Protein AF-0000000082830559 (afdb_homodimer)

Sequence (420 aa):
MSEQIFIQGPVGKIELFVDRPEGEIKGFAVVCHPHPLQGGTPQHKVPALLTQIFNEYGCIVYRPSFRGLGGSEGVHDEGHGETEDILAVIEHVRKLHAGLPFYAGGFSFGSHVLAKCHAQLSPELQPVQLILCGLPTATVVGLRHYKTPEIQGDILLIHGEQDDITLLSDAIEWAKPQKHPITILPGANHFFTGYLKQLRQIITRFIIMKMSEQIFIQGPVGKIELFVDRPEGEIKGFAVVCHPHPLQGGTPQHKVPALLTQIFNEYGCIVYRPSFRGLGGSEGVHDEGHGETEDILAVIEHVRKLHAGLPFYAGGFSFGSHVLAKCHAQLSPELQPVQLILCGLPTATVVGLRHYKTPEIQGDILLIHGEQDDITLLSDAIEWAKPQKHPITILPGANHFFTGYLKQLRQIITRFIIMK

Solvent-accessible surface area (backbone atoms only — not comparable to full-atom values): 21562 Å² total; per-residue (Å²): 132,67,42,78,50,72,45,82,39,91,69,37,40,33,24,28,38,36,40,74,31,77,75,67,75,63,26,36,30,44,37,26,24,32,45,66,90,76,77,29,38,54,75,36,67,66,37,39,50,52,45,51,54,43,19,75,71,14,14,33,30,38,25,45,35,54,41,52,34,90,72,6,38,53,66,76,47,93,53,52,55,46,23,55,39,50,47,46,50,51,54,54,51,44,66,76,42,66,92,45,55,41,33,36,36,18,25,29,51,15,15,34,27,50,44,48,38,48,58,72,38,56,79,91,70,34,50,68,38,36,37,28,32,39,45,41,45,33,65,28,66,99,56,62,76,38,83,50,65,83,71,85,77,54,65,48,37,36,35,24,56,51,13,80,44,41,44,46,69,44,38,38,63,64,25,28,90,72,56,41,57,36,36,29,33,32,77,18,32,66,82,35,70,94,37,59,68,56,50,50,54,56,50,59,56,64,62,70,87,127,130,67,43,77,49,73,45,81,38,92,69,38,40,32,23,30,37,36,40,72,28,77,77,67,75,63,25,35,31,45,38,25,24,33,46,64,91,75,77,28,39,53,76,36,68,66,36,39,50,54,45,52,54,41,19,75,72,14,15,33,30,37,25,46,35,54,42,52,34,90,74,6,39,55,64,75,49,91,54,53,55,46,22,55,40,49,47,44,49,51,54,53,50,45,65,76,44,66,92,44,55,42,33,36,34,18,27,29,50,15,14,33,28,48,44,48,37,48,59,70,38,56,80,92,71,34,50,69,39,38,38,28,31,38,45,42,44,32,64,29,65,100,56,59,74,38,84,53,64,82,73,85,77,55,64,46,39,38,36,26,57,54,11,80,44,43,44,46,70,44,39,38,62,64,25,28,89,70,58,42,56,36,38,29,33,31,77,18,32,67,80,36,71,96,36,60,67,56,50,49,54,57,51,59,54,66,64,73,85,127

pLDDT: mean 96.3, std 5.86, range [59.47, 98.94]

InterPro domains:
  IPR029058 Alpha/Beta hydrolase fold [G3DSA:3.40.50.1820] (1-209)
  IPR029058 Alpha/Beta hydrolase fold [SSF53474] (3-207)

Radius of gyration: 23.45 Å; Cα contacts (8 Å, |Δi|>4): 962; chains: 2; bounding box: 36×71×53 Å

Structure (mmCIF, N/CA/C/O backbone):
data_AF-0000000082830559-model_v1
#
loop_
_entity.id
_entity.type
_entity.pdbx_description
1 polymer 'Uncharacterized protein'
#
loop_
_atom_site.group_PDB
_atom_site.id
_atom_site.type_symbol
_atom_site.label_atom_id
_atom_site.label_alt_id
_atom_site.label_comp_id
_atom_site.label_asym_id
_atom_site.label_entity_id
_atom_site.label_seq_id
_atom_site.pdbx_PDB_ins_code
_atom_site.Cartn_x
_atom_site.Cartn_y
_atom_site.Cartn_z
_atom_site.occupancy
_atom_site.B_iso_or_equiv
_atom_site.auth_seq_id
_atom_site.auth_comp_id
_atom_site.auth_asym_id
_atom_site.auth_atom_id
_atom_site.pdbx_PDB_model_num
ATOM 1 N N . MET A 1 1 ? 13.68 27.031 -5.125 1 78.62 1 MET A N 1
ATOM 2 C CA . MET A 1 1 ? 13.758 27.469 -3.736 1 78.62 1 MET A CA 1
ATOM 3 C C . MET A 1 1 ? 12.375 27.828 -3.201 1 78.62 1 MET A C 1
ATOM 5 O O . MET A 1 1 ? 11.531 28.344 -3.939 1 78.62 1 MET A O 1
ATOM 9 N N . SER A 1 2 ? 12.078 27.375 -1.903 1 90.62 2 SER A N 1
ATOM 10 C CA . SER A 1 2 ? 10.773 27.641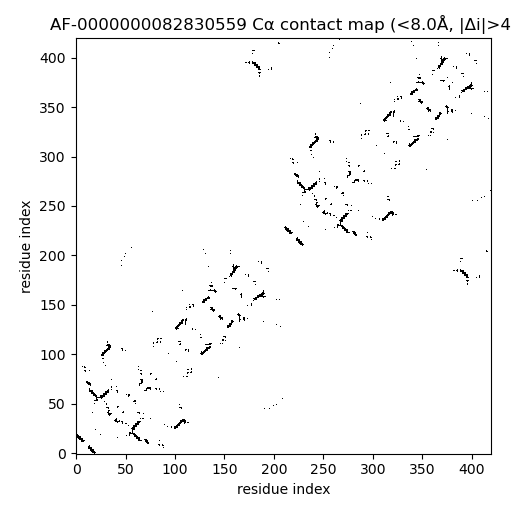 -1.303 1 90.62 2 SER A CA 1
ATOM 11 C C . SER A 1 2 ? 10.594 29.125 -1.01 1 90.62 2 SER A C 1
ATOM 13 O O . SER A 1 2 ? 11.539 29.797 -0.621 1 90.62 2 SER A O 1
ATOM 15 N N . GLU A 1 3 ? 9.461 29.656 -1.324 1 96.38 3 GLU A N 1
ATOM 16 C CA . GLU A 1 3 ? 9.078 31 -0.898 1 96.38 3 GLU A CA 1
ATOM 17 C 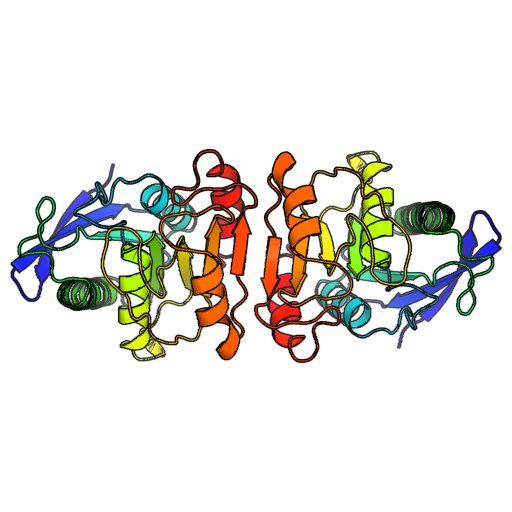C . GLU A 1 3 ? 8.57 31 0.541 1 96.38 3 GLU A C 1
ATOM 19 O O . GLU A 1 3 ? 7.879 30.062 0.958 1 96.38 3 GLU A O 1
ATOM 24 N N . GLN A 1 4 ? 9 32.031 1.221 1 97.44 4 GLN A N 1
ATOM 25 C CA . GLN A 1 4 ? 8.516 32.188 2.586 1 97.44 4 GLN A CA 1
ATOM 26 C C . GLN A 1 4 ? 7.457 33.281 2.66 1 97.44 4 GLN A C 1
ATOM 28 O O . GLN A 1 4 ? 7.695 34.406 2.225 1 97.44 4 GLN A O 1
ATOM 33 N N . ILE A 1 5 ? 6.305 32.969 3.16 1 98.25 5 ILE A N 1
ATOM 34 C CA . ILE A 1 5 ? 5.25 33.969 3.348 1 98.25 5 ILE A CA 1
ATOM 35 C C . ILE A 1 5 ? 4.66 33.812 4.75 1 98.25 5 ILE A C 1
ATOM 37 O O . ILE A 1 5 ? 4.992 32.875 5.484 1 98.25 5 ILE A O 1
ATOM 41 N N . PHE A 1 6 ? 3.838 34.75 5.117 1 98.56 6 PHE A N 1
ATOM 42 C CA . PHE A 1 6 ? 3.188 34.75 6.422 1 98.56 6 PHE A CA 1
ATOM 43 C C . PHE A 1 6 ? 1.694 35 6.285 1 98.56 6 PHE A C 1
ATOM 45 O O . PHE A 1 6 ? 1.278 35.844 5.48 1 98.56 6 PHE A O 1
ATOM 52 N N . ILE A 1 7 ? 0.969 34.344 7.004 1 98.5 7 ILE A N 1
ATOM 53 C CA . ILE A 1 7 ? -0.454 34.625 7.105 1 98.5 7 ILE A CA 1
ATOM 54 C C . ILE A 1 7 ? -0.837 34.812 8.57 1 98.5 7 ILE A C 1
ATOM 56 O O . ILE A 1 7 ? -0.065 34.469 9.469 1 98.5 7 ILE A O 1
ATOM 60 N N . GLN A 1 8 ? -2.027 35.406 8.742 1 98.25 8 GLN A N 1
ATOM 61 C CA . GLN A 1 8 ? -2.498 35.594 10.117 1 98.25 8 GLN A CA 1
ATOM 62 C C . GLN A 1 8 ? -3.303 34.375 10.586 1 98.25 8 GLN A C 1
ATOM 64 O O . GLN A 1 8 ? -4.227 33.938 9.898 1 98.25 8 GLN A O 1
ATOM 69 N N . GLY A 1 9 ? -2.881 33.812 11.688 1 97.81 9 GLY A N 1
ATOM 70 C CA . GLY A 1 9 ? -3.617 32.719 12.312 1 97.81 9 GLY A CA 1
ATOM 71 C C . GLY A 1 9 ? -4.281 33.125 13.617 1 97.81 9 GLY A C 1
ATOM 72 O O . GLY A 1 9 ? -4.344 34.312 13.953 1 97.81 9 GLY A O 1
ATOM 73 N N . PRO A 1 10 ? -4.801 32.188 14.32 1 98.06 10 PRO A N 1
ATOM 74 C CA . PRO A 1 10 ? -5.578 32.438 15.539 1 98.06 10 PRO A CA 1
ATOM 75 C C . PRO A 1 10 ? -4.762 33.125 16.625 1 98.06 10 PRO A C 1
ATOM 77 O O . PRO A 1 10 ? -5.309 33.875 17.422 1 98.06 10 PRO A O 1
ATOM 80 N N . VAL A 1 11 ? -3.408 32.844 16.641 1 98.31 11 VAL A N 1
ATOM 81 C CA . VAL A 1 11 ? -2.645 33.375 17.766 1 98.31 11 VAL A CA 1
ATOM 82 C C . VAL A 1 11 ? -1.476 34.219 17.234 1 98.31 11 VAL A C 1
ATOM 84 O O . VAL A 1 11 ? -0.492 34.438 17.953 1 98.31 11 VAL A O 1
ATOM 87 N N . GLY A 1 12 ? -1.562 34.594 15.977 1 98.31 12 GLY A N 1
ATOM 88 C CA . GLY A 1 12 ? -0.518 35.406 15.375 1 98.31 12 GLY A CA 1
ATOM 89 C C . GLY A 1 12 ? -0.072 34.906 14.016 1 98.31 12 GLY A C 1
ATOM 90 O O . GLY A 1 12 ? -0.756 34.094 13.398 1 98.31 12 GLY A O 1
ATOM 91 N N . LYS A 1 13 ? 1.029 35.312 13.625 1 98.69 13 LYS A N 1
ATOM 92 C CA . LYS A 1 13 ? 1.534 35 12.297 1 98.69 13 LYS A CA 1
ATOM 93 C C . LYS A 1 13 ? 1.907 33.531 12.18 1 98.69 13 LYS A C 1
ATOM 95 O O . LYS A 1 13 ? 2.465 32.938 13.117 1 98.69 13 LYS A O 1
ATOM 100 N N . ILE A 1 14 ? 1.595 32.938 11.062 1 98.81 14 ILE A N 1
ATOM 101 C CA . ILE A 1 14 ? 2.033 31.609 10.688 1 98.81 14 ILE A CA 1
ATOM 102 C C . ILE A 1 14 ? 2.986 31.688 9.5 1 98.81 14 ILE A C 1
ATOM 104 O O . ILE A 1 14 ? 2.654 32.281 8.469 1 98.81 14 ILE A O 1
ATOM 108 N N . GLU A 1 15 ? 4.145 31.188 9.703 1 98.75 15 GLU A N 1
ATOM 109 C CA . GLU A 1 15 ? 5.129 31.078 8.625 1 98.75 15 GLU A CA 1
ATOM 110 C C . GLU A 1 15 ? 4.809 29.922 7.691 1 98.75 15 GLU A C 1
ATOM 112 O O . GLU A 1 15 ? 4.566 28.797 8.148 1 98.75 15 GLU A O 1
ATOM 117 N N . LEU A 1 16 ? 4.75 30.172 6.387 1 98.44 16 LEU A N 1
ATOM 118 C CA . LEU A 1 16 ? 4.535 29.156 5.363 1 98.44 16 LEU A CA 1
ATOM 119 C C . LEU A 1 16 ? 5.715 29.094 4.398 1 98.44 16 LEU A C 1
ATOM 121 O O . LEU A 1 16 ? 6.195 30.141 3.934 1 98.44 16 LEU A O 1
ATOM 125 N N . PHE A 1 17 ? 6.16 27.969 4.203 1 98.69 17 PHE A N 1
ATOM 126 C CA . PHE A 1 17 ? 7.043 27.719 3.064 1 98.69 17 PHE A CA 1
ATOM 127 C C . PHE A 1 17 ? 6.25 27.234 1.859 1 98.69 17 PHE A C 1
ATOM 129 O O . PHE A 1 17 ? 5.453 26.297 1.976 1 98.69 17 PHE A O 1
ATOM 136 N N . VAL A 1 18 ? 6.41 27.891 0.748 1 98.81 18 VAL A N 1
ATOM 137 C CA . VAL A 1 18 ? 5.602 27.609 -0.435 1 98.81 18 VAL A CA 1
ATOM 138 C C . VAL A 1 18 ? 6.484 27.078 -1.559 1 98.81 18 VAL A C 1
ATOM 140 O O . VAL A 1 18 ? 7.48 27.703 -1.925 1 98.81 18 VAL A O 1
ATOM 143 N N . ASP A 1 19 ? 6.168 25.922 -2.051 1 98.62 19 ASP A N 1
ATOM 144 C CA . ASP A 1 19 ? 6.883 25.281 -3.154 1 98.62 19 ASP A CA 1
ATOM 145 C C . ASP A 1 19 ? 5.988 25.156 -4.383 1 98.62 19 ASP A C 1
ATOM 147 O O . ASP A 1 19 ? 5.004 24.406 -4.363 1 98.62 19 ASP A O 1
ATOM 151 N N . ARG A 1 20 ? 6.359 25.766 -5.402 1 97.94 20 ARG A N 1
ATOM 152 C CA . ARG A 1 20 ? 5.566 25.781 -6.629 1 97.94 20 ARG A CA 1
ATOM 153 C C . ARG A 1 20 ? 6.035 24.688 -7.59 1 97.94 20 ARG A C 1
ATOM 155 O O . ARG A 1 20 ? 7.238 24.438 -7.715 1 97.94 20 ARG A O 1
ATOM 162 N N . PRO A 1 21 ? 5.02 24.047 -8.219 1 97.31 21 PRO A N 1
ATOM 163 C CA . PRO A 1 21 ? 5.414 23.078 -9.25 1 97.31 21 PRO A CA 1
ATOM 164 C C . PRO A 1 21 ? 5.957 23.766 -10.508 1 97.31 21 PRO A C 1
ATOM 166 O O . PRO A 1 21 ? 5.848 24.984 -10.648 1 97.31 21 PRO A O 1
ATOM 169 N N . GLU A 1 22 ? 6.582 22.828 -11.25 1 94 22 GLU A N 1
ATOM 170 C CA . GLU A 1 22 ? 6.91 23.297 -12.594 1 94 22 GLU A CA 1
ATOM 171 C C . GLU A 1 22 ? 5.668 23.344 -13.484 1 94 22 GLU A C 1
ATOM 173 O O . GLU A 1 22 ? 4.855 22.422 -13.469 1 94 22 GLU A O 1
ATOM 178 N N . GLY A 1 23 ? 5.367 24.375 -14.086 1 93.5 23 GLY A N 1
ATOM 179 C CA . GLY A 1 23 ? 4.25 24.469 -15.016 1 93.5 23 GLY A CA 1
ATOM 180 C C . GLY A 1 23 ? 2.961 24.906 -14.344 1 93.5 23 GLY A C 1
ATOM 181 O O . GLY A 1 23 ? 2.982 25.703 -13.398 1 93.5 23 GLY A O 1
ATOM 182 N N . GLU A 1 24 ? 1.878 24.422 -14.859 1 95.12 24 GLU A N 1
ATOM 183 C CA . GLU A 1 24 ? 0.552 24.828 -14.391 1 95.12 24 GLU A CA 1
ATOM 184 C C . GLU A 1 24 ? 0.23 24.188 -13.039 1 95.12 24 GLU A C 1
ATOM 186 O O . GLU A 1 24 ? 0.56 23.031 -12.797 1 95.12 24 GLU A O 1
ATOM 191 N N . ILE A 1 25 ? -0.401 24.938 -12.18 1 97.31 25 ILE A N 1
ATOM 192 C CA . ILE A 1 25 ? -0.871 24.438 -10.891 1 97.31 25 ILE A CA 1
ATOM 193 C C . ILE A 1 25 ? -2.168 23.656 -11.086 1 97.31 25 ILE A C 1
ATOM 195 O O . ILE A 1 25 ? -3.17 24.219 -11.547 1 97.31 25 ILE A O 1
ATOM 199 N N . LYS A 1 26 ? -2.107 22.422 -10.711 1 97.44 26 LYS A N 1
ATOM 200 C CA . LYS A 1 26 ? -3.252 21.547 -10.93 1 97.44 26 LYS A CA 1
ATOM 201 C C . LYS A 1 26 ? -3.975 21.234 -9.617 1 97.44 26 LYS A C 1
ATOM 203 O O . LYS A 1 26 ? -5.094 20.719 -9.625 1 97.44 26 LYS A O 1
ATOM 208 N N . GLY A 1 27 ? -3.406 21.547 -8.539 1 97.94 27 GLY A N 1
ATOM 209 C CA . GLY A 1 27 ? -3.914 21.344 -7.188 1 97.94 27 GLY A CA 1
ATOM 210 C C . GLY A 1 27 ? -3.055 21.984 -6.117 1 97.94 27 GLY A C 1
ATOM 211 O O . GLY A 1 27 ? -2.029 22.594 -6.422 1 97.94 27 GLY A O 1
ATOM 212 N N . PHE A 1 28 ? -3.453 21.922 -4.906 1 98.56 28 PHE A N 1
ATOM 213 C CA . PHE A 1 28 ? -2.652 22.438 -3.807 1 98.56 28 PHE A CA 1
ATOM 214 C C . PHE A 1 28 ? -2.617 21.453 -2.645 1 98.56 28 PHE A C 1
ATOM 216 O O . PHE A 1 28 ? -3.529 20.641 -2.484 1 98.56 28 PHE A O 1
ATOM 223 N N . ALA A 1 29 ? -1.542 21.516 -1.924 1 98.75 29 ALA A N 1
ATOM 224 C CA . ALA A 1 29 ? -1.354 20.594 -0.81 1 98.75 29 ALA A CA 1
ATOM 225 C C . ALA A 1 29 ? -0.854 21.328 0.432 1 98.75 29 ALA A C 1
ATOM 227 O O . ALA A 1 29 ? -0.131 22.312 0.327 1 98.75 29 ALA A O 1
ATOM 228 N N . VAL A 1 30 ? -1.267 20.859 1.546 1 98.94 30 VAL A N 1
ATOM 229 C CA . VAL A 1 30 ? -0.711 21.25 2.834 1 98.94 30 VAL A CA 1
ATOM 230 C C . VAL A 1 30 ? 0.071 20.094 3.443 1 98.94 30 VAL A C 1
ATOM 232 O O . VAL A 1 30 ? -0.447 18.984 3.559 1 98.94 30 VAL A O 1
ATOM 235 N N . VAL A 1 31 ? 1.336 20.312 3.752 1 98.94 31 VAL A N 1
ATOM 236 C CA . VAL A 1 31 ? 2.217 19.281 4.297 1 98.94 31 VAL A CA 1
ATOM 237 C C . VAL A 1 31 ? 2.707 19.703 5.68 1 98.94 31 VAL A C 1
ATOM 239 O O . VAL A 1 31 ? 3.258 20.781 5.848 1 98.94 31 VAL A O 1
ATOM 242 N N . CYS A 1 32 ? 2.525 18.828 6.656 1 98.88 32 CYS A N 1
ATOM 243 C CA . CYS A 1 32 ? 2.852 19.203 8.031 1 98.88 32 CYS A CA 1
ATOM 244 C C . CYS A 1 32 ? 4.043 18.391 8.539 1 98.88 32 CYS A C 1
ATOM 246 O O . CYS A 1 32 ? 4.141 17.188 8.281 1 98.88 32 CYS A O 1
ATOM 248 N N . HIS A 1 33 ? 4.914 19.094 9.273 1 98.75 33 HIS A N 1
ATOM 249 C CA . HIS A 1 33 ? 6.172 18.516 9.734 1 98.75 33 HIS A CA 1
ATOM 250 C C . HIS A 1 33 ? 6.004 17.828 11.086 1 98.75 33 HIS A C 1
ATOM 252 O O . HIS A 1 33 ? 4.957 17.953 11.727 1 98.75 33 HIS A O 1
ATOM 258 N N . PRO A 1 34 ? 7.027 17.062 11.547 1 97.62 34 PRO A N 1
ATOM 259 C CA . PRO A 1 34 ? 6.941 16.391 12.836 1 97.62 34 PRO A CA 1
ATOM 260 C C . PRO A 1 34 ? 7.082 17.344 14.023 1 97.62 34 PRO A C 1
ATOM 262 O O . PRO A 1 34 ? 7.145 18.562 13.828 1 97.62 34 PRO A O 1
ATOM 265 N N . HIS A 1 35 ? 7.125 16.859 15.188 1 94.94 35 HIS A N 1
ATOM 266 C CA . HIS A 1 35 ? 6.98 17.594 16.438 1 94.94 35 HIS A CA 1
ATOM 267 C C . HIS A 1 35 ? 7.992 18.734 16.531 1 94.94 35 HIS A C 1
ATOM 269 O O . HIS A 1 35 ? 9.203 18.5 16.484 1 94.94 35 HIS A O 1
ATOM 275 N N . PRO A 1 36 ? 7.539 19.891 16.75 1 93.69 36 PRO A N 1
ATOM 276 C CA . PRO A 1 36 ? 8.414 21.047 16.703 1 93.69 36 PRO A CA 1
ATOM 277 C C . PRO A 1 36 ? 9.414 21.094 17.859 1 93.69 36 PRO A C 1
ATOM 279 O O . PRO A 1 36 ? 10.484 21.688 17.734 1 93.69 36 PRO A O 1
ATOM 282 N N . LEU A 1 37 ? 9.141 20.438 18.922 1 90.75 37 LEU A N 1
ATOM 283 C CA . LEU A 1 37 ? 10.023 20.5 20.078 1 90.75 37 LEU A CA 1
ATOM 284 C C . LEU A 1 37 ? 11.023 19.344 20.062 1 90.75 37 LEU A C 1
ATOM 286 O O . LEU A 1 37 ? 11.891 19.25 20.922 1 90.75 37 LEU A O 1
ATOM 290 N N . GLN A 1 38 ? 10.969 18.5 19.031 1 89.19 38 GLN A N 1
ATOM 291 C CA . GLN A 1 38 ? 11.883 17.375 18.906 1 89.19 38 GLN A CA 1
ATOM 292 C C . GLN A 1 38 ? 12.641 17.422 17.578 1 89.19 38 GLN A C 1
ATOM 294 O O . GLN A 1 38 ? 12.859 16.391 16.953 1 89.19 38 GLN A O 1
ATOM 299 N N . GLY A 1 39 ? 12.844 18.656 17.109 1 90.81 39 GLY A N 1
ATOM 300 C CA . GLY A 1 39 ? 13.664 18.844 15.914 1 90.81 39 GLY A CA 1
ATOM 301 C C . GLY A 1 39 ? 12.852 18.875 14.633 1 90.81 39 GLY A C 1
ATOM 302 O O . GLY A 1 39 ? 13.406 19.047 13.547 1 90.81 39 GLY A O 1
ATOM 303 N N . GLY A 1 40 ? 11.57 18.766 14.781 1 95.62 40 GLY A N 1
ATOM 304 C CA . GLY A 1 40 ? 10.719 18.828 13.602 1 95.62 40 GLY A CA 1
ATOM 305 C C . GLY A 1 40 ? 10.648 20.203 12.984 1 95.62 40 GLY A C 1
ATOM 306 O O . GLY A 1 40 ? 10.492 21.203 13.695 1 95.62 40 GLY A O 1
ATOM 307 N N . THR A 1 41 ? 10.828 20.281 11.688 1 97.06 41 THR A N 1
ATOM 308 C CA . THR A 1 41 ? 10.719 21.5 10.906 1 97.06 41 THR A CA 1
ATOM 309 C C . THR A 1 41 ? 10.086 21.219 9.547 1 97.06 41 THR A C 1
ATOM 311 O O . THR A 1 41 ? 10.023 20.078 9.109 1 97.06 41 THR A O 1
ATOM 314 N N . PRO A 1 42 ? 9.633 22.281 8.859 1 97 42 PRO A N 1
ATOM 315 C CA . PRO A 1 42 ? 9.117 22.094 7.496 1 97 42 PRO A CA 1
ATOM 316 C C . PRO A 1 42 ? 10.172 21.547 6.539 1 97 42 PRO A C 1
ATOM 318 O O . PRO A 1 42 ? 9.836 21.062 5.457 1 97 42 PRO A O 1
ATOM 321 N N . GLN A 1 43 ? 11.469 21.578 6.938 1 95.69 43 GLN A N 1
ATOM 322 C CA . GLN A 1 43 ? 12.562 21.141 6.074 1 95.69 43 GLN A CA 1
ATOM 323 C C . GLN A 1 43 ? 12.938 19.688 6.34 1 95.69 43 GLN A C 1
ATOM 325 O O . GLN A 1 43 ? 13.805 19.141 5.668 1 95.69 43 GLN A O 1
ATOM 330 N N . HIS A 1 44 ? 12.281 19.094 7.285 1 97 44 HIS A N 1
ATOM 331 C CA . HIS A 1 44 ? 12.547 17.688 7.582 1 97 44 HIS A CA 1
ATOM 332 C C . HIS A 1 44 ? 12.43 16.828 6.328 1 97 44 HIS A C 1
ATOM 334 O O . HIS A 1 44 ? 11.625 17.125 5.441 1 97 44 HIS A O 1
ATOM 340 N N . LYS A 1 45 ? 13.141 15.766 6.25 1 97.5 45 LYS A N 1
ATOM 341 C CA . LYS A 1 45 ? 13.305 14.984 5.027 1 97.5 45 LYS A CA 1
ATOM 342 C C . LYS A 1 45 ? 11.969 14.391 4.574 1 97.5 45 LYS A C 1
ATOM 344 O O . LYS A 1 45 ? 11.695 14.305 3.377 1 97.5 45 LYS A O 1
ATOM 349 N N . VAL A 1 46 ? 11.109 13.922 5.516 1 98.38 46 VAL A N 1
ATOM 350 C CA . VAL A 1 46 ? 9.875 13.25 5.129 1 98.38 46 VAL A CA 1
ATOM 351 C C . VAL A 1 46 ? 8.875 14.266 4.582 1 98.38 46 VAL A C 1
ATOM 353 O O . VAL A 1 46 ? 8.375 14.117 3.465 1 98.38 46 VAL A O 1
ATOM 356 N N . PRO A 1 47 ? 8.609 15.391 5.285 1 98.19 47 PRO A N 1
ATOM 357 C CA . PRO A 1 47 ? 7.785 16.422 4.664 1 98.19 47 PRO A CA 1
ATOM 358 C C . PRO A 1 47 ? 8.383 16.953 3.363 1 98.19 47 PRO A C 1
ATOM 360 O O . PRO A 1 47 ? 7.652 17.266 2.422 1 98.19 47 PRO A O 1
ATOM 363 N N . ALA A 1 48 ? 9.68 17.078 3.285 1 98.12 48 ALA A N 1
ATOM 364 C CA . ALA A 1 48 ? 10.344 17.516 2.057 1 98.12 48 ALA A C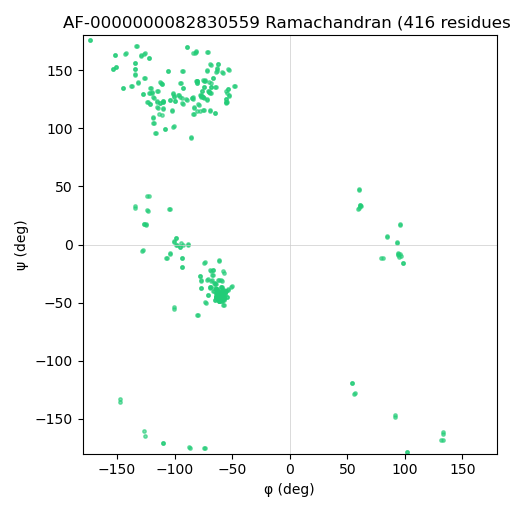A 1
ATOM 365 C C . ALA A 1 48 ? 10.07 16.547 0.914 1 98.12 48 ALA A C 1
ATOM 367 O O . ALA A 1 48 ? 9.805 16.969 -0.217 1 98.12 48 ALA A O 1
ATOM 368 N N . LEU A 1 49 ? 10.164 15.273 1.182 1 98.56 49 LEU A N 1
ATOM 369 C CA . LEU A 1 49 ? 9.867 14.258 0.177 1 98.56 49 LEU A CA 1
ATOM 370 C C . LEU A 1 49 ? 8.422 14.352 -0.284 1 98.56 49 LEU A C 1
ATOM 372 O O . LEU A 1 49 ? 8.141 14.312 -1.485 1 98.56 49 LEU A O 1
ATOM 376 N N . LEU A 1 50 ? 7.473 14.477 0.689 1 98.62 50 LEU A N 1
ATOM 377 C CA . LEU A 1 50 ? 6.066 14.664 0.35 1 98.62 50 LEU A CA 1
ATOM 378 C C . LEU A 1 50 ? 5.887 15.867 -0.575 1 98.62 50 LEU A C 1
ATOM 380 O O . LEU A 1 50 ? 5.18 15.781 -1.582 1 98.62 50 LEU A O 1
ATOM 384 N N . THR A 1 51 ? 6.551 16.938 -0.223 1 98.5 51 THR A N 1
ATOM 385 C CA . THR A 1 51 ? 6.473 18.172 -0.983 1 98.5 51 THR A CA 1
ATOM 386 C C . THR A 1 51 ? 6.973 17.969 -2.408 1 98.5 51 THR A C 1
ATOM 388 O O . THR A 1 51 ? 6.312 18.375 -3.369 1 98.5 51 THR A O 1
ATOM 391 N N . GLN A 1 52 ? 8.133 17.344 -2.504 1 98.06 52 GLN A N 1
ATOM 392 C CA . GLN A 1 52 ? 8.719 17.078 -3.814 1 98.06 52 GLN A CA 1
ATOM 393 C C . GLN A 1 52 ? 7.762 16.266 -4.684 1 98.06 52 GLN A C 1
ATOM 395 O O . GLN A 1 52 ? 7.551 16.594 -5.855 1 98.06 52 GLN A O 1
ATOM 400 N N . ILE A 1 53 ? 7.195 15.258 -4.156 1 98.12 53 ILE A N 1
ATOM 401 C CA . ILE A 1 53 ? 6.305 14.375 -4.898 1 98.12 53 ILE A CA 1
ATOM 402 C C . ILE A 1 53 ? 5.059 15.141 -5.328 1 98.12 53 ILE A C 1
ATOM 404 O O . ILE A 1 53 ? 4.664 15.094 -6.496 1 98.12 53 ILE A O 1
ATOM 408 N N . PHE A 1 54 ? 4.402 15.906 -4.418 1 97.88 54 PHE A N 1
ATOM 409 C CA . PHE A 1 54 ? 3.232 16.703 -4.762 1 97.88 54 PHE A CA 1
ATOM 410 C C . PHE A 1 54 ? 3.562 17.703 -5.867 1 97.88 54 PHE A C 1
ATOM 412 O O . PHE A 1 54 ? 2.76 17.906 -6.781 1 97.88 54 PHE A O 1
ATOM 419 N N . ASN A 1 55 ? 4.711 18.312 -5.793 1 97.75 55 ASN A N 1
ATOM 420 C CA . ASN A 1 55 ? 5.129 19.25 -6.828 1 97.75 55 ASN A CA 1
ATOM 421 C C . ASN A 1 55 ? 5.254 18.562 -8.188 1 97.75 55 ASN A C 1
ATOM 423 O O . ASN A 1 55 ? 4.836 19.125 -9.203 1 97.75 55 ASN A O 1
ATOM 427 N N . GLU A 1 56 ? 5.867 17.422 -8.141 1 96.75 56 GLU A N 1
ATOM 428 C CA . GLU A 1 56 ? 6.031 16.672 -9.367 1 96.75 56 GLU A CA 1
ATOM 429 C C . GLU A 1 56 ? 4.684 16.359 -10.016 1 96.75 56 GLU A C 1
ATOM 431 O O . GLU A 1 56 ? 4.598 16.203 -11.242 1 96.75 56 GLU A O 1
ATOM 436 N N . TYR A 1 57 ? 3.635 16.359 -9.227 1 95.69 57 TYR A N 1
ATOM 437 C CA . TYR A 1 57 ? 2.299 16.078 -9.734 1 95.69 57 TYR A CA 1
ATOM 438 C C . TYR A 1 57 ? 1.517 17.359 -9.977 1 95.69 57 TYR A C 1
ATOM 440 O O . TYR A 1 57 ? 0.298 17.328 -10.164 1 95.69 57 TYR A O 1
ATOM 448 N N . GLY A 1 58 ? 2.166 18.516 -9.812 1 96.75 58 GLY A N 1
ATOM 449 C CA . GLY A 1 58 ? 1.587 19.781 -10.219 1 96.75 58 GLY A CA 1
ATOM 450 C C . GLY A 1 58 ? 0.895 20.516 -9.086 1 96.75 58 GLY A C 1
ATOM 451 O O . GLY A 1 58 ? 0.134 21.469 -9.32 1 96.75 58 GLY A O 1
ATOM 452 N N . CYS A 1 59 ? 1.162 20.156 -7.883 1 98.06 59 CYS A N 1
ATOM 453 C CA . CYS A 1 59 ? 0.561 20.844 -6.746 1 98.06 59 CYS A CA 1
ATOM 454 C C . CYS A 1 59 ? 1.459 21.969 -6.25 1 98.06 59 CYS A C 1
ATOM 456 O O . CYS A 1 59 ? 2.676 21.812 -6.16 1 98.06 59 CYS A O 1
ATOM 458 N N . ILE A 1 60 ? 0.868 23.047 -6.016 1 98.62 60 ILE A N 1
ATOM 459 C CA . ILE A 1 60 ? 1.547 24 -5.145 1 98.62 60 ILE A CA 1
ATOM 460 C C . ILE A 1 60 ? 1.449 23.547 -3.695 1 98.62 60 ILE A C 1
ATOM 462 O O . ILE A 1 60 ? 0.383 23.125 -3.242 1 98.62 60 ILE A O 1
ATOM 466 N N . VAL A 1 61 ? 2.559 23.562 -3.014 1 98.88 61 VAL A N 1
ATOM 467 C CA . VAL A 1 61 ? 2.598 22.969 -1.679 1 98.88 61 VAL A CA 1
ATOM 468 C C . VAL A 1 61 ? 2.871 24.047 -0.642 1 98.88 61 VAL A C 1
ATOM 470 O O . VAL A 1 61 ? 3.773 24.875 -0.817 1 98.88 61 VAL A O 1
ATOM 473 N N . TYR A 1 62 ? 2.086 24.031 0.397 1 98.94 62 TYR A N 1
ATOM 474 C CA . TYR A 1 62 ? 2.256 24.906 1.556 1 98.94 62 TYR A CA 1
ATOM 475 C C . TYR A 1 62 ? 2.709 24.109 2.773 1 98.94 62 TYR A C 1
ATOM 477 O O . TYR A 1 62 ? 2.043 23.156 3.184 1 98.94 62 TYR A O 1
ATOM 485 N N . ARG A 1 63 ? 3.803 24.469 3.35 1 98.88 63 ARG A N 1
ATOM 486 C CA . ARG A 1 63 ? 4.352 23.828 4.543 1 98.88 63 ARG A CA 1
ATOM 487 C C . ARG A 1 63 ? 4.398 24.812 5.711 1 98.88 63 ARG A C 1
ATOM 489 O O . ARG A 1 63 ? 5.371 25.562 5.867 1 98.88 63 ARG A O 1
ATOM 496 N N . PRO A 1 64 ? 3.398 24.781 6.551 1 98.81 64 PRO A N 1
ATOM 497 C CA . PRO A 1 64 ? 3.412 25.672 7.707 1 98.81 64 PRO A CA 1
ATOM 498 C C . PRO A 1 64 ? 4.402 25.234 8.781 1 98.81 64 PRO A C 1
ATOM 500 O O . PRO A 1 64 ? 4.57 24.031 9.016 1 98.81 64 PRO A O 1
ATOM 503 N N . SER A 1 65 ? 5.047 26.234 9.359 1 98.69 65 SER A N 1
ATOM 504 C CA . SER A 1 65 ? 5.719 26 10.633 1 98.69 65 SER A CA 1
ATOM 505 C C . SER A 1 65 ? 4.727 25.969 11.789 1 98.69 65 SER A C 1
ATOM 507 O O . SER A 1 65 ? 3.898 26.875 11.914 1 98.69 65 SER A O 1
ATOM 509 N N . PHE A 1 66 ? 4.793 24.953 12.57 1 98.62 66 PHE A N 1
ATOM 510 C CA . PHE A 1 66 ? 3.895 24.906 13.711 1 98.62 66 PHE A CA 1
ATOM 511 C C . PHE A 1 66 ? 4.168 26.062 14.664 1 98.62 66 PHE A C 1
ATOM 513 O O . PHE A 1 66 ? 5.27 26.609 14.688 1 98.62 66 PHE A O 1
ATOM 520 N N . ARG A 1 67 ? 3.129 26.422 15.438 1 98.25 67 ARG A N 1
ATOM 521 C CA . ARG A 1 67 ? 3.254 27.531 16.375 1 98.25 67 ARG A CA 1
ATOM 522 C C . ARG A 1 67 ? 4.449 27.344 17.297 1 98.25 67 ARG A C 1
ATOM 524 O O . ARG A 1 67 ? 4.711 26.234 17.766 1 98.25 67 ARG A O 1
ATOM 531 N N . GLY A 1 68 ? 5.211 28.438 17.438 1 97.12 68 GLY A N 1
ATOM 532 C CA . GLY A 1 68 ? 6.367 28.438 18.312 1 97.12 68 GLY A CA 1
ATOM 533 C C . GLY A 1 68 ? 7.664 28.109 17.594 1 97.12 68 GLY A C 1
ATOM 534 O O . GLY A 1 68 ? 8.742 28.219 18.172 1 97.12 68 GLY A O 1
ATOM 535 N N . LEU A 1 69 ? 7.641 27.734 16.406 1 97.25 69 LEU A N 1
ATOM 536 C CA . LEU A 1 69 ? 8.812 27.375 15.609 1 97.25 69 LEU A CA 1
ATOM 537 C C . LEU A 1 69 ? 9.055 28.406 14.508 1 97.25 69 LEU A C 1
ATOM 539 O O . LEU A 1 69 ? 8.117 28.797 13.805 1 97.25 69 LEU A O 1
ATOM 543 N N . GLY A 1 70 ? 10.305 28.719 14.344 1 95.75 70 GLY A N 1
ATOM 544 C CA . GLY A 1 70 ? 10.641 29.641 13.266 1 95.75 70 GLY A CA 1
ATOM 545 C C . GLY A 1 70 ? 9.891 30.953 13.352 1 95.75 70 GLY A C 1
ATOM 546 O O . GLY A 1 70 ? 9.891 31.625 14.391 1 95.75 70 GLY A O 1
ATOM 547 N N . GLY A 1 71 ? 9.234 31.344 12.195 1 97 71 GLY A N 1
ATOM 548 C CA . GLY A 1 71 ? 8.531 32.625 12.125 1 97 71 GLY A CA 1
ATOM 549 C C . GLY A 1 71 ? 7.086 32.531 12.586 1 97 71 GLY A C 1
ATOM 550 O O . GLY A 1 71 ? 6.371 33.531 12.602 1 97 71 GLY A O 1
ATOM 551 N N . SER A 1 72 ? 6.68 31.344 12.984 1 98.44 72 SER A N 1
ATOM 552 C CA . SER A 1 72 ? 5.305 31.188 13.445 1 98.44 72 SER A CA 1
ATOM 553 C C . SER A 1 72 ? 5.176 31.547 14.922 1 98.44 72 SER A C 1
ATOM 555 O O . SER A 1 72 ? 5.914 31.031 15.766 1 98.44 72 SER A O 1
ATOM 557 N N . GLU A 1 73 ? 4.262 32.438 15.18 1 98.62 73 GLU A N 1
ATOM 558 C CA . GLU A 1 73 ? 4.047 32.906 16.531 1 98.62 73 GLU A CA 1
ATOM 559 C C . GLU A 1 73 ? 3.189 31.953 17.344 1 98.62 73 GLU A C 1
ATOM 561 O O . GLU A 1 73 ? 2.609 31.016 16.797 1 98.62 73 GLU A O 1
ATOM 566 N N . GLY A 1 74 ? 3.188 32.156 18.656 1 97.94 74 GLY A N 1
ATOM 567 C CA . GLY A 1 74 ? 2.436 31.297 19.547 1 97.94 74 GLY A CA 1
ATOM 568 C C . GLY A 1 74 ? 3.305 30.281 20.266 1 97.94 74 GLY A C 1
ATOM 569 O O . GLY A 1 74 ? 4.531 30.312 20.156 1 97.94 74 GLY A O 1
ATOM 570 N N . VAL A 1 75 ? 2.682 29.422 21.094 1 97.5 75 VAL A N 1
ATOM 571 C CA . VAL A 1 75 ? 3.365 28.406 21.891 1 97.5 75 VAL A CA 1
ATOM 572 C C . VAL A 1 75 ? 2.756 27.031 21.609 1 97.5 75 VAL A C 1
ATOM 574 O O . VAL A 1 75 ? 1.544 26.906 21.422 1 97.5 75 VAL A O 1
ATOM 577 N N . HIS A 1 76 ? 3.613 26.078 21.594 1 95.69 76 HIS A N 1
ATOM 578 C CA . HIS A 1 76 ? 3.154 24.703 21.391 1 95.69 76 HIS A CA 1
ATOM 579 C C . HIS A 1 76 ? 1.968 24.391 22.297 1 95.69 76 HIS A C 1
ATOM 581 O O . HIS A 1 76 ? 1.977 24.719 23.484 1 95.69 76 HIS A O 1
ATOM 587 N N . ASP A 1 77 ? 0.946 23.719 21.719 1 95.12 77 ASP A N 1
ATOM 588 C CA . ASP A 1 77 ? -0.291 23.516 22.453 1 95.12 77 ASP A CA 1
ATOM 589 C C . ASP A 1 77 ? -0.772 22.062 22.312 1 95.12 77 ASP A C 1
ATOM 591 O O . ASP A 1 77 ? -1.974 21.812 22.188 1 95.12 77 ASP A O 1
ATOM 595 N N . GLU A 1 78 ? 0.157 21.125 22.172 1 92.75 78 GLU A N 1
ATOM 596 C CA . GLU A 1 78 ? -0.074 19.672 22.234 1 92.75 78 GLU A CA 1
ATOM 597 C C . GLU A 1 78 ? -1.055 19.234 21.156 1 92.75 78 GLU A C 1
ATOM 599 O O . GLU A 1 78 ? -1.898 18.359 21.391 1 92.75 78 GLU A O 1
ATOM 604 N N . GLY A 1 79 ? -1.101 19.875 20.016 1 94.94 79 GLY A N 1
ATOM 605 C CA . GLY A 1 79 ? -1.886 19.469 18.859 1 94.94 79 GLY A CA 1
ATOM 606 C C . GLY A 1 79 ? -3.232 20.156 18.781 1 94.94 79 GLY A C 1
ATOM 607 O O . GLY A 1 79 ? -3.951 20.016 17.781 1 94.94 79 GLY A O 1
ATOM 608 N N . HIS A 1 80 ? -3.613 20.906 19.844 1 95.69 80 HIS A N 1
ATOM 609 C CA . HIS A 1 80 ? -4.891 21.594 19.812 1 95.69 80 HIS A CA 1
ATOM 610 C C . HIS A 1 80 ? -4.789 22.891 19.016 1 95.69 80 HIS A C 1
ATOM 612 O O . HIS A 1 80 ? -5.418 23.031 17.969 1 95.69 80 HIS A O 1
ATOM 618 N N . GLY A 1 81 ? -3.926 23.75 19.516 1 97.69 81 GLY A N 1
ATOM 619 C CA . GLY A 1 81 ? -3.732 25 18.797 1 97.69 81 GLY A CA 1
ATOM 620 C C . GLY A 1 81 ? -3.154 24.812 17.422 1 97.69 81 GLY A C 1
ATOM 621 O O . GLY A 1 81 ? -3.494 25.547 16.484 1 97.69 81 GLY A O 1
ATOM 622 N N . GLU A 1 82 ? -2.213 23.844 17.312 1 98.19 82 GLU A N 1
ATOM 623 C CA . GLU A 1 82 ? -1.643 23.531 16 1 98.19 82 GLU A CA 1
ATOM 624 C C . GLU A 1 82 ? -2.729 23.141 15 1 98.19 82 GLU A C 1
ATOM 626 O O . GLU A 1 82 ? -2.658 23.5 13.828 1 98.19 82 GLU A O 1
ATOM 631 N N . THR A 1 83 ? -3.744 22.359 15.461 1 98.56 83 THR A N 1
ATOM 632 C CA . THR A 1 83 ? -4.859 21.984 14.594 1 98.56 83 THR A CA 1
ATOM 633 C C . THR A 1 83 ? -5.625 23.219 14.133 1 98.56 83 THR A C 1
ATOM 635 O O . THR A 1 83 ? -5.938 23.359 12.945 1 98.56 83 THR A O 1
ATOM 638 N N . GLU A 1 84 ? -5.895 24.156 15.016 1 98.69 84 GLU A N 1
ATOM 639 C CA . GLU A 1 84 ? -6.562 25.422 14.664 1 98.69 84 GLU A CA 1
ATOM 640 C C . GLU A 1 84 ? -5.746 26.203 13.648 1 98.69 84 GLU A C 1
ATOM 642 O O . GLU A 1 84 ? -6.301 26.766 12.703 1 98.69 84 GLU A O 1
ATOM 647 N N . ASP A 1 85 ? -4.453 26.266 13.875 1 98.88 85 ASP A N 1
ATOM 648 C CA . ASP A 1 85 ? -3.564 26.969 12.961 1 98.88 85 ASP A CA 1
ATOM 649 C C . ASP A 1 85 ? -3.621 26.359 11.562 1 98.88 85 ASP A C 1
ATOM 651 O O . ASP A 1 85 ? -3.719 27.078 10.57 1 98.88 85 ASP A O 1
ATOM 655 N N . ILE A 1 86 ? -3.57 25.031 11.461 1 98.88 86 ILE A N 1
ATOM 656 C CA . ILE A 1 86 ? -3.547 24.359 10.164 1 98.88 86 ILE A CA 1
ATOM 657 C C . ILE A 1 86 ? -4.906 24.516 9.484 1 98.88 86 ILE A C 1
ATOM 659 O O . ILE A 1 86 ? -4.98 24.672 8.266 1 98.88 86 ILE A O 1
ATOM 663 N N . LEU A 1 87 ? -5.992 24.469 10.281 1 98.88 87 LEU A N 1
ATOM 664 C CA . LEU A 1 87 ? -7.305 24.75 9.703 1 98.88 87 LEU A CA 1
ATOM 665 C C . LEU A 1 87 ? -7.348 26.141 9.086 1 98.88 87 LEU A C 1
ATOM 667 O O . LEU A 1 87 ? -7.926 26.328 8.016 1 98.88 87 LEU A O 1
ATOM 671 N N . ALA A 1 88 ? -6.746 27.109 9.75 1 98.81 88 ALA A N 1
ATOM 672 C CA . ALA A 1 88 ? -6.668 28.469 9.211 1 98.81 88 ALA A CA 1
ATOM 673 C C . ALA A 1 88 ? -5.859 28.5 7.914 1 98.81 88 ALA A C 1
ATOM 675 O O . ALA A 1 88 ? -6.227 29.203 6.965 1 98.81 88 ALA A O 1
ATOM 676 N N . VAL A 1 89 ? -4.762 27.781 7.879 1 98.94 89 VAL A N 1
ATOM 677 C CA . VAL A 1 89 ? -3.941 27.688 6.676 1 98.94 89 VAL A CA 1
ATOM 678 C C . VAL A 1 89 ? -4.754 27.078 5.539 1 98.94 89 VAL A C 1
ATOM 680 O O . VAL A 1 89 ? -4.773 27.609 4.426 1 98.94 89 VAL A O 1
ATOM 683 N N . ILE A 1 90 ? -5.453 25.938 5.824 1 98.88 90 ILE A N 1
ATOM 684 C CA . ILE A 1 90 ? -6.258 25.25 4.824 1 98.88 90 ILE A CA 1
ATOM 685 C C . ILE A 1 90 ? -7.324 26.203 4.277 1 98.88 90 ILE A C 1
ATOM 687 O O . ILE A 1 90 ? -7.527 26.281 3.062 1 98.88 90 ILE A O 1
ATOM 691 N N . GLU A 1 91 ? -7.973 26.922 5.172 1 98.44 91 GLU A N 1
ATOM 692 C CA . GLU A 1 91 ? -8.984 27.891 4.742 1 98.44 91 GLU A CA 1
ATOM 693 C C . GLU A 1 91 ? -8.383 28.953 3.826 1 98.44 91 GLU A C 1
ATOM 695 O O . GLU A 1 91 ? -8.953 29.266 2.779 1 98.44 91 GLU A O 1
ATOM 700 N N . HIS A 1 92 ? -7.281 29.484 4.207 1 98.56 92 HIS A N 1
ATOM 701 C CA . HIS A 1 92 ? -6.605 30.531 3.455 1 98.56 92 HIS A CA 1
ATOM 702 C C . HIS A 1 92 ? -6.223 30.047 2.059 1 98.56 92 HIS A C 1
ATOM 704 O O . HIS A 1 92 ? -6.535 30.719 1.064 1 98.56 92 HIS A O 1
ATOM 710 N N . VAL A 1 93 ? -5.629 28.891 1.988 1 98.25 93 VAL A N 1
ATOM 711 C CA . VAL A 1 93 ? -5.09 28.438 0.709 1 98.25 93 VAL A CA 1
ATOM 712 C C . VAL A 1 93 ? -6.223 27.938 -0.183 1 98.25 93 VAL A C 1
ATOM 714 O O . VAL A 1 93 ? -6.141 28.016 -1.41 1 98.25 93 VAL A O 1
ATOM 717 N N . ARG A 1 94 ? -7.223 27.422 0.401 1 98 94 ARG A N 1
ATOM 718 C CA . ARG A 1 94 ? -8.391 27.031 -0.387 1 98 94 ARG A CA 1
ATOM 719 C C . ARG A 1 94 ? -8.969 28.219 -1.13 1 98 94 ARG A C 1
ATOM 721 O O . ARG A 1 94 ? -9.422 28.094 -2.27 1 98 94 ARG A O 1
ATOM 728 N N . LYS A 1 95 ? -9.008 29.375 -0.458 1 97.56 95 LYS A N 1
ATOM 729 C CA . LYS A 1 95 ? -9.5 30.594 -1.094 1 97.56 95 LYS A CA 1
ATOM 730 C C . LYS A 1 95 ? -8.586 31.016 -2.242 1 97.56 95 LYS A C 1
ATOM 732 O O . LYS A 1 95 ? -9.07 31.484 -3.283 1 97.56 95 LYS A O 1
ATOM 737 N N . LEU A 1 96 ? -7.332 30.859 -2.094 1 97.75 96 LEU A N 1
ATOM 738 C CA . LEU A 1 96 ? -6.355 31.234 -3.109 1 97.75 96 LEU A CA 1
ATOM 739 C C . LEU A 1 96 ? -6.473 30.344 -4.34 1 97.75 96 LEU A C 1
ATOM 741 O O . LEU A 1 96 ? -6.184 30.781 -5.457 1 97.75 96 LEU A O 1
ATOM 745 N N . HIS A 1 97 ? -6.887 29.094 -4.129 1 98.06 97 HIS A N 1
ATOM 746 C CA . HIS A 1 97 ? -6.895 28.125 -5.211 1 98.06 97 HIS A CA 1
ATOM 747 C C . HIS A 1 97 ? -8.281 27.516 -5.398 1 98.06 97 HIS A C 1
ATOM 749 O O . HIS A 1 97 ? -8.422 26.312 -5.562 1 98.06 97 HIS A O 1
ATOM 755 N N . ALA A 1 98 ? -9.242 28.406 -5.312 1 96.25 98 ALA A N 1
ATOM 756 C CA . ALA A 1 98 ? -10.633 27.984 -5.445 1 96.25 98 ALA A CA 1
ATOM 757 C C . ALA A 1 98 ? -10.844 27.172 -6.719 1 96.25 98 ALA A C 1
ATOM 759 O O . ALA A 1 98 ? -10.375 27.562 -7.793 1 96.25 98 ALA A O 1
ATOM 760 N N . GLY A 1 99 ? -11.461 25.969 -6.547 1 95.5 99 GLY A N 1
ATOM 761 C CA . GLY A 1 99 ? -11.773 25.141 -7.703 1 95.5 99 GLY A CA 1
ATOM 762 C C . GLY A 1 99 ? -10.75 24.047 -7.953 1 95.5 99 GLY A C 1
ATOM 763 O O . GLY A 1 99 ? -11.008 23.109 -8.719 1 95.5 99 GLY A O 1
ATOM 764 N N . LEU A 1 100 ? -9.609 24.125 -7.379 1 97.31 100 LEU A N 1
ATOM 765 C CA . LEU A 1 100 ? -8.578 23.109 -7.551 1 97.31 100 LEU A CA 1
ATOM 766 C C . LEU A 1 100 ? -8.664 22.062 -6.445 1 97.31 100 LEU A C 1
ATOM 768 O O . LEU A 1 100 ? -9.086 22.359 -5.328 1 97.31 100 LEU A O 1
ATOM 772 N N . PRO A 1 101 ? -8.273 20.844 -6.789 1 97.75 101 PRO A N 1
ATOM 773 C CA . PRO A 1 101 ? -8.305 19.797 -5.762 1 97.75 101 PRO A CA 1
ATOM 774 C C . PRO A 1 101 ? -7.289 20.047 -4.648 1 97.75 101 PRO A C 1
ATOM 776 O O . PRO A 1 101 ? -6.184 20.516 -4.906 1 97.75 101 PRO A O 1
ATOM 779 N N . PHE A 1 102 ? -7.711 19.703 -3.416 1 98.38 102 PHE A N 1
ATOM 780 C CA . PHE A 1 102 ? -6.914 19.844 -2.205 1 98.38 102 PHE A CA 1
ATOM 781 C C . PHE A 1 102 ? -6.316 18.516 -1.78 1 98.38 102 PHE A C 1
ATOM 783 O O . PHE A 1 102 ? -7.023 17.5 -1.708 1 98.38 102 PHE A O 1
ATOM 790 N N . TYR A 1 103 ? -4.977 18.438 -1.499 1 98.62 103 TYR A N 1
ATOM 791 C CA . TYR A 1 103 ? -4.27 17.281 -0.971 1 98.62 103 TYR A CA 1
ATOM 792 C C . TYR A 1 103 ? -3.572 17.625 0.343 1 98.62 103 TYR A C 1
ATOM 794 O O . TYR A 1 103 ? -3.373 18.797 0.662 1 98.62 103 TYR A O 1
ATOM 802 N N . ALA A 1 104 ? -3.242 16.578 1.099 1 98.88 104 ALA A N 1
ATOM 803 C CA . ALA A 1 104 ? -2.531 16.844 2.348 1 98.88 104 ALA A CA 1
ATOM 804 C C . ALA A 1 104 ? -1.639 15.672 2.727 1 98.88 104 ALA A C 1
ATOM 806 O O . ALA A 1 104 ? -1.897 14.531 2.328 1 98.88 104 ALA A O 1
ATOM 807 N N . GLY A 1 105 ? -0.617 15.891 3.422 1 98.81 105 GLY A N 1
ATOM 808 C CA . GLY A 1 105 ? 0.277 14.875 3.953 1 98.81 105 GLY A CA 1
ATOM 809 C C . GLY A 1 105 ? 1.001 15.32 5.211 1 98.81 105 GLY A C 1
ATOM 810 O O . GLY A 1 105 ? 1.252 16.516 5.406 1 98.81 105 GLY A O 1
ATOM 811 N N . GLY A 1 106 ? 1.338 14.453 6.031 1 98.81 106 GLY A N 1
ATOM 812 C CA . GLY A 1 106 ? 2.039 14.781 7.262 1 98.81 106 GLY A CA 1
ATOM 813 C C . GLY A 1 106 ? 2.92 13.648 7.766 1 98.81 106 GLY A C 1
ATOM 814 O O . GLY A 1 106 ? 2.818 12.516 7.289 1 98.81 106 GLY A O 1
ATOM 815 N N . PHE A 1 107 ? 3.818 14.047 8.664 1 98.75 107 PHE A N 1
ATOM 816 C CA . PHE A 1 107 ? 4.719 13.094 9.305 1 98.75 107 PHE A CA 1
ATOM 817 C C . PHE A 1 107 ? 4.66 13.234 10.82 1 98.75 107 PHE A C 1
ATOM 819 O O . PHE A 1 107 ? 4.824 14.336 11.359 1 98.75 107 PHE A O 1
ATOM 826 N N . SER A 1 108 ? 4.461 12.023 11.508 1 97.56 108 SER A N 1
ATOM 827 C CA . SER A 1 108 ? 4.465 11.977 12.961 1 97.56 108 SER A CA 1
ATOM 828 C C . SER A 1 108 ? 3.467 12.969 13.555 1 97.56 108 SER A C 1
ATOM 830 O O . SER A 1 108 ? 2.27 12.891 13.266 1 97.56 108 SER A O 1
ATOM 832 N N . PHE A 1 109 ? 3.869 13.953 14.344 1 96.75 109 PHE A N 1
ATOM 833 C CA . PHE A 1 109 ? 3.008 14.977 14.922 1 96.75 109 PHE A CA 1
ATOM 834 C C . PHE A 1 109 ? 2.189 15.672 13.844 1 96.75 109 PHE A C 1
ATOM 836 O O . PHE A 1 109 ? 1.005 15.953 14.039 1 96.75 109 PHE A O 1
ATOM 843 N N . GLY A 1 110 ? 2.785 15.922 12.695 1 98.38 110 GLY A N 1
ATOM 844 C CA . GLY A 1 110 ? 2.076 16.516 11.578 1 98.38 110 GLY A CA 1
ATOM 845 C C . GLY A 1 110 ? 0.95 15.648 11.055 1 98.38 110 GLY A C 1
ATOM 846 O O . GLY A 1 110 ? -0.097 16.156 10.648 1 98.38 110 GLY A O 1
ATOM 847 N N . SER A 1 111 ? 1.16 14.352 11.016 1 98.62 111 SER A N 1
ATOM 848 C CA . SER A 1 111 ? 0.095 13.422 10.656 1 98.62 111 SER A CA 1
ATOM 849 C C . SER A 1 111 ? -1.067 13.508 11.641 1 98.62 111 SER A C 1
ATOM 851 O O . SER A 1 111 ? -2.232 13.5 11.234 1 98.62 111 SER A O 1
ATOM 853 N N . HIS A 1 112 ? -0.75 13.562 12.93 1 97.94 112 HIS A N 1
ATOM 854 C CA . HIS A 1 112 ? -1.774 13.664 13.961 1 97.94 112 HIS A CA 1
ATOM 855 C C . HIS A 1 112 ? -2.6 14.938 13.797 1 97.94 112 HIS A C 1
ATOM 857 O O . HIS A 1 112 ? -3.832 14.891 13.828 1 97.94 112 HIS A O 1
ATOM 863 N N . VAL A 1 113 ? -1.957 16.031 13.562 1 98.31 113 VAL A N 1
ATOM 864 C CA . VAL A 1 113 ? -2.625 17.312 13.406 1 98.31 113 VAL A CA 1
ATOM 865 C C . VAL A 1 113 ? -3.52 17.281 12.172 1 98.31 113 VAL A C 1
ATOM 867 O O . VAL A 1 113 ? -4.668 17.734 12.219 1 98.31 113 VAL A O 1
ATOM 870 N N . LEU A 1 114 ? -3.041 16.719 11.102 1 98.88 114 LEU A N 1
ATOM 871 C CA . LEU A 1 114 ? -3.832 16.656 9.875 1 98.88 114 LEU A CA 1
ATOM 872 C C . LEU A 1 114 ? -5.027 15.719 10.047 1 98.88 114 LEU A C 1
ATOM 874 O O . LEU A 1 114 ? -6.094 15.961 9.477 1 98.88 114 LEU A O 1
ATOM 878 N N . ALA A 1 115 ? -4.848 14.633 10.773 1 98.75 115 ALA A N 1
ATOM 879 C CA . ALA A 1 115 ? -5.988 13.773 11.062 1 98.75 115 ALA A CA 1
ATOM 880 C C . ALA A 1 115 ? -7.078 14.531 11.812 1 98.75 115 ALA A C 1
ATOM 882 O O . ALA A 1 115 ? -8.266 14.391 11.508 1 98.75 115 ALA A O 1
ATOM 883 N N . LYS A 1 116 ? -6.676 15.328 12.766 1 98.5 116 LYS A N 1
ATOM 884 C CA . LYS A 1 116 ? -7.633 16.141 13.508 1 98.5 116 LYS A CA 1
ATOM 885 C C . LYS A 1 116 ? -8.312 17.156 12.594 1 98.5 116 LYS A C 1
ATOM 887 O O . LYS A 1 116 ? -9.531 17.359 12.68 1 98.5 116 LYS A O 1
ATOM 892 N N . CYS A 1 117 ? -7.504 17.828 11.742 1 98.88 117 CYS A N 1
ATOM 893 C CA . CYS A 1 117 ? -8.078 18.75 10.781 1 98.88 117 CYS A CA 1
ATOM 894 C C . CYS A 1 117 ? -9.102 18.047 9.898 1 98.88 117 CYS A C 1
ATOM 896 O O . CYS A 1 117 ? -10.211 18.547 9.695 1 98.88 117 CYS A O 1
ATOM 898 N N . HIS A 1 118 ? -8.703 16.875 9.383 1 98.88 118 HIS A N 1
ATOM 899 C CA . HIS A 1 118 ? -9.562 16.094 8.5 1 98.88 118 HIS A CA 1
ATOM 900 C C . HIS A 1 118 ? -10.898 15.773 9.164 1 98.88 118 HIS A C 1
ATOM 902 O O . HIS A 1 118 ? -11.953 15.906 8.547 1 98.88 118 HIS A O 1
ATOM 908 N N . ALA A 1 119 ? -10.859 15.422 10.414 1 98.56 119 ALA A N 1
ATOM 909 C CA . ALA A 1 119 ? -12.055 15.055 11.164 1 98.56 119 ALA A CA 1
ATOM 910 C C . ALA A 1 119 ? -12.977 16.25 11.352 1 98.56 119 ALA A C 1
ATOM 912 O O . ALA A 1 119 ? -14.195 16.094 11.516 1 98.56 119 ALA A O 1
ATOM 913 N N . GLN A 1 120 ? -12.438 17.438 11.336 1 98.31 120 GLN A N 1
ATOM 914 C CA . GLN A 1 120 ? -13.211 18.641 11.617 1 98.31 120 GLN A CA 1
ATOM 915 C C . GLN A 1 120 ? -13.742 19.266 10.336 1 98.31 120 GLN A C 1
ATOM 917 O O . GLN A 1 120 ? -14.656 20.109 10.375 1 98.31 120 GLN A O 1
ATOM 922 N N . LEU A 1 121 ? -13.172 18.938 9.227 1 98.5 121 LEU A N 1
ATOM 923 C CA . LEU A 1 121 ? -13.602 19.484 7.945 1 98.5 121 LEU A CA 1
ATOM 924 C C . LEU A 1 121 ? -14.828 18.75 7.426 1 98.5 121 LEU A C 1
ATOM 926 O O . LEU A 1 121 ? -14.938 17.531 7.559 1 98.5 121 LEU A O 1
ATOM 930 N N . SER A 1 122 ? -15.75 19.547 6.832 1 97.56 122 SER A N 1
ATOM 931 C CA . SER A 1 122 ? -16.828 18.891 6.102 1 97.56 122 SER A CA 1
ATOM 932 C C . SER A 1 122 ? -16.297 18.094 4.918 1 97.56 122 SER A C 1
ATOM 934 O O . SER A 1 122 ? -15.227 18.406 4.383 1 97.56 122 SER A O 1
ATOM 936 N N . PRO A 1 123 ? -16.984 17.031 4.523 1 96.94 123 PRO A N 1
ATOM 937 C CA . PRO A 1 123 ? -16.484 16.141 3.473 1 96.94 123 PRO A CA 1
ATOM 938 C C . PRO A 1 123 ? -16.047 16.891 2.219 1 96.94 123 PRO A C 1
ATOM 940 O O . PRO A 1 123 ? -15.039 16.547 1.611 1 96.94 123 PRO A O 1
ATOM 943 N N . GLU A 1 124 ? -16.75 17.984 1.868 1 95.62 124 GLU A N 1
ATOM 944 C CA . GLU A 1 124 ? -16.469 18.703 0.638 1 95.62 124 GLU A CA 1
ATOM 945 C C . GLU A 1 124 ? -15.18 19.531 0.775 1 95.62 124 GLU A C 1
ATOM 947 O O . GLU A 1 124 ? -14.602 19.953 -0.225 1 95.62 124 GLU A O 1
ATOM 952 N N . LEU A 1 125 ? -14.719 19.734 2.025 1 97.38 125 LEU A N 1
ATOM 953 C CA . LEU A 1 125 ? -13.531 20.547 2.271 1 97.38 125 LEU A CA 1
ATOM 954 C C . LEU A 1 125 ? -12.328 19.672 2.586 1 97.38 125 LEU A C 1
ATOM 956 O O . LEU A 1 125 ? -11.203 20.172 2.713 1 97.38 125 LEU A O 1
ATOM 960 N N . GLN A 1 126 ? -12.508 18.344 2.748 1 98.44 126 GLN A N 1
ATOM 961 C CA . GLN A 1 126 ? -11.43 17.406 3.047 1 98.44 126 GLN A CA 1
ATOM 962 C C . GLN A 1 126 ? -10.531 17.188 1.832 1 98.44 126 GLN A C 1
ATOM 964 O O . GLN A 1 126 ? -10.961 17.391 0.693 1 98.44 126 GLN A O 1
ATOM 969 N N . PRO A 1 127 ? -9.281 16.922 2.117 1 98.38 127 PRO A N 1
ATOM 970 C CA . PRO A 1 127 ? -8.422 16.609 0.971 1 98.38 127 PRO A CA 1
ATOM 971 C C . PRO A 1 127 ? -8.93 15.422 0.157 1 98.38 127 PRO A C 1
ATOM 973 O O . PRO A 1 127 ? -9.469 14.469 0.722 1 98.38 127 PRO A O 1
ATOM 976 N N . VAL A 1 128 ? -8.672 15.492 -1.153 1 97.62 128 VAL A N 1
ATOM 977 C CA . VAL A 1 128 ? -9 14.398 -2.062 1 97.62 128 VAL A CA 1
ATOM 978 C C . VAL A 1 128 ? -8.234 13.141 -1.66 1 97.62 128 VAL A C 1
ATOM 980 O O . VAL A 1 128 ? -8.773 12.031 -1.719 1 97.62 128 VAL A O 1
ATOM 983 N N . GLN A 1 129 ? -7.012 13.297 -1.29 1 98.31 129 GLN A N 1
ATOM 984 C CA . GLN A 1 129 ? -6.145 12.242 -0.772 1 98.31 129 GLN A CA 1
ATOM 985 C C . GLN A 1 129 ? -5.336 12.734 0.424 1 98.31 129 GLN A C 1
ATOM 987 O O . GLN A 1 129 ? -4.863 13.875 0.433 1 98.31 129 GLN A O 1
ATOM 992 N N . LEU A 1 130 ? -5.262 11.906 1.437 1 98.81 130 LEU A N 1
ATOM 993 C CA . LEU A 1 130 ? -4.555 12.195 2.678 1 98.81 130 LEU A CA 1
ATOM 994 C C . LEU A 1 130 ? -3.469 11.164 2.945 1 98.81 130 LEU A C 1
ATOM 996 O O . LEU A 1 130 ? -3.748 9.961 2.977 1 98.81 130 LEU A O 1
ATOM 1000 N N . ILE A 1 131 ? -2.199 11.609 3.059 1 98.94 131 ILE A N 1
ATOM 1001 C CA . ILE A 1 131 ? -1.07 10.719 3.307 1 98.94 131 ILE A CA 1
ATOM 1002 C C . ILE A 1 131 ? -0.54 10.945 4.723 1 98.94 131 ILE A C 1
ATOM 1004 O O . ILE A 1 131 ? -0.07 12.031 5.051 1 98.94 131 ILE A O 1
ATOM 1008 N N . LEU A 1 132 ? -0.604 9.953 5.547 1 98.94 132 LEU A N 1
ATOM 1009 C CA . LEU A 1 132 ? -0.176 10.047 6.941 1 98.94 132 LEU A CA 1
ATOM 1010 C C . LEU A 1 132 ? 0.968 9.078 7.223 1 98.94 132 LEU A C 1
ATOM 1012 O O . LEU A 1 132 ? 0.769 7.863 7.234 1 98.94 132 LEU A O 1
ATOM 1016 N N . CYS A 1 133 ? 2.154 9.617 7.422 1 98.88 133 CYS A N 1
ATOM 1017 C CA . CYS A 1 133 ? 3.342 8.82 7.719 1 98.88 133 CYS A CA 1
ATOM 1018 C C . CYS A 1 133 ? 3.654 8.844 9.211 1 98.88 133 CYS A C 1
ATOM 1020 O O . CYS A 1 133 ? 3.783 9.914 9.805 1 98.88 133 CYS A O 1
ATOM 1022 N N . GLY A 1 134 ? 3.812 7.668 9.789 1 98.25 134 GLY A N 1
ATOM 1023 C CA . GLY A 1 134 ? 4.141 7.605 11.203 1 98.25 134 GLY A CA 1
ATOM 1024 C C . GLY A 1 134 ? 3.096 8.258 12.094 1 98.25 134 GLY A C 1
ATOM 1025 O O . GLY A 1 134 ? 3.43 9.047 12.977 1 98.25 134 GLY A O 1
ATOM 1026 N N . LEU A 1 135 ? 1.835 7.98 11.898 1 98.25 135 LEU A N 1
ATOM 1027 C CA . LEU A 1 135 ? 0.715 8.594 12.602 1 98.25 135 LEU A CA 1
ATOM 1028 C C . LEU A 1 135 ? 0.688 8.164 14.062 1 98.25 135 LEU A C 1
ATOM 1030 O O . LEU A 1 135 ? 0.493 6.984 14.367 1 98.25 135 LEU A O 1
ATOM 1034 N N . PRO A 1 136 ? 0.887 9.109 14.961 1 96.88 136 PRO A N 1
ATOM 1035 C CA . PRO A 1 136 ? 0.628 8.789 16.359 1 96.88 136 PRO A CA 1
ATOM 1036 C C . PRO A 1 136 ? -0.856 8.586 16.656 1 96.88 136 PRO A C 1
ATOM 1038 O O . PRO A 1 136 ? -1.681 9.43 16.312 1 96.88 136 PRO A O 1
ATOM 1041 N N . THR A 1 137 ? -1.144 7.488 17.312 1 95.88 137 THR A N 1
ATOM 1042 C CA . THR A 1 137 ? -2.549 7.211 17.594 1 95.88 137 THR A CA 1
ATOM 1043 C C . THR A 1 137 ? -2.764 6.926 19.078 1 95.88 137 THR A C 1
ATOM 1045 O O . THR A 1 137 ? -3.898 6.746 19.516 1 95.88 137 THR A O 1
ATOM 1048 N N . ALA A 1 138 ? -1.795 6.867 19.812 1 93.06 138 ALA A N 1
ATOM 1049 C CA . ALA A 1 138 ? -1.812 6.676 21.25 1 93.06 138 ALA A CA 1
ATOM 1050 C C . ALA A 1 138 ? -0.645 7.402 21.922 1 93.06 138 ALA A C 1
ATOM 1052 O O . ALA A 1 138 ? -0.444 8.602 21.688 1 93.06 138 ALA A O 1
ATOM 1053 N N . THR A 1 139 ? 0.036 6.695 22.812 1 85.56 139 THR A N 1
ATOM 1054 C CA . THR A 1 139 ? 1.153 7.309 23.516 1 85.56 139 THR A CA 1
ATOM 1055 C C . THR A 1 139 ? 2.383 7.395 22.625 1 85.56 139 THR A C 1
ATOM 1057 O O . THR A 1 139 ? 2.727 6.43 21.938 1 85.56 139 THR A O 1
ATOM 1060 N N . VAL A 1 140 ? 2.891 8.562 22.531 1 82 140 VAL A N 1
ATOM 1061 C CA . VAL A 1 140 ? 4.184 8.766 21.891 1 82 140 VAL A CA 1
ATOM 1062 C C . VAL A 1 140 ? 5.293 8.742 22.938 1 82 140 VAL A C 1
ATOM 1064 O O . VAL A 1 140 ? 5.25 9.492 23.922 1 82 140 VAL A O 1
ATOM 1067 N N . VAL A 1 141 ? 6.18 7.902 22.781 1 73.5 141 VAL A N 1
ATOM 1068 C CA . VAL A 1 141 ? 7.25 7.695 23.766 1 73.5 141 VAL A CA 1
ATOM 1069 C C . VAL A 1 141 ? 7.965 9.016 24.031 1 73.5 141 VAL A C 1
ATOM 1071 O O . VAL A 1 141 ? 8.383 9.703 23.094 1 73.5 141 VAL A O 1
ATOM 1074 N N . GLY A 1 142 ? 8.125 9.281 25.297 1 66.75 142 GLY A N 1
ATOM 1075 C CA . GLY A 1 142 ? 8.773 10.508 25.719 1 66.75 142 GLY A CA 1
ATOM 1076 C C . GLY A 1 142 ? 7.859 11.719 25.672 1 66.75 142 GLY A C 1
ATOM 1077 O O . GLY A 1 142 ? 8.25 12.82 26.078 1 66.75 142 GLY A O 1
ATOM 1078 N N . LEU A 1 143 ? 6.754 11.422 25.016 1 66.69 143 LEU A N 1
ATOM 1079 C CA . LEU A 1 143 ? 5.812 12.531 24.906 1 66.69 143 LEU A CA 1
ATOM 1080 C C . LEU A 1 143 ? 4.434 12.125 25.422 1 66.69 143 LEU A C 1
ATOM 1082 O O . LEU A 1 143 ? 4.285 11.078 26.062 1 66.69 143 LEU A O 1
ATOM 1086 N N . ARG A 1 144 ? 3.398 12.859 25.141 1 67 144 ARG A N 1
ATOM 1087 C CA . ARG A 1 144 ? 2.014 12.812 25.609 1 67 144 ARG A CA 1
ATOM 1088 C C . ARG A 1 144 ? 1.214 11.773 24.828 1 67 144 ARG A C 1
ATOM 1090 O O . ARG A 1 144 ? 1.675 11.273 23.797 1 67 144 ARG A O 1
ATOM 1097 N N . HIS A 1 145 ? 0.111 11.539 25.484 1 78.38 145 HIS A N 1
ATOM 1098 C CA . HIS A 1 145 ? -0.934 10.688 24.922 1 78.38 145 HIS A CA 1
ATOM 1099 C C . HIS A 1 145 ? -1.751 11.445 23.875 1 78.38 145 HIS A C 1
ATOM 1101 O O . HIS A 1 145 ? -2.279 12.523 24.156 1 78.38 145 HIS A O 1
ATOM 1107 N N . TYR A 1 146 ? -1.62 10.961 22.641 1 82.75 146 TYR A N 1
ATOM 1108 C CA . TYR A 1 146 ? -2.422 11.516 21.547 1 82.75 146 TYR A CA 1
ATOM 1109 C C . TYR A 1 146 ? -3.664 10.672 21.297 1 82.75 146 TYR A C 1
ATOM 1111 O O . TYR A 1 146 ? -3.594 9.438 21.297 1 82.75 146 TYR A O 1
ATOM 1119 N N . LYS A 1 147 ? -4.789 11.414 21.281 1 89.69 147 LYS A N 1
ATOM 1120 C CA . LYS A 1 147 ? -6.004 10.773 20.797 1 89.69 147 LYS A CA 1
ATOM 1121 C C . LYS A 1 147 ? -6.305 11.18 19.359 1 89.69 147 LYS A C 1
ATOM 1123 O O . LYS A 1 147 ? -6.68 12.32 19.094 1 89.69 147 LYS A O 1
ATOM 1128 N N . THR A 1 148 ? -6.008 10.312 18.438 1 96.62 148 THR A N 1
ATOM 1129 C CA . THR A 1 148 ? -6.297 10.547 17.031 1 96.62 148 THR A CA 1
ATOM 1130 C C . THR A 1 148 ? -7.734 10.156 16.688 1 96.62 148 THR A C 1
ATOM 1132 O O . THR A 1 148 ? -8.164 9.047 17 1 96.62 148 THR A O 1
ATOM 1135 N N . PRO A 1 149 ? -8.484 11.07 16.125 1 97.94 149 PRO A N 1
ATOM 1136 C CA . PRO A 1 149 ? -9.875 10.742 15.805 1 97.94 149 PRO A CA 1
ATOM 1137 C C . PRO A 1 149 ? -9.992 9.703 14.688 1 97.94 149 PRO A C 1
ATOM 1139 O O . PRO A 1 149 ? -9.055 9.523 13.906 1 97.94 149 PRO A O 1
ATOM 1142 N N . GLU A 1 150 ? -11.164 8.969 14.711 1 97.81 150 GLU A N 1
ATOM 1143 C CA . GLU A 1 150 ? -11.492 8.18 13.531 1 97.81 150 GLU A CA 1
ATOM 1144 C C . GLU A 1 150 ? -11.75 9.078 12.328 1 97.81 150 GLU A C 1
ATOM 1146 O O . GLU A 1 150 ? -12.391 10.125 12.445 1 97.81 150 GLU A O 1
ATOM 1151 N N . ILE A 1 151 ? -11.203 8.711 11.219 1 98.5 151 ILE A N 1
ATOM 1152 C CA . ILE A 1 151 ? -11.391 9.469 9.984 1 98.5 151 ILE A CA 1
ATOM 1153 C C . ILE A 1 151 ? -11.703 8.508 8.836 1 98.5 151 ILE A C 1
ATOM 1155 O O . ILE A 1 151 ? -11.406 7.316 8.914 1 98.5 151 ILE A O 1
ATOM 1159 N N . GLN A 1 152 ? -12.359 9.039 7.801 1 97.56 152 GLN A N 1
ATOM 1160 C CA . GLN A 1 152 ? -12.664 8.297 6.578 1 97.56 152 GLN A CA 1
ATOM 1161 C C . GLN A 1 152 ? -12.219 9.07 5.34 1 97.56 152 GLN A C 1
ATOM 1163 O O . GLN A 1 152 ? -11.977 10.281 5.406 1 97.56 152 GLN A O 1
ATOM 1168 N N . GLY A 1 153 ? -12.117 8.375 4.258 1 97.19 153 GLY A N 1
ATOM 1169 C CA . GLY A 1 153 ? -11.695 8.984 3.004 1 97.19 153 GLY A CA 1
ATOM 1170 C C . GLY A 1 153 ? -10.625 8.188 2.285 1 97.19 153 GLY A C 1
ATOM 1171 O O . GLY A 1 153 ? -10.43 7.004 2.572 1 97.19 153 GLY A O 1
ATOM 1172 N N . ASP A 1 154 ? -10.031 8.797 1.278 1 97.5 154 ASP A N 1
ATOM 1173 C CA . ASP A 1 154 ? -8.922 8.188 0.549 1 97.5 154 ASP A CA 1
ATOM 1174 C C . ASP A 1 154 ? -7.59 8.461 1.243 1 97.5 154 ASP A C 1
ATOM 1176 O O . ASP A 1 154 ? -6.949 9.484 0.989 1 97.5 154 ASP A O 1
ATOM 1180 N N . ILE A 1 155 ? -7.168 7.551 2.131 1 98.62 155 ILE A N 1
ATOM 1181 C CA . ILE A 1 155 ? -6.074 7.77 3.068 1 98.62 155 ILE A CA 1
ATOM 1182 C C . ILE A 1 155 ? -4.988 6.719 2.852 1 98.62 155 ILE A C 1
ATOM 1184 O O . ILE A 1 155 ? -5.285 5.531 2.715 1 98.62 155 ILE A O 1
ATOM 1188 N N . LEU A 1 156 ? -3.797 7.164 2.734 1 98.81 156 LEU A N 1
ATOM 1189 C CA . LEU A 1 156 ? -2.627 6.293 2.764 1 98.81 156 LEU A CA 1
ATOM 1190 C C . LEU A 1 156 ? -1.927 6.367 4.117 1 98.81 156 LEU A C 1
ATOM 1192 O O . LEU A 1 156 ? -1.48 7.441 4.531 1 98.81 156 LEU A O 1
ATOM 1196 N N . LEU A 1 157 ? -1.916 5.281 4.828 1 98.94 157 LEU A N 1
ATOM 1197 C CA . LEU A 1 157 ? -1.153 5.16 6.066 1 98.94 157 LEU A CA 1
ATOM 1198 C C . LEU A 1 157 ? 0.159 4.422 5.824 1 98.94 157 LEU A C 1
ATOM 1200 O O . LEU A 1 157 ? 0.161 3.312 5.281 1 98.94 157 LEU A O 1
ATOM 1204 N N . ILE A 1 158 ? 1.269 5.016 6.152 1 98.94 158 ILE A N 1
ATOM 1205 C CA . ILE A 1 158 ? 2.582 4.387 6.07 1 98.94 158 ILE A CA 1
ATOM 1206 C C . ILE A 1 158 ? 3.23 4.367 7.453 1 98.94 158 ILE A C 1
ATOM 1208 O O . ILE A 1 158 ? 3.225 5.375 8.164 1 98.94 158 ILE A O 1
ATOM 1212 N N . HIS A 1 159 ? 3.799 3.273 7.844 1 98.94 159 HIS A N 1
ATOM 1213 C CA . HIS A 1 159 ? 4.363 3.131 9.18 1 98.94 159 HIS A CA 1
ATOM 1214 C C . HIS A 1 159 ? 5.613 2.258 9.164 1 98.94 159 HIS A C 1
ATOM 1216 O O . HIS A 1 159 ? 5.656 1.245 8.461 1 98.94 159 HIS A O 1
ATOM 1222 N N . GLY A 1 160 ? 6.672 2.676 9.852 1 98.88 160 GLY A N 1
ATOM 1223 C CA . GLY A 1 160 ? 7.812 1.796 10.055 1 98.88 160 GLY A CA 1
ATOM 1224 C C . GLY A 1 160 ? 7.516 0.647 11 1 98.88 160 GLY A C 1
ATOM 1225 O O . GLY A 1 160 ? 6.961 0.853 12.086 1 98.88 160 GLY A O 1
ATOM 1226 N N . GLU A 1 161 ? 7.895 -0.515 10.555 1 98.75 161 GLU A N 1
ATOM 1227 C CA . GLU A 1 161 ? 7.617 -1.691 11.375 1 98.75 161 GLU A CA 1
ATOM 1228 C C . GLU A 1 161 ? 8.383 -1.636 12.695 1 98.75 161 GLU A C 1
ATOM 1230 O O . GLU A 1 161 ? 7.879 -2.07 13.734 1 98.75 161 GLU A O 1
ATOM 1235 N N . GLN A 1 162 ? 9.562 -1.085 12.734 1 98.44 162 GLN A N 1
ATOM 1236 C CA . GLN A 1 162 ? 10.375 -0.988 13.938 1 98.44 162 GLN A CA 1
ATOM 1237 C C . GLN A 1 162 ? 10.359 0.431 14.5 1 98.44 162 GLN A C 1
ATOM 1239 O O . GLN A 1 162 ? 11.375 0.917 15 1 98.44 162 GLN A O 1
ATOM 1244 N N . ASP A 1 163 ? 9.273 1.151 14.305 1 98.19 163 ASP A N 1
ATOM 1245 C CA . ASP A 1 163 ? 9.07 2.463 14.914 1 98.19 163 ASP A CA 1
ATOM 1246 C C . ASP A 1 163 ? 8.977 2.354 16.438 1 98.19 163 ASP A C 1
ATOM 1248 O O . ASP A 1 163 ? 8.008 1.801 16.969 1 98.19 163 ASP A O 1
ATOM 1252 N N . ASP A 1 164 ? 9.938 2.898 17.141 1 95.81 164 ASP A N 1
ATOM 1253 C CA . ASP A 1 164 ? 9.969 2.795 18.609 1 95.81 164 ASP A CA 1
ATOM 1254 C C . ASP A 1 164 ? 9.461 4.078 19.25 1 95.81 164 ASP A C 1
ATOM 1256 O O . ASP A 1 164 ? 9.5 4.215 20.484 1 95.81 164 ASP A O 1
ATOM 1260 N N . ILE A 1 165 ? 9.023 5.047 18.453 1 94.88 165 ILE A N 1
ATOM 1261 C CA . ILE A 1 165 ? 8.492 6.316 18.938 1 94.88 165 ILE A CA 1
ATOM 1262 C C . ILE A 1 165 ? 6.969 6.289 18.906 1 94.88 165 ILE A C 1
ATOM 1264 O O . ILE A 1 165 ? 6.309 6.605 19.891 1 94.88 165 ILE A O 1
ATOM 1268 N N . THR A 1 166 ? 6.406 5.984 17.766 1 95.88 166 THR A N 1
ATOM 1269 C CA . THR A 1 166 ? 4.992 5.691 17.578 1 95.88 166 THR A CA 1
ATOM 1270 C C . THR A 1 166 ? 4.797 4.23 17.172 1 95.88 166 THR A C 1
ATOM 1272 O O . THR A 1 166 ? 5.086 3.85 16.031 1 95.88 166 THR A O 1
ATOM 1275 N N . LEU A 1 167 ? 4.219 3.492 18.016 1 96.44 167 LEU A N 1
ATOM 1276 C CA . LEU A 1 167 ? 4.227 2.045 17.828 1 96.44 167 LEU A CA 1
ATOM 1277 C C . LEU A 1 167 ? 3.273 1.63 16.719 1 96.44 167 LEU A C 1
ATOM 1279 O O . LEU A 1 167 ? 2.141 2.111 16.656 1 96.44 167 LEU A O 1
ATOM 1283 N N . LEU A 1 168 ? 3.723 0.751 15.883 1 98.12 168 LEU A N 1
ATOM 1284 C CA . LEU A 1 168 ? 2.877 0.174 14.844 1 98.12 168 LEU A CA 1
ATOM 1285 C C . LEU A 1 168 ? 1.638 -0.477 15.453 1 98.12 168 LEU A C 1
ATOM 1287 O O . LEU A 1 168 ? 0.544 -0.386 14.891 1 98.12 168 LEU A O 1
ATOM 1291 N N . SER A 1 169 ? 1.78 -1.2 16.609 1 97.5 169 SER A N 1
ATOM 1292 C CA . SER A 1 169 ? 0.657 -1.853 17.266 1 97.5 169 SER A CA 1
ATOM 1293 C C . SER A 1 169 ? -0.462 -0.86 17.562 1 97.5 169 SER A C 1
ATOM 1295 O O . SER A 1 169 ? -1.643 -1.194 17.453 1 97.5 169 SER A O 1
ATOM 1297 N N . ASP A 1 170 ? -0.109 0.375 18 1 97.19 170 ASP A N 1
ATOM 1298 C CA . ASP A 1 170 ? -1.1 1.41 18.266 1 97.19 170 ASP A CA 1
ATOM 1299 C C . ASP A 1 170 ? -1.836 1.824 17 1 97.19 170 ASP A C 1
ATOM 1301 O O . ASP A 1 170 ? -3.057 1.995 17.016 1 97.19 170 ASP A O 1
ATOM 1305 N N . ALA A 1 171 ? -1.064 2.016 15.922 1 98.19 171 ALA A N 1
ATOM 1306 C CA . ALA A 1 171 ? -1.669 2.363 14.633 1 98.19 171 ALA A CA 1
ATOM 1307 C C . ALA A 1 171 ? -2.637 1.276 14.172 1 98.19 171 ALA A C 1
ATOM 1309 O O . ALA A 1 171 ? -3.715 1.575 13.656 1 98.19 171 ALA A O 1
ATOM 1310 N N . ILE A 1 172 ? -2.256 0.006 14.328 1 98.69 172 ILE A N 1
ATOM 1311 C CA . ILE A 1 172 ? -3.09 -1.127 13.945 1 98.69 172 ILE A CA 1
ATOM 1312 C C . ILE A 1 172 ? -4.395 -1.099 14.742 1 98.69 172 ILE A C 1
ATOM 1314 O O . ILE A 1 172 ? -5.48 -1.236 14.172 1 98.69 172 ILE A O 1
ATOM 1318 N N . GLU A 1 173 ? -4.305 -0.928 16.047 1 98.06 173 GLU A N 1
ATOM 1319 C CA . GLU A 1 173 ? -5.488 -0.875 16.906 1 98.06 173 GLU A CA 1
ATOM 1320 C C . GLU A 1 173 ? -6.422 0.258 16.484 1 98.06 173 GLU A C 1
ATOM 1322 O O . GLU A 1 173 ? -7.641 0.086 16.453 1 98.06 173 GLU A O 1
ATOM 1327 N N . TRP A 1 174 ? -5.852 1.383 16.172 1 98.19 174 TRP A N 1
ATOM 1328 C CA . TRP A 1 174 ? -6.625 2.541 15.742 1 98.19 174 TRP A CA 1
ATOM 1329 C C . TRP A 1 174 ? -7.289 2.281 14.398 1 98.19 174 TRP A C 1
ATOM 1331 O O . TRP A 1 174 ? -8.438 2.666 14.18 1 98.19 174 TRP A O 1
ATOM 1341 N N . ALA A 1 175 ? -6.605 1.646 13.516 1 98.62 175 ALA A N 1
ATOM 1342 C CA . ALA A 1 175 ? -7.051 1.463 12.141 1 98.62 175 ALA A CA 1
ATOM 1343 C C . ALA A 1 175 ? -8.094 0.355 12.047 1 98.62 175 ALA A C 1
ATOM 1345 O O . ALA A 1 1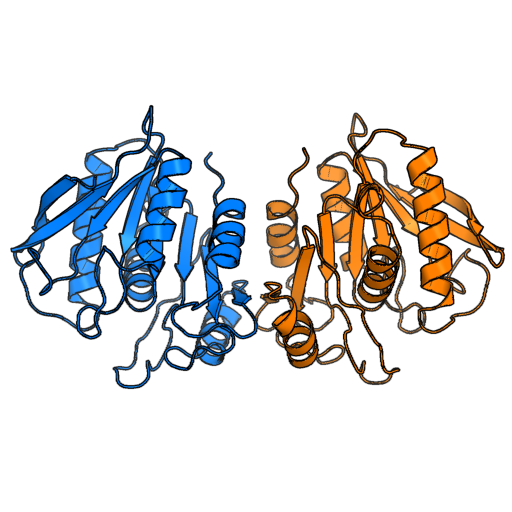75 ? -8.945 0.37 11.148 1 98.62 175 ALA A O 1
ATOM 1346 N N . LYS A 1 176 ? -8.031 -0.579 12.961 1 98.25 176 LYS A N 1
ATOM 1347 C CA . LYS A 1 176 ? -8.766 -1.837 12.883 1 98.25 176 LYS A CA 1
ATOM 1348 C C . LYS A 1 176 ? -10.266 -1.588 12.766 1 98.25 176 LYS A C 1
ATOM 1350 O O . LYS A 1 176 ? -10.906 -2.051 11.812 1 98.25 176 LYS A O 1
ATOM 1355 N N . PRO A 1 177 ? -10.922 -0.775 13.656 1 97.88 177 PRO A N 1
ATOM 1356 C CA . PRO A 1 177 ? -12.375 -0.579 13.555 1 97.88 177 PRO A CA 1
ATOM 1357 C C . PRO A 1 177 ? -12.781 0.164 12.289 1 97.88 177 PRO A C 1
ATOM 1359 O O . PRO A 1 177 ? -13.938 0.074 11.859 1 97.88 177 PRO A O 1
ATOM 1362 N N . GLN A 1 178 ? -11.852 0.912 11.68 1 97.94 178 GLN A N 1
ATOM 1363 C CA . GLN A 1 178 ? -12.125 1.693 10.484 1 97.94 178 GLN A CA 1
ATOM 1364 C C . GLN A 1 178 ? -11.773 0.91 9.219 1 97.94 178 GLN A C 1
ATOM 1366 O O . GLN A 1 178 ? -12.055 1.351 8.109 1 97.94 178 GLN A O 1
ATOM 1371 N N . LYS A 1 179 ? -11.047 -0.26 9.391 1 98.25 179 LYS A N 1
ATOM 1372 C CA . LYS A 1 179 ? -10.586 -1.156 8.328 1 98.25 179 LYS A CA 1
ATOM 1373 C C . LYS A 1 179 ? -9.648 -0.436 7.367 1 98.25 179 LYS A C 1
ATOM 1375 O O . LYS A 1 179 ? -9.719 -0.64 6.156 1 98.25 179 LYS A O 1
ATOM 1380 N N . HIS A 1 180 ? -8.852 0.525 7.934 1 98.62 180 HIS A N 1
ATOM 1381 C CA . HIS A 1 180 ? -7.816 1.167 7.137 1 98.62 180 HIS A CA 1
ATOM 1382 C C . HIS A 1 180 ? -6.66 0.21 6.867 1 98.62 180 HIS A C 1
ATOM 1384 O O . HIS A 1 180 ? -6.094 -0.369 7.797 1 98.62 180 HIS A O 1
ATOM 1390 N N . PRO A 1 181 ? -6.332 0.027 5.578 1 98.81 181 PRO A N 1
ATOM 1391 C CA . PRO A 1 181 ? -5.039 -0.621 5.34 1 98.81 181 PRO A CA 1
ATOM 1392 C C . PRO A 1 181 ? -3.861 0.214 5.836 1 98.81 181 PRO A C 1
ATOM 1394 O O . PRO A 1 181 ? -3.957 1.441 5.906 1 98.81 181 PRO A O 1
ATOM 1397 N N . ILE A 1 182 ? -2.818 -0.427 6.254 1 98.94 182 ILE A N 1
ATOM 1398 C CA . ILE A 1 182 ? -1.562 0.225 6.602 1 98.94 182 ILE A CA 1
ATOM 1399 C C . ILE A 1 182 ? -0.425 -0.371 5.773 1 98.94 182 ILE A C 1
ATOM 1401 O O . ILE A 1 182 ? -0.238 -1.59 5.75 1 98.94 182 ILE A O 1
ATOM 1405 N N . THR A 1 183 ? 0.286 0.442 5.02 1 98.94 183 THR A N 1
ATOM 1406 C CA . THR A 1 183 ? 1.524 -0.013 4.395 1 98.94 183 THR A CA 1
ATOM 1407 C C . THR A 1 183 ? 2.689 0.076 5.379 1 98.94 183 THR A C 1
ATOM 1409 O O . THR A 1 183 ? 3.029 1.164 5.848 1 98.94 183 THR A O 1
ATOM 1412 N N . ILE A 1 184 ? 3.262 -1.05 5.676 1 98.94 184 ILE A N 1
ATOM 1413 C CA . ILE A 1 184 ? 4.363 -1.046 6.629 1 98.94 184 ILE A CA 1
ATOM 1414 C C . ILE A 1 184 ? 5.688 -1.253 5.895 1 98.94 184 ILE A C 1
ATOM 1416 O O . ILE A 1 184 ? 5.723 -1.879 4.832 1 98.94 184 ILE A O 1
ATOM 1420 N N . LEU A 1 185 ? 6.711 -0.702 6.414 1 98.94 185 LEU A N 1
ATOM 1421 C CA . LEU A 1 185 ? 8.078 -0.903 5.945 1 98.94 185 LEU A CA 1
ATOM 1422 C C . LEU A 1 185 ? 8.875 -1.752 6.934 1 98.94 185 LEU A C 1
ATOM 1424 O O . LEU A 1 185 ? 9.375 -1.239 7.938 1 98.94 185 LEU A O 1
ATOM 1428 N N . PRO A 1 186 ? 9.016 -3.061 6.66 1 98.88 186 PRO A N 1
ATOM 1429 C CA . PRO A 1 186 ? 9.758 -3.959 7.547 1 98.88 186 PRO A CA 1
ATOM 1430 C C . PRO A 1 186 ? 11.18 -3.475 7.824 1 98.88 186 PRO A C 1
ATOM 1432 O O . PRO A 1 186 ? 11.953 -3.246 6.891 1 98.88 186 PRO A O 1
ATOM 1435 N N . GLY A 1 187 ? 11.508 -3.283 9.07 1 98.69 187 GLY A N 1
ATOM 1436 C CA . GLY A 1 187 ? 12.852 -2.893 9.477 1 98.69 187 GLY A CA 1
ATOM 1437 C C . GLY A 1 187 ? 13.016 -1.392 9.625 1 98.69 187 GLY A C 1
ATOM 1438 O O . GLY A 1 187 ? 14.008 -0.925 10.195 1 98.69 187 GLY A O 1
ATOM 1439 N N . ALA A 1 188 ? 12.031 -0.591 9.203 1 98.81 188 ALA A N 1
ATOM 1440 C CA . ALA A 1 188 ? 12.172 0.862 9.242 1 98.81 188 ALA A CA 1
ATOM 1441 C C . ALA A 1 188 ? 11.883 1.403 10.641 1 98.81 188 ALA A C 1
ATOM 1443 O O . ALA A 1 188 ? 10.953 0.948 11.305 1 98.81 188 ALA A O 1
ATOM 1444 N N . ASN A 1 189 ? 12.656 2.383 11.055 1 98.5 189 ASN A N 1
ATOM 1445 C CA . ASN A 1 189 ? 12.406 3.119 12.289 1 98.5 189 ASN A CA 1
ATOM 1446 C C . ASN A 1 189 ? 11.453 4.289 12.062 1 98.5 189 ASN A C 1
ATOM 1448 O O . ASN A 1 189 ? 10.906 4.445 10.969 1 98.5 189 ASN A O 1
ATOM 1452 N N . HIS A 1 190 ? 11.227 5.082 13.07 1 97.62 190 HIS A N 1
ATOM 1453 C CA . HIS A 1 190 ? 10.273 6.184 13.047 1 97.62 190 HIS A CA 1
ATOM 1454 C C . HIS A 1 190 ? 10.609 7.18 11.945 1 97.62 190 HIS A C 1
ATOM 1456 O O . HIS A 1 190 ? 9.719 7.785 11.344 1 97.62 190 HIS A O 1
ATOM 1462 N N . PHE A 1 191 ? 11.836 7.34 11.633 1 98 191 PHE A N 1
ATOM 1463 C CA . PHE A 1 191 ? 12.281 8.383 10.719 1 98 191 PHE A CA 1
ATOM 1464 C C . PHE A 1 191 ? 12.477 7.816 9.312 1 98 191 PHE A C 1
ATOM 1466 O O . PHE A 1 191 ? 12.898 8.531 8.406 1 98 191 PHE A O 1
ATOM 1473 N N . PHE A 1 192 ? 12.25 6.535 9.109 1 98.5 192 PHE A N 1
ATOM 1474 C CA . PHE A 1 192 ? 12.375 5.852 7.828 1 98.5 192 PHE A CA 1
ATOM 1475 C C . PHE A 1 192 ? 13.812 5.934 7.312 1 98.5 192 PHE A C 1
ATOM 1477 O O . PHE A 1 192 ? 14.031 6.105 6.113 1 98.5 192 PHE A O 1
ATOM 1484 N N . THR A 1 193 ? 14.734 5.922 8.258 1 98.25 193 THR A N 1
ATOM 1485 C CA . THR A 1 193 ? 16.141 5.949 7.867 1 98.25 193 THR A CA 1
ATOM 1486 C C . THR A 1 193 ? 16.453 4.805 6.906 1 98.25 193 THR A C 1
ATOM 1488 O O . THR A 1 193 ? 16.188 3.643 7.207 1 98.25 193 THR A O 1
ATOM 1491 N N . GLY A 1 194 ? 16.984 5.137 5.668 1 98 194 GLY A N 1
ATOM 1492 C CA . GLY A 1 194 ? 17.359 4.141 4.68 1 98 194 GLY A CA 1
ATOM 1493 C C . GLY A 1 194 ? 16.188 3.676 3.824 1 98 194 GLY A C 1
ATOM 1494 O O . GLY A 1 194 ? 16.344 2.777 2.994 1 98 194 GLY A O 1
ATOM 1495 N N . TYR A 1 195 ? 15.008 4.305 3.971 1 98.5 195 TYR A N 1
ATOM 1496 C CA . TYR A 1 195 ? 13.82 3.801 3.285 1 98.5 195 TYR A CA 1
ATOM 1497 C C . TYR A 1 195 ? 13.164 4.902 2.461 1 98.5 195 TYR A C 1
ATOM 1499 O O . TYR A 1 195 ? 11.984 4.805 2.121 1 98.5 195 TYR A O 1
ATOM 1507 N N . LEU A 1 196 ? 13.844 5.965 2.178 1 97.94 196 LEU A N 1
ATOM 1508 C CA . LEU A 1 196 ? 13.219 7.07 1.461 1 97.94 196 LEU A CA 1
ATOM 1509 C C . LEU A 1 196 ? 12.828 6.648 0.05 1 97.94 196 LEU A C 1
ATOM 1511 O O . LEU A 1 196 ? 11.82 7.121 -0.485 1 97.94 196 LEU A O 1
ATOM 1515 N N . LYS A 1 197 ? 13.625 5.75 -0.538 1 97.69 197 LYS A N 1
ATOM 1516 C CA . LYS A 1 197 ? 13.273 5.246 -1.862 1 97.69 197 LYS A CA 1
ATOM 1517 C C . LYS A 1 197 ? 11.945 4.496 -1.831 1 97.69 197 LYS A C 1
ATOM 1519 O O . LYS A 1 197 ? 11.094 4.703 -2.695 1 97.69 197 LYS A O 1
ATOM 1524 N N . GLN A 1 198 ? 11.758 3.617 -0.845 1 98.38 198 GLN A N 1
ATOM 1525 C CA . GLN A 1 198 ? 10.508 2.881 -0.685 1 98.38 198 GLN A CA 1
ATOM 1526 C C . GLN A 1 198 ? 9.344 3.826 -0.402 1 98.38 198 GLN A C 1
ATOM 1528 O O . GLN A 1 198 ? 8.258 3.662 -0.956 1 98.38 198 GLN A O 1
ATOM 1533 N N . LEU A 1 199 ? 9.594 4.816 0.419 1 98.56 199 LEU A N 1
ATOM 1534 C CA . LEU A 1 199 ? 8.57 5.812 0.718 1 98.56 199 LEU A CA 1
ATOM 1535 C C . LEU A 1 199 ? 8.109 6.516 -0.554 1 98.56 199 LEU A C 1
ATOM 1537 O O . LEU A 1 199 ? 6.906 6.641 -0.796 1 98.56 199 LEU A O 1
ATOM 1541 N N . ARG A 1 200 ? 9.055 6.961 -1.352 1 98.19 200 ARG A N 1
ATOM 1542 C CA . ARG A 1 200 ? 8.727 7.645 -2.598 1 98.19 200 ARG A CA 1
ATOM 1543 C C . ARG A 1 200 ? 7.879 6.754 -3.502 1 98.19 200 ARG A C 1
ATOM 1545 O O . ARG A 1 200 ? 6.871 7.203 -4.051 1 98.19 200 ARG A O 1
ATOM 1552 N N . GLN A 1 201 ? 8.258 5.512 -3.598 1 96.94 201 GLN A N 1
ATOM 1553 C CA . GLN A 1 201 ? 7.543 4.582 -4.465 1 96.94 201 GLN A CA 1
ATOM 1554 C C . GLN A 1 201 ? 6.098 4.395 -4.008 1 96.94 201 GLN A C 1
ATOM 1556 O O . GLN A 1 201 ? 5.176 4.441 -4.824 1 96.94 201 GLN A O 1
ATOM 1561 N N . ILE A 1 202 ? 5.883 4.207 -2.721 1 98.06 202 ILE A N 1
ATOM 1562 C CA . ILE A 1 202 ? 4.559 3.971 -2.15 1 98.06 202 ILE A CA 1
ATOM 1563 C C . ILE A 1 202 ? 3.68 5.199 -2.367 1 98.06 202 ILE A C 1
ATOM 1565 O O . ILE A 1 202 ? 2.539 5.082 -2.822 1 98.06 202 ILE A O 1
ATOM 1569 N N . ILE A 1 203 ? 4.227 6.379 -2.096 1 98.25 203 ILE A N 1
ATOM 1570 C CA . ILE A 1 203 ? 3.455 7.613 -2.148 1 98.25 203 ILE A CA 1
ATOM 1571 C C . ILE A 1 203 ? 3.127 7.957 -3.6 1 98.25 203 ILE A C 1
ATOM 1573 O O . ILE A 1 203 ? 1.999 8.344 -3.912 1 98.25 203 ILE A O 1
ATOM 1577 N N . THR A 1 204 ? 4.086 7.824 -4.492 1 96.5 204 THR A N 1
ATOM 1578 C CA . THR A 1 204 ? 3.883 8.125 -5.902 1 96.5 204 THR A CA 1
ATOM 1579 C C . THR A 1 204 ? 2.781 7.25 -6.492 1 96.5 204 THR A C 1
ATOM 1581 O O . THR A 1 204 ? 1.98 7.715 -7.309 1 96.5 204 THR A O 1
ATOM 1584 N N . ARG A 1 205 ? 2.709 6.047 -6.066 1 94.44 205 ARG A N 1
ATOM 1585 C CA . ARG A 1 205 ? 1.69 5.129 -6.566 1 94.44 205 ARG A CA 1
ATOM 1586 C C . ARG A 1 205 ? 0.309 5.512 -6.043 1 94.44 205 ARG A C 1
ATOM 1588 O O . ARG A 1 205 ? -0.702 5.254 -6.703 1 94.44 205 ARG A O 1
ATOM 1595 N N . PHE A 1 206 ? 0.245 6.062 -4.938 1 96.81 206 PHE A N 1
ATOM 1596 C CA . PHE A 1 206 ? -1.021 6.391 -4.289 1 96.81 206 PHE A CA 1
ATOM 1597 C C . PHE A 1 206 ? -1.645 7.633 -4.91 1 96.81 206 PHE A C 1
ATOM 1599 O O . PHE A 1 206 ? -2.863 7.703 -5.074 1 96.81 206 PHE A O 1
ATOM 1606 N N . ILE A 1 207 ? -0.77 8.562 -5.246 1 94.25 207 ILE A N 1
ATOM 1607 C CA . ILE A 1 207 ? -1.281 9.852 -5.695 1 94.25 207 ILE A CA 1
ATOM 1608 C C . ILE A 1 207 ? -1.826 9.727 -7.117 1 94.25 207 ILE A C 1
ATOM 1610 O O . ILE A 1 207 ? -1.119 9.281 -8.023 1 94.25 207 ILE A O 1
ATOM 1614 N N . ILE A 1 208 ? -3.049 9.914 -7.297 1 82.75 208 ILE A N 1
ATOM 1615 C CA . ILE A 1 208 ? -3.732 9.961 -8.586 1 82.75 208 ILE A CA 1
ATOM 1616 C C . ILE A 1 208 ? -4.367 11.336 -8.781 1 82.75 208 ILE A C 1
ATOM 1618 O O . ILE A 1 208 ? -5.234 11.742 -8.008 1 82.75 208 ILE A O 1
ATOM 1622 N N . MET A 1 209 ? -3.834 12.109 -9.531 1 72.31 209 MET A N 1
ATOM 1623 C CA . MET A 1 209 ? -4.477 13.406 -9.734 1 72.31 209 MET A CA 1
ATOM 1624 C C . MET A 1 209 ? -5.57 13.312 -10.789 1 72.31 209 MET A C 1
ATOM 1626 O O . MET A 1 209 ? -5.375 12.695 -11.844 1 72.31 209 MET A O 1
ATOM 1630 N N . LYS A 1 210 ? -6.699 13.461 -10.336 1 59.47 210 LYS A N 1
ATOM 1631 C CA . LYS A 1 210 ? -7.883 13.531 -11.18 1 59.47 210 LYS A CA 1
ATOM 1632 C C . LYS A 1 210 ? -7.871 14.789 -12.047 1 59.47 210 LYS A C 1
ATOM 1634 O O . LYS A 1 210 ? -7.449 15.852 -11.594 1 59.47 210 LYS A O 1
ATOM 1639 N N . MET B 1 1 ? -18.562 -16.047 -18.484 1 78.31 1 MET B N 1
ATOM 1640 C CA . MET B 1 1 ? -18.25 -17.391 -18 1 78.31 1 MET B CA 1
ATOM 1641 C C . MET B 1 1 ? -16.844 -17.797 -18.422 1 78.31 1 MET B C 1
ATOM 1643 O O . MET B 1 1 ? -16.391 -17.453 -19.5 1 78.31 1 MET B O 1
ATOM 1647 N N . SER B 1 2 ? -16.078 -18.422 -17.422 1 90.69 2 SER B N 1
ATOM 1648 C CA . SER B 1 2 ? -14.703 -18.844 -17.703 1 90.69 2 SER B CA 1
ATOM 1649 C C . SER B 1 2 ? -14.672 -20 -18.688 1 90.69 2 SER B C 1
ATOM 1651 O O . SER B 1 2 ? -15.531 -20.875 -18.656 1 90.69 2 SER B O 1
ATOM 1653 N N . GLU B 1 3 ? -13.812 -19.938 -19.641 1 96.31 3 GLU B N 1
ATOM 1654 C CA . GLU B 1 3 ? -13.523 -21.062 -20.531 1 96.31 3 GLU B CA 1
ATOM 1655 C C . GLU B 1 3 ? -12.57 -22.047 -19.859 1 96.31 3 GLU B C 1
ATOM 1657 O O . GLU B 1 3 ? -11.648 -21.641 -19.141 1 96.31 3 GLU B O 1
ATOM 1662 N N . GLN B 1 4 ? -12.898 -23.297 -20.094 1 97.44 4 GLN B N 1
ATOM 1663 C CA . GLN B 1 4 ? -12.016 -24.344 -19.594 1 97.44 4 GLN B CA 1
ATOM 1664 C C . GLN B 1 4 ? -11.18 -24.938 -20.719 1 97.44 4 GLN B C 1
ATOM 1666 O O . GLN B 1 4 ? -11.727 -25.391 -21.719 1 97.44 4 GLN B O 1
ATOM 1671 N N . ILE B 1 5 ? -9.883 -24.922 -20.578 1 98.25 5 ILE B N 1
ATOM 1672 C CA . ILE B 1 5 ? -9 -25.531 -21.562 1 98.25 5 ILE B CA 1
ATOM 1673 C C . ILE B 1 5 ? -7.957 -26.391 -20.844 1 98.25 5 ILE B C 1
ATOM 1675 O O . ILE B 1 5 ? -7.871 -26.391 -19.625 1 98.25 5 ILE B O 1
ATOM 1679 N N . PHE B 1 6 ? -7.215 -27.141 -21.609 1 98.56 6 PHE B N 1
ATOM 1680 C CA . PHE B 1 6 ? -6.168 -28 -21.078 1 98.56 6 PHE B CA 1
ATOM 1681 C C . PHE B 1 6 ? -4.871 -27.828 -21.859 1 98.56 6 PHE B C 1
ATOM 1683 O O . PHE B 1 6 ? -4.895 -27.703 -23.078 1 98.56 6 PHE B O 1
ATOM 1690 N N . ILE B 1 7 ? -3.848 -27.797 -21.188 1 98.5 7 ILE B N 1
ATOM 1691 C CA . ILE B 1 7 ? -2.539 -27.844 -21.828 1 98.5 7 ILE B CA 1
ATOM 1692 C C . ILE B 1 7 ? -1.716 -28.984 -21.25 1 98.5 7 ILE B C 1
ATOM 1694 O O . ILE B 1 7 ? -2.072 -29.547 -20.203 1 98.5 7 ILE B O 1
ATOM 1698 N N . GLN B 1 8 ? -0.649 -29.312 -21.984 1 98.25 8 GLN B N 1
ATOM 1699 C CA . GLN B 1 8 ? 0.224 -30.375 -21.484 1 98.25 8 GLN B CA 1
ATOM 1700 C C . GLN B 1 8 ? 1.322 -29.797 -20.594 1 98.25 8 GLN B C 1
ATOM 1702 O O . GLN B 1 8 ? 2.01 -28.859 -20.969 1 98.25 8 GLN B O 1
ATOM 1707 N N . GLY B 1 9 ? 1.391 -30.328 -19.391 1 97.75 9 GLY B N 1
ATOM 1708 C CA . GLY B 1 9 ? 2.457 -29.953 -18.469 1 97.75 9 GLY B CA 1
ATOM 1709 C C . GLY B 1 9 ? 3.451 -31.078 -18.234 1 97.75 9 GLY B C 1
ATOM 1710 O O . GLY B 1 9 ? 3.436 -32.094 -18.938 1 97.75 9 GLY B O 1
ATOM 1711 N N . PRO B 1 10 ? 4.336 -30.922 -17.297 1 98.06 10 PRO B N 1
ATOM 1712 C CA . PRO B 1 10 ? 5.426 -31.859 -17.047 1 98.06 10 PRO B CA 1
ATOM 1713 C C . PRO B 1 10 ? 4.922 -33.25 -16.656 1 98.06 10 PRO B C 1
ATOM 1715 O O . PRO B 1 10 ? 5.57 -34.25 -16.953 1 98.06 10 PRO B O 1
ATOM 1718 N N . VAL B 1 11 ? 3.725 -33.281 -15.977 1 98.31 11 VAL B N 1
ATOM 1719 C CA . VAL B 1 11 ? 3.307 -34.594 -15.477 1 98.31 11 VAL B CA 1
ATOM 1720 C C . VAL B 1 11 ? 1.912 -34.938 -16 1 98.31 11 VAL B C 1
ATOM 1722 O O . VAL B 1 11 ? 1.204 -35.75 -15.422 1 98.31 11 VAL B O 1
ATOM 1725 N N . GLY B 1 12 ? 1.498 -34.219 -17.047 1 98.31 12 GLY B N 1
ATOM 1726 C CA . GLY B 1 12 ? 0.198 -34.469 -17.641 1 98.31 12 GLY B CA 1
ATOM 1727 C C . GLY B 1 12 ? -0.597 -33.188 -17.891 1 98.31 12 GLY B C 1
ATOM 1728 O O . GLY B 1 12 ? -0.044 -32.094 -17.875 1 98.31 12 GLY B O 1
ATOM 1729 N N . LYS B 1 13 ? -1.822 -33.375 -18.078 1 98.69 13 LYS B N 1
ATOM 1730 C CA . LYS B 1 13 ? -2.693 -32.25 -18.438 1 98.69 13 LYS B CA 1
ATOM 1731 C C . LYS B 1 13 ? -2.84 -31.266 -17.281 1 98.69 13 LYS B C 1
ATOM 1733 O O . LYS B 1 13 ? -2.945 -31.672 -16.125 1 98.69 13 LYS B O 1
ATOM 1738 N N . ILE B 1 14 ? -2.822 -30.016 -17.594 1 98.81 14 ILE B N 1
ATOM 1739 C CA . ILE B 1 14 ? -3.139 -28.938 -16.656 1 98.81 14 ILE B CA 1
ATOM 1740 C C . ILE B 1 14 ? -4.441 -28.25 -17.078 1 98.81 14 ILE B C 1
ATOM 1742 O O . ILE B 1 14 ? -4.578 -27.812 -18.219 1 98.81 14 ILE B O 1
ATOM 1746 N N . GLU B 1 15 ? -5.371 -28.25 -16.203 1 98.75 15 GLU B N 1
ATOM 1747 C CA . GLU B 1 15 ? -6.633 -27.547 -16.406 1 98.75 15 GLU B CA 1
ATOM 1748 C C . GLU B 1 15 ? -6.469 -26.047 -16.203 1 98.75 15 GLU B C 1
ATOM 1750 O O . GLU B 1 15 ? -5.906 -25.625 -15.195 1 98.75 15 GLU B O 1
ATOM 1755 N N . LEU B 1 16 ? -6.902 -25.25 -17.156 1 98.5 16 LEU B N 1
ATOM 1756 C CA . LEU B 1 16 ? -6.895 -23.797 -17.062 1 98.5 16 LEU B CA 1
ATOM 1757 C C . LEU B 1 16 ? -8.305 -23.234 -17.172 1 98.5 16 LEU B C 1
ATOM 1759 O O . LEU B 1 16 ? -9.07 -23.641 -18.047 1 98.5 16 LEU B O 1
ATOM 1763 N N . PHE B 1 17 ? -8.609 -22.406 -16.297 1 98.69 17 PHE B N 1
ATOM 1764 C CA . PHE B 1 17 ? -9.773 -21.547 -16.484 1 98.69 17 PHE B CA 1
ATOM 1765 C C . PHE B 1 17 ? -9.367 -20.203 -17.078 1 98.69 17 PHE B C 1
ATOM 1767 O O . PHE B 1 17 ? -8.445 -19.562 -16.594 1 98.69 17 PHE B O 1
ATOM 1774 N N . VAL B 1 18 ? -10.008 -19.844 -18.156 1 98.81 18 VAL B N 1
ATOM 1775 C CA . VAL B 1 18 ? -9.609 -18.656 -18.922 1 98.81 18 VAL B CA 1
ATOM 1776 C C . VAL B 1 18 ? -10.727 -17.609 -18.875 1 98.81 18 VAL B C 1
ATOM 1778 O O . VAL B 1 18 ? -11.875 -17.922 -19.203 1 98.81 18 VAL B O 1
ATOM 1781 N N . ASP B 1 19 ? -10.422 -16.438 -18.406 1 98.62 19 ASP B N 1
ATOM 1782 C CA . ASP B 1 19 ? -11.359 -15.328 -18.344 1 98.62 19 ASP B CA 1
ATOM 1783 C C . ASP B 1 19 ? -10.922 -14.188 -19.25 1 98.62 19 ASP B C 1
ATOM 1785 O O . ASP B 1 19 ? -9.883 -13.562 -19.031 1 98.62 19 ASP B O 1
ATOM 1789 N N . ARG B 1 20 ? -11.711 -13.891 -20.172 1 97.94 20 ARG B N 1
ATOM 1790 C CA . ARG B 1 20 ? -11.391 -12.859 -21.156 1 97.94 20 ARG B CA 1
ATOM 1791 C C . ARG B 1 20 ? -11.977 -11.516 -20.75 1 97.94 20 ARG B C 1
ATOM 1793 O O . ARG B 1 20 ? -13.094 -11.453 -20.234 1 97.94 20 ARG B O 1
ATOM 1800 N N . PRO B 1 21 ? -11.141 -10.461 -20.969 1 97.25 21 PRO B N 1
ATOM 1801 C CA . PRO B 1 21 ? -11.711 -9.133 -20.719 1 97.25 21 PRO B CA 1
ATOM 1802 C C . PRO B 1 21 ? -12.75 -8.742 -21.766 1 97.25 21 PRO B C 1
ATOM 1804 O O . PRO B 1 21 ? -12.891 -9.414 -22.781 1 97.25 21 PRO B O 1
ATOM 1807 N N . GLU B 1 22 ? -13.438 -7.672 -21.281 1 93.81 22 GLU B N 1
ATOM 1808 C CA . GLU B 1 22 ? -14.273 -7.039 -22.297 1 93.81 22 GLU B CA 1
ATOM 1809 C C . GLU B 1 22 ? -13.438 -6.215 -23.266 1 93.81 22 GLU B C 1
ATOM 1811 O O . GLU B 1 22 ? -12.523 -5.492 -22.859 1 93.81 22 GLU B O 1
ATOM 1816 N N . GLY B 1 23 ? -13.523 -6.391 -24.469 1 93.38 23 GLY B N 1
ATOM 1817 C CA . GLY B 1 23 ? -12.82 -5.594 -25.469 1 93.38 23 GLY B CA 1
ATOM 1818 C C . GLY B 1 23 ? -11.469 -6.164 -25.844 1 93.38 23 GLY B C 1
ATOM 1819 O O . GLY B 1 23 ? -11.289 -7.387 -25.875 1 93.38 23 GLY B O 1
ATOM 1820 N N . GLU B 1 24 ? -10.562 -5.289 -26.141 1 95.06 24 GLU B N 1
ATOM 1821 C CA . GLU B 1 24 ? -9.242 -5.68 -26.625 1 95.06 24 GLU B CA 1
ATOM 1822 C C . GLU B 1 24 ? -8.383 -6.219 -25.484 1 95.06 24 GLU B C 1
ATOM 1824 O O . GLU B 1 24 ? -8.422 -5.695 -24.359 1 95.06 24 GLU B O 1
ATOM 1829 N N . ILE B 1 25 ? -7.613 -7.242 -25.766 1 97.25 25 ILE B N 1
ATOM 1830 C CA . ILE B 1 25 ? -6.66 -7.793 -24.797 1 97.25 25 ILE B CA 1
ATOM 1831 C C . ILE B 1 25 ? -5.402 -6.934 -24.766 1 97.25 25 ILE B C 1
ATOM 1833 O O . ILE B 1 25 ? -4.715 -6.789 -25.781 1 97.25 25 ILE B O 1
ATOM 1837 N N . LYS B 1 26 ? -5.129 -6.414 -23.609 1 97.38 26 LYS B N 1
ATOM 1838 C CA . LYS B 1 26 ? -4.004 -5.496 -23.469 1 97.38 26 LYS B CA 1
ATOM 1839 C C . LYS B 1 26 ? -2.842 -6.156 -22.734 1 97.38 26 LYS B C 1
ATOM 1841 O O . LYS B 1 26 ? -1.725 -5.633 -22.734 1 97.38 26 LYS B O 1
ATOM 1846 N N . GLY B 1 27 ? -3.051 -7.254 -22.156 1 97.94 27 GLY B N 1
ATOM 1847 C CA . GLY B 1 27 ? -2.088 -8.031 -21.391 1 97.94 27 GLY B CA 1
ATOM 1848 C C . GLY B 1 27 ? -2.621 -9.383 -20.953 1 97.94 27 GLY B C 1
ATOM 1849 O O . GLY B 1 27 ? -3.773 -9.719 -21.234 1 97.94 27 GLY B O 1
ATOM 1850 N N . PHE B 1 28 ? -1.831 -10.172 -20.344 1 98.56 28 PHE B N 1
ATOM 1851 C CA . PHE B 1 28 ? -2.281 -11.461 -19.828 1 98.56 28 PHE B CA 1
ATOM 1852 C C . PHE B 1 28 ? -1.762 -11.688 -18.406 1 98.56 28 PHE B C 1
ATOM 1854 O O . PHE B 1 28 ? -0.729 -11.133 -18.031 1 98.56 28 PHE B O 1
ATOM 1861 N N . ALA B 1 29 ? -2.529 -12.43 -17.672 1 98.75 29 ALA B N 1
ATOM 1862 C CA . ALA B 1 29 ? -2.176 -12.688 -16.266 1 98.75 29 ALA B CA 1
ATOM 1863 C C . ALA B 1 29 ? -2.334 -14.164 -15.93 1 98.75 29 ALA B C 1
ATOM 1865 O O . ALA B 1 29 ? -3.199 -14.844 -16.484 1 98.75 29 ALA B O 1
ATOM 1866 N N . VAL B 1 30 ? -1.495 -14.625 -15.078 1 98.94 30 VAL B N 1
ATOM 1867 C CA . VAL B 1 30 ? -1.637 -15.93 -14.445 1 98.94 30 VAL B CA 1
ATOM 1868 C C . VAL B 1 30 ? -1.972 -15.75 -12.961 1 98.94 30 VAL B C 1
ATOM 1870 O O . VAL B 1 30 ? -1.275 -15.031 -12.25 1 98.94 30 VAL B O 1
ATOM 1873 N N . VAL B 1 31 ? -3.08 -16.312 -12.516 1 98.94 31 VAL B N 1
ATOM 1874 C CA . VAL B 1 31 ? -3.549 -16.188 -11.141 1 98.94 31 VAL B CA 1
ATOM 1875 C C . VAL B 1 31 ? -3.604 -17.562 -10.484 1 98.94 31 VAL B C 1
ATOM 1877 O O . VAL B 1 31 ? -4.234 -18.484 -11.016 1 98.94 31 VAL B O 1
ATOM 1880 N N . CYS B 1 32 ? -2.951 -17.703 -9.344 1 98.88 32 CYS B N 1
ATOM 1881 C CA . CYS B 1 32 ? -2.846 -19.016 -8.711 1 98.88 32 CYS B CA 1
ATOM 1882 C C . CYS B 1 32 ? -3.646 -19.062 -7.414 1 98.88 32 CYS B C 1
ATOM 1884 O O . CYS B 1 32 ? -3.635 -18.109 -6.637 1 98.88 32 CYS B O 1
ATOM 1886 N N . HIS B 1 33 ? -4.32 -20.188 -7.203 1 98.75 33 HIS B N 1
ATOM 1887 C CA . HIS B 1 33 ? -5.242 -20.359 -6.086 1 98.75 33 HIS B CA 1
ATOM 1888 C C . HIS B 1 33 ? -4.523 -20.891 -4.852 1 98.75 33 HIS B C 1
ATOM 1890 O O . HIS B 1 33 ? -3.355 -21.281 -4.93 1 98.75 33 HIS B O 1
ATOM 1896 N N . PRO B 1 34 ? -5.191 -20.906 -3.67 1 97.62 34 PRO B N 1
ATOM 1897 C CA . PRO B 1 34 ? -4.566 -21.406 -2.443 1 97.62 34 PRO B CA 1
ATOM 1898 C C . PRO B 1 34 ? -4.449 -22.922 -2.42 1 97.62 34 PRO B C 1
ATOM 1900 O O . PRO B 1 34 ? -4.766 -23.578 -3.412 1 97.62 34 PRO B O 1
ATOM 1903 N N . HIS B 1 35 ? -4.008 -23.484 -1.375 1 94.81 35 HIS B N 1
ATOM 1904 C CA . HIS B 1 35 ? -3.566 -24.859 -1.245 1 94.81 35 HIS B CA 1
ATOM 1905 C C . HIS B 1 35 ? -4.656 -25.828 -1.688 1 94.81 35 HIS B C 1
ATOM 1907 O O . HIS B 1 35 ? -5.754 -25.844 -1.128 1 94.81 35 HIS B O 1
ATOM 1913 N N . PRO B 1 36 ? -4.355 -26.672 -2.58 1 93.5 36 PRO B N 1
ATOM 1914 C CA . PRO B 1 36 ? -5.371 -27.547 -3.174 1 93.5 36 PRO B CA 1
ATOM 1915 C C . PRO B 1 36 ? -5.906 -28.578 -2.191 1 93.5 36 PRO B C 1
ATOM 1917 O O . PRO B 1 36 ? -7.035 -29.062 -2.344 1 93.5 36 PRO B O 1
ATOM 1920 N N . LEU B 1 37 ? -5.188 -28.906 -1.186 1 90.5 37 LEU B N 1
ATOM 1921 C CA . LEU B 1 37 ? -5.621 -29.938 -0.254 1 90.5 37 LEU B CA 1
ATOM 1922 C C . LEU B 1 37 ? -6.379 -29.328 0.92 1 90.5 37 LEU B C 1
ATOM 1924 O O . LEU B 1 37 ? -6.871 -30.047 1.789 1 90.5 37 LEU B O 1
ATOM 1928 N N . GLN B 1 38 ? -6.531 -28 0.934 1 89 38 GLN B N 1
ATOM 1929 C CA . GLN B 1 38 ? -7.238 -27.312 2.01 1 89 38 GLN B CA 1
ATOM 1930 C C . GLN B 1 38 ? -8.398 -26.484 1.462 1 89 38 GLN B C 1
ATOM 1932 O O . GLN B 1 38 ? -8.656 -25.375 1.941 1 89 38 GLN B O 1
ATOM 1937 N N . GLY B 1 39 ? -8.945 -26.969 0.331 1 90.62 39 GLY B N 1
ATOM 1938 C CA . GLY B 1 39 ? -10.141 -26.344 -0.22 1 90.62 39 GLY B CA 1
ATOM 1939 C C . GLY B 1 39 ? -9.828 -25.281 -1.257 1 90.62 39 GLY B C 1
ATOM 1940 O O . GLY B 1 39 ? -10.734 -24.672 -1.826 1 90.62 39 GLY B O 1
ATOM 1941 N N . GLY B 1 40 ? -8.578 -25.125 -1.533 1 95.56 40 GLY B N 1
ATOM 1942 C CA . GLY B 1 40 ? -8.195 -24.156 -2.545 1 95.56 40 GLY B CA 1
ATOM 1943 C C . GLY B 1 40 ? -8.562 -24.594 -3.953 1 95.56 40 GLY B C 1
ATOM 1944 O O . GLY B 1 40 ? -8.328 -25.734 -4.332 1 95.56 40 GLY B O 1
ATOM 1945 N N . THR B 1 41 ? -9.172 -23.703 -4.691 1 97 41 THR B N 1
ATOM 1946 C CA . THR B 1 41 ? -9.531 -23.906 -6.09 1 97 41 THR B CA 1
ATOM 1947 C C . THR B 1 41 ? -9.367 -22.609 -6.883 1 97 41 THR B C 1
ATOM 1949 O O . THR B 1 41 ? -9.273 -21.531 -6.301 1 97 41 THR B O 1
ATOM 1952 N N . PRO B 1 42 ? -9.344 -22.703 -8.211 1 97 42 PRO B N 1
ATOM 1953 C CA . PRO B 1 42 ? -9.297 -21.484 -9.031 1 97 42 PRO B CA 1
ATOM 1954 C C . PRO B 1 42 ? -10.516 -20.594 -8.828 1 97 42 PRO B C 1
ATOM 1956 O O . PRO B 1 42 ? -10.5 -19.422 -9.203 1 97 42 PRO B O 1
ATOM 1959 N N . GLN B 1 43 ? -11.578 -21.125 -8.188 1 95.81 43 GLN B N 1
ATOM 1960 C CA . GLN B 1 43 ? -12.82 -20.375 -8 1 95.81 43 GLN B CA 1
ATOM 1961 C C . GLN B 1 43 ? -12.844 -19.688 -6.641 1 95.81 43 GLN B C 1
ATOM 1963 O O . GLN B 1 43 ? -13.797 -18.969 -6.32 1 95.81 43 GLN B O 1
ATOM 1968 N N . HIS B 1 44 ? -11.82 -19.906 -5.867 1 97 44 HIS B N 1
ATOM 1969 C CA . HIS B 1 44 ? -11.75 -19.25 -4.562 1 97 44 HIS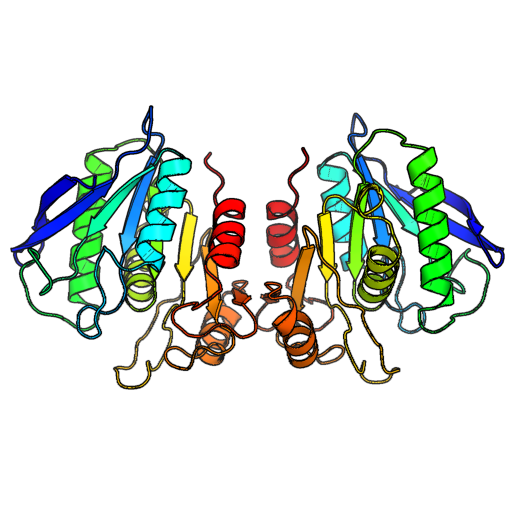 B CA 1
ATOM 1970 C C . HIS B 1 44 ? -11.93 -17.75 -4.688 1 97 44 HIS B C 1
ATOM 1972 O O . HIS B 1 44 ? -11.523 -17.141 -5.688 1 97 44 HIS B O 1
ATOM 1978 N N . LYS B 1 45 ? -12.453 -17.109 -3.709 1 97.5 45 LYS B N 1
ATOM 1979 C CA . LYS B 1 45 ? -12.891 -15.719 -3.781 1 97.5 45 LYS B CA 1
ATOM 1980 C C . LYS B 1 45 ? -11.719 -14.781 -4.043 1 97.5 45 LYS B C 1
ATOM 1982 O O . LYS B 1 45 ? -11.852 -13.789 -4.766 1 97.5 45 LYS B O 1
ATOM 1987 N N . VAL B 1 46 ? -10.523 -15.039 -3.447 1 98.38 46 VAL B N 1
ATOM 1988 C CA . VAL B 1 46 ? -9.398 -14.109 -3.588 1 98.38 46 VAL B CA 1
ATOM 1989 C C . VAL B 1 46 ? -8.82 -14.211 -5 1 98.38 46 VAL B C 1
ATOM 1991 O O . VAL B 1 46 ? -8.711 -13.203 -5.703 1 98.38 46 VAL B O 1
ATOM 1994 N N . PRO B 1 47 ? -8.516 -15.414 -5.52 1 98.19 47 PRO B N 1
ATOM 1995 C CA . PRO B 1 47 ? -8.133 -15.5 -6.93 1 98.19 47 PRO B CA 1
ATOM 1996 C C . PRO B 1 47 ? -9.211 -14.977 -7.867 1 98.19 47 PRO B C 1
ATOM 1998 O O . PRO B 1 47 ? -8.898 -14.359 -8.891 1 98.19 47 PRO B O 1
ATOM 2001 N N . ALA B 1 48 ? -10.461 -15.211 -7.57 1 98.19 48 ALA B N 1
ATOM 2002 C CA . ALA B 1 48 ? -11.555 -14.688 -8.375 1 98.19 48 ALA B CA 1
ATOM 2003 C C . ALA B 1 48 ? -11.539 -13.164 -8.406 1 98.19 48 ALA B C 1
ATOM 2005 O O . ALA B 1 48 ? -11.742 -12.555 -9.453 1 98.19 48 ALA B O 1
ATOM 2006 N N . LEU B 1 49 ? -11.328 -12.547 -7.27 1 98.56 49 LEU B N 1
ATOM 2007 C CA . LEU B 1 49 ? -11.234 -11.094 -7.195 1 98.56 49 LEU B CA 1
ATOM 2008 C C . LEU B 1 49 ? -10.062 -10.586 -8.031 1 98.56 49 LEU B C 1
ATOM 2010 O O . LEU B 1 49 ? -10.203 -9.617 -8.789 1 98.56 49 LEU B O 1
ATOM 2014 N N . LEU B 1 50 ? -8.875 -11.242 -7.883 1 98.62 50 LEU B N 1
ATOM 2015 C CA . LEU B 1 50 ? -7.719 -10.883 -8.695 1 98.62 50 LEU B CA 1
ATOM 2016 C C . LEU B 1 50 ? -8.062 -10.945 -10.18 1 98.62 50 LEU B C 1
ATOM 2018 O O . LEU B 1 50 ? -7.734 -10.031 -10.938 1 98.62 50 LEU B O 1
ATOM 2022 N N . THR B 1 51 ? -8.727 -12.008 -10.547 1 98.5 51 THR B N 1
ATOM 2023 C CA . THR B 1 51 ? -9.102 -12.234 -11.938 1 98.5 51 THR B CA 1
ATOM 2024 C C . THR B 1 51 ? -10.023 -11.125 -12.438 1 98.5 51 THR B C 1
ATOM 2026 O O . THR B 1 51 ? -9.805 -10.57 -13.516 1 98.5 51 THR B O 1
ATOM 2029 N N . GLN B 1 52 ? -11.031 -10.836 -11.641 1 98.06 52 GLN B N 1
ATOM 2030 C CA . GLN B 1 52 ? -11.969 -9.781 -12 1 98.06 52 GLN B CA 1
ATOM 2031 C C . GLN B 1 52 ? -11.25 -8.453 -12.219 1 98.06 52 GLN B C 1
ATOM 2033 O O . GLN B 1 52 ? -11.508 -7.762 -13.203 1 98.06 52 GLN B O 1
ATOM 2038 N N . ILE B 1 53 ? -10.383 -8.102 -11.352 1 98.06 53 ILE B N 1
ATOM 2039 C CA . ILE B 1 53 ? -9.672 -6.832 -11.43 1 98.06 53 ILE B CA 1
ATOM 2040 C C . ILE B 1 53 ? -8.789 -6.812 -12.68 1 98.06 53 ILE B C 1
ATOM 2042 O O . ILE B 1 53 ? -8.805 -5.848 -13.445 1 98.06 53 ILE B O 1
ATOM 2046 N N . PHE B 1 54 ? -7.996 -7.879 -12.938 1 97.88 54 PHE B N 1
ATOM 2047 C CA . PHE B 1 54 ? -7.156 -7.957 -14.125 1 97.88 54 PHE B CA 1
ATOM 2048 C C . PHE B 1 54 ? -7.996 -7.836 -15.391 1 97.88 54 PHE B C 1
ATOM 2050 O O . PHE B 1 54 ? -7.598 -7.168 -16.344 1 97.88 54 PHE B O 1
ATOM 2057 N N . ASN B 1 55 ? -9.133 -8.469 -15.414 1 97.69 55 ASN B N 1
ATOM 2058 C CA . ASN B 1 55 ? -10.023 -8.375 -16.562 1 97.69 55 ASN B CA 1
ATOM 2059 C C . ASN B 1 55 ? -10.492 -6.941 -16.797 1 97.69 55 ASN B C 1
ATOM 2061 O O . ASN B 1 55 ? -10.539 -6.48 -17.953 1 97.69 55 ASN B O 1
ATOM 2065 N N . GLU B 1 56 ? -10.859 -6.344 -15.719 1 96.75 56 GLU B N 1
ATOM 2066 C CA . GLU B 1 56 ? -11.305 -4.957 -15.805 1 96.75 56 GLU B CA 1
ATOM 2067 C C . GLU B 1 56 ? -10.227 -4.066 -16.422 1 96.75 56 GLU B C 1
ATOM 2069 O O . GLU B 1 56 ? -10.539 -3.047 -17.031 1 96.75 56 GLU B O 1
ATOM 2074 N N . TYR B 1 57 ? -8.984 -4.492 -16.312 1 95.62 57 TYR B N 1
ATOM 2075 C CA . TYR B 1 57 ? -7.879 -3.709 -16.844 1 95.62 57 TYR B CA 1
ATOM 2076 C C . TYR B 1 57 ? -7.438 -4.242 -18.203 1 95.62 57 TYR B C 1
ATOM 2078 O O . TYR B 1 57 ? -6.367 -3.887 -18.703 1 95.62 57 TYR B O 1
ATOM 2086 N N . GLY B 1 58 ? -8.164 -5.219 -18.75 1 96.69 58 GLY B N 1
ATOM 2087 C CA . GLY B 1 58 ? -7.973 -5.652 -20.125 1 96.69 58 GLY B CA 1
ATOM 2088 C C . GLY B 1 58 ? -7.059 -6.855 -20.25 1 96.69 58 GLY B C 1
ATOM 2089 O O . GLY B 1 58 ? -6.578 -7.168 -21.344 1 96.69 58 GLY B O 1
ATOM 2090 N N . CYS B 1 59 ? -6.844 -7.57 -19.188 1 98 59 CYS B N 1
ATOM 2091 C CA . CYS B 1 59 ? -6.004 -8.766 -19.25 1 98 59 CYS B CA 1
ATOM 2092 C C . CYS B 1 59 ? -6.848 -10.008 -19.5 1 98 59 CYS B C 1
ATOM 2094 O O . CYS B 1 59 ? -7.918 -10.164 -18.906 1 98 59 CYS B O 1
ATOM 2096 N N . ILE B 1 60 ? -6.402 -10.789 -20.359 1 98.62 60 ILE B N 1
ATOM 2097 C CA . ILE B 1 60 ? -6.891 -12.164 -20.328 1 98.62 60 ILE B CA 1
ATOM 2098 C C . ILE B 1 60 ? -6.23 -12.922 -19.188 1 98.62 60 ILE B C 1
ATOM 2100 O O . ILE B 1 60 ? -5.023 -12.805 -18.969 1 98.62 60 ILE B O 1
ATOM 2104 N N . VAL B 1 61 ? -7.027 -13.609 -18.422 1 98.88 61 VAL B N 1
ATOM 2105 C CA . VAL B 1 61 ? -6.516 -14.227 -17.203 1 98.88 61 VAL B CA 1
ATOM 2106 C C . VAL B 1 61 ? -6.586 -15.742 -17.312 1 98.88 61 VAL B C 1
ATOM 2108 O O . VAL B 1 61 ? -7.613 -16.297 -17.719 1 98.88 61 VAL B O 1
ATOM 2111 N N . TYR B 1 62 ? -5.5 -16.391 -16.969 1 98.94 62 TYR B N 1
ATOM 2112 C CA . TYR B 1 62 ? -5.402 -17.844 -16.891 1 98.94 62 TYR B CA 1
ATOM 2113 C C . TYR B 1 62 ? -5.281 -18.297 -15.438 1 98.94 62 TYR B C 1
ATOM 2115 O O . TYR B 1 62 ? -4.371 -17.875 -14.719 1 98.94 62 TYR B O 1
ATOM 2123 N N . ARG B 1 63 ? -6.16 -19.125 -15 1 98.81 63 ARG B N 1
ATOM 2124 C CA . ARG B 1 63 ? -6.164 -19.688 -13.648 1 98.81 63 ARG B CA 1
ATOM 2125 C C . ARG B 1 63 ? -5.969 -21.203 -13.68 1 98.81 63 ARG B C 1
ATOM 2127 O O . ARG B 1 63 ? -6.938 -21.953 -13.805 1 98.81 63 ARG B O 1
ATOM 2134 N N . PRO B 1 64 ? -4.75 -21.641 -13.508 1 98.81 64 PRO B N 1
ATOM 2135 C CA . PRO B 1 64 ? -4.512 -23.078 -13.5 1 98.81 64 PRO B CA 1
ATOM 2136 C C . PRO B 1 64 ? -4.992 -23.75 -12.219 1 98.81 64 PRO B C 1
ATOM 2138 O O . PRO B 1 64 ? -4.879 -23.172 -11.133 1 98.81 64 PRO B O 1
ATOM 2141 N N . SER B 1 65 ? -5.551 -24.938 -12.406 1 98.69 65 SER B N 1
ATOM 2142 C CA . SER B 1 65 ? -5.699 -25.828 -11.258 1 98.69 65 SER B CA 1
ATOM 2143 C C . SER B 1 65 ? -4.379 -26.516 -10.914 1 98.69 65 SER B C 1
ATOM 2145 O O . SER B 1 65 ? -3.713 -27.062 -11.797 1 98.69 65 SER B O 1
ATOM 2147 N N . PHE B 1 66 ? -4.012 -26.438 -9.688 1 98.62 66 PHE B N 1
ATOM 2148 C CA . PHE B 1 66 ? -2.781 -27.109 -9.297 1 98.62 66 PHE B CA 1
ATOM 2149 C C . PHE B 1 66 ? -2.893 -28.609 -9.516 1 98.62 66 PHE B C 1
ATOM 2151 O O . PHE B 1 66 ? -3.998 -29.156 -9.539 1 98.62 66 PHE B O 1
ATOM 2158 N N . ARG B 1 67 ? -1.727 -29.25 -9.695 1 98.25 67 ARG B N 1
ATOM 2159 C CA . ARG B 1 67 ? -1.705 -30.688 -9.945 1 98.25 67 ARG B CA 1
ATOM 2160 C C . ARG B 1 67 ? -2.465 -31.438 -8.867 1 98.25 67 ARG B C 1
ATOM 2162 O O . ARG B 1 67 ? -2.373 -31.109 -7.684 1 98.25 67 ARG B O 1
ATOM 2169 N N . GLY B 1 68 ? -3.297 -32.375 -9.328 1 97.06 68 GLY B N 1
ATOM 2170 C CA . GLY B 1 68 ? -4.074 -33.219 -8.43 1 97.06 68 GLY B CA 1
ATOM 2171 C C . GLY B 1 68 ? -5.465 -32.688 -8.156 1 97.06 68 GLY B C 1
ATOM 2172 O O . GLY B 1 68 ? -6.285 -33.344 -7.523 1 97.06 68 GLY B O 1
ATOM 2173 N N . LEU B 1 69 ? -5.793 -31.531 -8.562 1 97.31 69 LEU B N 1
ATOM 2174 C CA . LEU B 1 69 ? -7.094 -30.906 -8.359 1 97.31 69 LEU B CA 1
ATOM 2175 C C . LEU B 1 69 ? -7.852 -30.781 -9.68 1 97.31 69 LEU B C 1
ATOM 2177 O O . LEU B 1 69 ? -7.281 -30.375 -10.695 1 97.31 69 LEU B O 1
ATOM 2181 N N . GLY B 1 70 ? -9.117 -31.078 -9.602 1 95.81 70 GLY B N 1
ATOM 2182 C CA . GLY B 1 70 ? -9.945 -30.938 -10.789 1 95.81 70 GLY B CA 1
ATOM 2183 C C . GLY B 1 70 ? -9.43 -31.734 -11.977 1 95.81 70 GLY B C 1
ATOM 2184 O O . GLY B 1 70 ? -9.195 -32.938 -11.859 1 95.81 70 GLY B O 1
ATOM 2185 N N . GLY B 1 71 ? -9.273 -31.016 -13.148 1 97.06 71 GLY B N 1
ATOM 2186 C CA . GLY B 1 71 ? -8.852 -31.672 -14.367 1 97.06 71 GLY B CA 1
ATOM 2187 C C . GLY B 1 71 ? -7.34 -31.734 -14.523 1 97.06 71 GLY B C 1
ATOM 2188 O O . GLY B 1 71 ? -6.832 -32.281 -15.508 1 97.06 71 GLY B O 1
ATOM 2189 N N . SER B 1 72 ? -6.637 -31.188 -13.562 1 98.44 72 SER B N 1
ATOM 2190 C CA . SER B 1 72 ? -5.18 -31.219 -13.641 1 98.44 72 SER B CA 1
ATOM 2191 C C . SER B 1 72 ? -4.625 -32.531 -13.109 1 98.44 72 SER B C 1
ATOM 2193 O O . SER B 1 72 ? -4.941 -32.938 -11.992 1 98.44 72 SER B O 1
ATOM 2195 N N . GLU B 1 73 ? -3.832 -33.156 -13.906 1 98.62 73 GLU B N 1
ATOM 2196 C CA . GLU B 1 73 ? -3.25 -34.438 -13.562 1 98.62 73 GLU B CA 1
ATOM 2197 C C . GLU B 1 73 ? -2.029 -34.281 -12.664 1 98.62 73 GLU B C 1
ATOM 2199 O O . GLU B 1 73 ? -1.54 -33.156 -12.469 1 98.62 73 GLU B O 1
ATOM 2204 N N . GLY B 1 74 ? -1.614 -35.406 -12.078 1 97.94 74 GLY B N 1
ATOM 2205 C CA . GLY B 1 74 ? -0.476 -35.375 -11.172 1 97.94 74 GLY B CA 1
ATOM 2206 C C . GLY B 1 74 ? -0.878 -35.406 -9.711 1 97.94 74 GLY B C 1
ATOM 2207 O O . GLY B 1 74 ? -2.061 -35.531 -9.391 1 97.94 74 GLY B O 1
ATOM 2208 N N . VAL B 1 75 ? 0.107 -35.344 -8.797 1 97.5 75 VAL B N 1
ATOM 2209 C CA . VAL B 1 75 ? -0.097 -35.375 -7.355 1 97.5 75 VAL B CA 1
ATOM 2210 C C . VAL B 1 75 ? 0.589 -34.188 -6.707 1 97.5 75 VAL B C 1
ATOM 2212 O O . VAL B 1 75 ? 1.665 -33.75 -7.141 1 97.5 75 VAL B O 1
ATOM 2215 N N . HIS B 1 76 ? -0.066 -33.688 -5.715 1 95.75 76 HIS B N 1
ATOM 2216 C CA . HIS B 1 76 ? 0.506 -32.562 -4.977 1 95.75 76 HIS B CA 1
ATOM 2217 C C . HIS B 1 76 ? 1.964 -32.844 -4.613 1 95.75 76 HIS B C 1
ATOM 2219 O O . HIS B 1 76 ? 2.307 -33.938 -4.172 1 95.75 76 HIS B O 1
ATOM 2225 N N . ASP B 1 77 ? 2.822 -31.812 -4.812 1 95.19 77 ASP B N 1
ATOM 2226 C CA . ASP B 1 77 ? 4.258 -32.031 -4.637 1 95.19 77 ASP B CA 1
ATOM 2227 C C . ASP B 1 77 ? 4.879 -30.891 -3.812 1 95.19 77 ASP B C 1
ATOM 2229 O O . ASP B 1 77 ? 5.992 -30.453 -4.102 1 95.19 77 ASP B O 1
ATOM 2233 N N . GLU B 1 78 ? 4.125 -30.328 -2.869 1 92.81 78 GLU B N 1
ATOM 2234 C CA . GLU B 1 78 ? 4.586 -29.391 -1.845 1 92.81 78 GLU B CA 1
ATOM 2235 C C . GLU B 1 78 ? 5.199 -28.141 -2.471 1 92.81 78 GLU B C 1
ATOM 2237 O O . GLU B 1 78 ? 6.191 -27.625 -1.97 1 92.81 78 GLU B O 1
ATOM 2242 N N . GLY B 1 79 ? 4.762 -27.719 -3.623 1 95.12 79 GLY B N 1
ATOM 2243 C CA . GLY B 1 79 ? 5.168 -26.469 -4.246 1 95.12 79 GLY B CA 1
ATOM 2244 C C . GLY B 1 79 ? 6.277 -26.641 -5.266 1 95.12 79 GLY B C 1
ATOM 2245 O O . GLY B 1 79 ? 6.641 -25.688 -5.965 1 95.12 79 GLY B O 1
ATOM 2246 N N . HIS B 1 80 ? 6.875 -27.844 -5.328 1 95.75 80 HIS B N 1
ATOM 2247 C CA . HIS B 1 80 ? 7.941 -28.078 -6.297 1 95.75 80 HIS B CA 1
ATOM 2248 C C . HIS B 1 80 ? 7.375 -28.344 -7.688 1 95.75 80 HIS B C 1
ATOM 2250 O O . HIS B 1 80 ? 7.586 -27.562 -8.609 1 95.75 80 HIS B O 1
ATOM 2256 N N . GLY B 1 81 ? 6.605 -29.406 -7.734 1 97.75 81 GLY B N 1
ATOM 2257 C CA . GLY B 1 81 ? 5.988 -29.734 -9.008 1 97.75 81 GLY B CA 1
ATOM 2258 C C . GLY B 1 81 ? 5.008 -28.672 -9.477 1 97.75 81 GLY B C 1
ATOM 2259 O O . GLY B 1 81 ? 4.895 -28.406 -10.68 1 97.75 81 GLY B O 1
ATOM 2260 N N . GLU B 1 82 ? 4.25 -28.109 -8.5 1 98.19 82 GLU B N 1
ATOM 2261 C CA . GLU B 1 82 ? 3.33 -27.016 -8.836 1 98.19 82 GLU B CA 1
ATOM 2262 C C . GLU B 1 82 ? 4.062 -25.859 -9.484 1 98.19 82 GLU B C 1
ATOM 2264 O O . GLU B 1 82 ? 3.543 -25.219 -10.414 1 98.19 82 GLU B O 1
ATOM 2269 N N . THR B 1 83 ? 5.277 -25.531 -9 1 98.62 83 THR B N 1
ATOM 2270 C CA . THR B 1 83 ? 6.078 -24.469 -9.594 1 98.62 83 THR B CA 1
ATOM 2271 C C . THR B 1 83 ? 6.438 -24.812 -11.039 1 98.62 83 THR B C 1
ATOM 2273 O O . THR B 1 83 ? 6.305 -23.969 -11.93 1 98.62 83 THR B O 1
ATOM 2276 N N . GLU B 1 84 ? 6.836 -26.031 -11.32 1 98.69 84 GLU B N 1
ATOM 2277 C CA . GLU B 1 84 ? 7.141 -26.484 -12.672 1 98.69 84 GLU B CA 1
ATOM 2278 C C . GLU B 1 84 ? 5.914 -26.375 -13.578 1 98.69 84 GLU B C 1
ATOM 2280 O O . GLU B 1 84 ? 6.02 -25.953 -14.734 1 98.69 84 GLU B O 1
ATOM 2285 N N . ASP B 1 85 ? 4.789 -26.781 -13.047 1 98.88 85 ASP B N 1
ATOM 2286 C CA . ASP B 1 85 ? 3.541 -26.703 -13.805 1 98.88 85 ASP B CA 1
ATOM 2287 C C . ASP B 1 85 ? 3.215 -25.266 -14.188 1 98.88 85 ASP B C 1
ATOM 2289 O O . ASP B 1 85 ? 2.854 -24.984 -15.328 1 98.88 85 ASP B O 1
ATOM 2293 N N . ILE B 1 86 ? 3.34 -24.328 -13.227 1 98.88 86 ILE B N 1
ATOM 2294 C CA . ILE B 1 86 ? 2.98 -22.938 -13.477 1 98.88 86 ILE B CA 1
ATOM 2295 C C . ILE B 1 86 ? 3.986 -22.328 -14.445 1 98.88 86 ILE B C 1
ATOM 2297 O O . ILE B 1 86 ? 3.617 -21.5 -15.289 1 98.88 86 ILE B O 1
ATOM 2301 N N . LEU B 1 87 ? 5.273 -22.703 -14.328 1 98.88 87 LEU B N 1
ATOM 2302 C CA . LEU B 1 87 ? 6.25 -22.234 -15.305 1 98.88 87 LEU B CA 1
ATOM 2303 C C . LEU B 1 87 ? 5.859 -22.688 -16.719 1 98.88 87 LEU B C 1
ATOM 2305 O O . LEU B 1 87 ? 6.004 -21.922 -17.672 1 98.88 87 LEU B O 1
ATOM 2309 N N . ALA B 1 88 ? 5.375 -23.906 -16.844 1 98.81 88 ALA B N 1
ATOM 2310 C CA . ALA B 1 88 ? 4.906 -24.406 -18.141 1 98.81 88 ALA B CA 1
ATOM 2311 C C . ALA B 1 88 ? 3.713 -23.594 -18.641 1 98.81 88 ALA B C 1
ATOM 2313 O O . ALA B 1 88 ? 3.617 -23.281 -19.828 1 98.81 88 ALA B O 1
ATOM 2314 N N . VAL B 1 89 ? 2.801 -23.266 -17.75 1 98.94 89 VAL B N 1
ATOM 2315 C CA . VAL B 1 89 ? 1.646 -22.453 -18.094 1 98.94 89 VAL B CA 1
ATOM 2316 C C . VAL B 1 89 ? 2.111 -21.078 -18.578 1 98.94 89 VAL B C 1
ATOM 2318 O O . VAL B 1 89 ? 1.667 -20.594 -19.609 1 98.94 89 VAL B O 1
ATOM 2321 N N . ILE B 1 90 ? 3.027 -20.438 -17.797 1 98.88 90 ILE B N 1
ATOM 2322 C CA . ILE B 1 90 ? 3.543 -19.125 -18.141 1 98.88 90 ILE B CA 1
ATOM 2323 C C . ILE B 1 90 ? 4.195 -19.156 -19.516 1 98.88 90 ILE B C 1
ATOM 2325 O O . ILE B 1 90 ? 3.959 -18.266 -20.344 1 98.88 90 ILE B O 1
ATOM 2329 N N . GLU B 1 91 ? 4.98 -20.188 -19.766 1 98.38 91 GLU B N 1
ATOM 2330 C CA . GLU B 1 91 ? 5.621 -20.328 -21.062 1 98.38 91 GLU B CA 1
ATOM 2331 C C . GLU B 1 91 ? 4.586 -20.438 -22.188 1 98.38 91 GLU B C 1
ATOM 2333 O O . GLU B 1 91 ? 4.703 -19.781 -23.219 1 98.38 91 GLU B O 1
ATOM 2338 N N . HIS B 1 92 ? 3.609 -21.25 -21.984 1 98.56 92 HIS B N 1
ATOM 2339 C CA . HIS B 1 92 ? 2.561 -21.484 -22.969 1 98.56 92 HIS B CA 1
ATOM 2340 C C . HIS B 1 92 ? 1.81 -20.203 -23.297 1 98.56 92 HIS B C 1
ATOM 2342 O O . HIS B 1 92 ? 1.656 -19.844 -24.469 1 98.56 92 HIS B O 1
ATOM 2348 N N . VAL B 1 93 ? 1.418 -19.484 -22.266 1 98.25 93 VAL B N 1
ATOM 2349 C CA . VAL B 1 93 ? 0.555 -18.328 -22.484 1 98.25 93 VAL B CA 1
ATOM 2350 C C . VAL B 1 93 ? 1.383 -17.156 -23.016 1 98.25 93 VAL B C 1
ATOM 2352 O O . VAL B 1 93 ? 0.875 -16.312 -23.766 1 98.25 93 VAL B O 1
ATOM 2355 N N . ARG B 1 94 ? 2.588 -17.094 -22.625 1 97.94 94 ARG B N 1
ATOM 2356 C CA . ARG B 1 94 ? 3.461 -16.062 -23.188 1 97.94 94 ARG B CA 1
ATOM 2357 C C . ARG B 1 94 ? 3.557 -16.203 -24.719 1 97.94 94 ARG B C 1
ATOM 2359 O O . ARG B 1 94 ? 3.605 -15.195 -25.422 1 97.94 94 ARG B O 1
ATOM 2366 N N . LYS B 1 95 ? 3.643 -17.438 -25.188 1 97.56 95 LYS B N 1
ATOM 2367 C CA . LYS B 1 95 ? 3.689 -17.688 -26.625 1 97.56 95 LYS B CA 1
ATOM 2368 C C . LYS B 1 95 ? 2.387 -17.25 -27.297 1 97.56 95 LYS B C 1
ATOM 2370 O O . LYS B 1 95 ? 2.402 -16.703 -28.406 1 97.56 95 LYS B O 1
ATOM 2375 N N . LEU B 1 96 ? 1.305 -17.469 -26.656 1 97.69 96 LEU B N 1
ATOM 2376 C CA . LEU B 1 96 ? -0.006 -17.125 -27.203 1 97.69 96 LEU B CA 1
ATOM 2377 C C . LEU B 1 96 ? -0.176 -15.609 -27.297 1 97.69 96 LEU B C 1
ATOM 2379 O O . LEU B 1 96 ? -0.896 -15.117 -28.172 1 97.69 96 LEU B O 1
ATOM 2383 N N . HIS B 1 97 ? 0.458 -14.883 -26.375 1 98 97 HIS B N 1
ATOM 2384 C CA . HIS B 1 97 ? 0.251 -13.445 -26.281 1 98 97 HIS B CA 1
ATOM 2385 C C . HIS B 1 97 ? 1.569 -12.688 -26.422 1 98 97 HIS B C 1
ATOM 2387 O O . HIS B 1 97 ? 1.838 -11.758 -25.656 1 98 97 HIS B O 1
ATOM 2393 N N . ALA B 1 98 ? 2.352 -13.172 -27.359 1 96.31 98 ALA B N 1
ATOM 2394 C CA . ALA B 1 98 ? 3.664 -12.57 -27.594 1 96.31 98 ALA B CA 1
ATOM 2395 C C . ALA B 1 98 ? 3.551 -11.062 -27.797 1 96.31 98 ALA B C 1
ATOM 2397 O O . ALA B 1 98 ? 2.689 -10.594 -28.547 1 96.31 98 ALA B O 1
ATOM 2398 N N . GLY B 1 99 ? 4.375 -10.305 -27.016 1 95.44 99 GLY B N 1
ATOM 2399 C CA . GLY B 1 99 ? 4.406 -8.859 -27.172 1 95.44 99 GLY B CA 1
ATOM 2400 C C . GLY B 1 99 ? 3.551 -8.133 -26.156 1 95.44 99 GLY B C 1
ATOM 2401 O O . GLY B 1 99 ? 3.676 -6.914 -26 1 95.44 99 GLY B O 1
ATOM 2402 N N . LEU B 1 100 ? 2.672 -8.797 -25.5 1 97.31 100 LEU B N 1
ATOM 2403 C CA . LEU B 1 100 ? 1.821 -8.172 -24.484 1 97.31 100 LEU B CA 1
ATOM 2404 C C . LEU B 1 100 ? 2.443 -8.297 -23.109 1 97.31 100 LEU B C 1
ATOM 2406 O O . LEU B 1 100 ? 3.166 -9.258 -22.828 1 97.31 100 LEU B O 1
ATOM 2410 N N . PRO B 1 101 ? 2.166 -7.316 -22.266 1 97.75 101 PRO B N 1
ATOM 2411 C CA . PRO B 1 101 ? 2.711 -7.391 -20.922 1 97.75 101 PRO B CA 1
ATOM 2412 C C . PRO B 1 101 ? 2.111 -8.539 -20.109 1 97.75 101 PRO B C 1
ATOM 2414 O O . PRO B 1 101 ? 0.918 -8.828 -20.234 1 97.75 101 PRO B O 1
ATOM 2417 N N . PHE B 1 102 ? 2.971 -9.164 -19.281 1 98.31 102 PHE B N 1
ATOM 2418 C CA . PHE B 1 102 ? 2.621 -10.289 -18.422 1 98.31 102 PHE B CA 1
ATOM 2419 C C . PHE B 1 102 ? 2.428 -9.82 -16.984 1 98.31 102 PHE B C 1
ATOM 2421 O O . PHE B 1 102 ? 3.266 -9.102 -16.438 1 98.31 102 PHE B O 1
ATOM 2428 N N . TYR B 1 103 ? 1.294 -10.195 -16.312 1 98.62 103 TYR B N 1
ATOM 2429 C CA . TYR B 1 103 ? 1 -9.945 -14.906 1 98.62 103 TYR B CA 1
ATOM 2430 C C . TYR B 1 103 ? 0.746 -11.25 -14.156 1 98.62 103 TYR B C 1
ATOM 2432 O O . TYR B 1 103 ? 0.477 -12.281 -14.773 1 98.62 103 TYR B O 1
ATOM 2440 N N . ALA B 1 104 ? 0.862 -11.195 -12.844 1 98.88 104 ALA B N 1
ATOM 2441 C CA . ALA B 1 104 ? 0.583 -12.406 -12.078 1 98.88 104 ALA B CA 1
ATOM 2442 C C . ALA B 1 104 ? 0.072 -12.062 -10.68 1 98.88 104 ALA B C 1
ATOM 2444 O O . ALA B 1 104 ? 0.355 -10.984 -10.156 1 98.88 104 ALA B O 1
ATOM 2445 N N . GLY B 1 105 ? -0.676 -12.883 -10.094 1 98.81 105 GLY B N 1
ATOM 2446 C CA . GLY B 1 105 ? -1.165 -12.758 -8.734 1 98.81 105 GLY B CA 1
ATOM 2447 C C . GLY B 1 105 ? -1.478 -14.094 -8.086 1 98.81 105 GLY B C 1
ATOM 2448 O O . GLY B 1 105 ? -1.832 -15.055 -8.773 1 98.81 105 GLY B O 1
ATOM 2449 N N . GLY B 1 106 ? -1.369 -14.195 -6.855 1 98.81 106 GLY B N 1
ATOM 2450 C CA . GLY B 1 106 ? -1.651 -15.43 -6.145 1 98.81 106 GLY B CA 1
ATOM 2451 C C . GLY B 1 106 ? -2.119 -15.211 -4.719 1 98.81 106 GLY B C 1
ATOM 2452 O O . GLY B 1 106 ? -2.008 -14.102 -4.188 1 98.81 106 GLY B O 1
ATOM 2453 N N . PHE B 1 107 ? -2.713 -16.281 -4.188 1 98.75 107 PHE B N 1
ATOM 2454 C CA . PHE B 1 107 ? -3.178 -16.281 -2.805 1 98.75 107 PHE B CA 1
ATOM 2455 C C . PHE B 1 107 ? -2.633 -17.484 -2.049 1 98.75 107 PHE B C 1
ATOM 2457 O O . PHE B 1 107 ? -2.766 -18.625 -2.504 1 98.75 107 PHE B O 1
ATOM 2464 N N . SER B 1 108 ? -2.029 -17.156 -0.828 1 97.56 108 SER B N 1
ATOM 2465 C CA . SER B 1 108 ? -1.531 -18.219 0.053 1 97.56 108 SER B CA 1
ATOM 2466 C C . SER B 1 108 ? -0.563 -19.141 -0.679 1 97.56 108 SER B C 1
ATOM 2468 O O . SER B 1 108 ? 0.462 -18.688 -1.194 1 97.56 108 SER B O 1
ATOM 2470 N N . PHE B 1 109 ? -0.82 -20.438 -0.82 1 96.81 109 PHE B N 1
ATOM 2471 C CA . PHE B 1 109 ? 0.014 -21.391 -1.533 1 96.81 109 PHE B CA 1
ATOM 2472 C C . PHE B 1 109 ? 0.293 -20.922 -2.953 1 96.81 109 PHE B C 1
ATOM 2474 O O . PHE B 1 109 ? 1.412 -21.047 -3.451 1 96.81 109 PHE B O 1
ATOM 2481 N N . GLY B 1 110 ? -0.687 -20.328 -3.598 1 98.44 110 GLY B N 1
ATOM 2482 C CA . GLY B 1 110 ? -0.507 -19.766 -4.93 1 98.44 110 GLY B CA 1
ATOM 2483 C C . GLY B 1 110 ? 0.498 -18.641 -4.973 1 98.44 110 GLY B C 1
ATOM 2484 O O . GLY B 1 110 ? 1.25 -18.5 -5.938 1 98.44 110 GLY B O 1
ATOM 2485 N N . SER B 1 111 ? 0.503 -17.812 -3.963 1 98.62 111 SER B N 1
ATOM 2486 C CA . SER B 1 111 ? 1.517 -16.766 -3.844 1 98.62 111 SER B CA 1
ATOM 2487 C C . SER B 1 111 ? 2.916 -17.359 -3.734 1 98.62 111 SER B C 1
ATOM 2489 O O . SER B 1 111 ? 3.855 -16.875 -4.359 1 98.62 111 SER B O 1
ATOM 2491 N N . HIS B 1 112 ? 3.045 -18.391 -2.918 1 98 112 HIS B N 1
ATOM 2492 C CA . HIS B 1 112 ? 4.332 -19.062 -2.746 1 98 112 HIS B CA 1
ATOM 2493 C C . HIS B 1 112 ? 4.836 -19.641 -4.066 1 98 112 HIS B C 1
ATOM 2495 O O . HIS B 1 112 ? 5.992 -19.438 -4.434 1 98 112 HIS B O 1
ATOM 2501 N N . VAL B 1 113 ? 3.99 -20.281 -4.789 1 98.38 113 VAL B N 1
ATOM 2502 C CA . VAL B 1 113 ? 4.352 -20.891 -6.062 1 98.38 113 VAL B CA 1
ATOM 2503 C C . VAL B 1 113 ? 4.766 -19.812 -7.059 1 98.38 113 VAL B C 1
ATOM 2505 O O . VAL B 1 113 ? 5.773 -19.953 -7.758 1 98.38 113 VAL B O 1
ATOM 2508 N N . LEU B 1 114 ? 4.047 -18.719 -7.086 1 98.88 114 LEU B N 1
ATOM 2509 C CA . LEU B 1 114 ? 4.371 -17.656 -8.016 1 98.88 114 LEU B CA 1
ATOM 2510 C C . LEU B 1 114 ? 5.684 -16.984 -7.637 1 98.88 114 LEU B C 1
ATOM 2512 O O . LEU B 1 114 ? 6.441 -16.547 -8.508 1 98.88 114 LEU B O 1
ATOM 2516 N N . ALA B 1 115 ? 5.934 -16.844 -6.352 1 98.75 115 ALA B N 1
ATOM 2517 C CA . ALA B 1 115 ? 7.227 -16.312 -5.926 1 98.75 115 ALA B CA 1
ATOM 2518 C C . ALA B 1 115 ? 8.367 -17.188 -6.426 1 98.75 115 ALA B C 1
ATOM 2520 O O . ALA B 1 115 ? 9.391 -16.672 -6.898 1 98.75 115 ALA B O 1
ATOM 2521 N N . LYS B 1 116 ? 8.203 -18.469 -6.332 1 98.56 116 LYS B N 1
ATOM 2522 C CA . LYS B 1 116 ? 9.211 -19.406 -6.832 1 98.56 116 LYS B CA 1
ATOM 2523 C C . LYS B 1 116 ? 9.367 -19.281 -8.344 1 98.56 116 LYS B C 1
ATOM 2525 O O . LYS B 1 116 ? 10.492 -19.281 -8.859 1 98.56 116 LYS B O 1
ATOM 2530 N N . CYS B 1 117 ? 8.227 -19.219 -9.055 1 98.88 117 CYS B N 1
ATOM 2531 C CA . CYS B 1 117 ? 8.289 -19.016 -10.5 1 98.88 117 CYS B CA 1
ATOM 2532 C C . CYS B 1 117 ? 9.047 -17.734 -10.836 1 98.88 117 CYS B C 1
ATOM 2534 O O . CYS B 1 117 ? 9.93 -17.734 -11.703 1 98.88 117 CYS B O 1
ATOM 2536 N N . HIS B 1 118 ? 8.688 -16.641 -10.125 1 98.88 118 HIS B N 1
ATOM 2537 C CA . HIS B 1 118 ? 9.312 -15.344 -10.344 1 98.88 118 HIS B CA 1
ATOM 2538 C C . HIS B 1 118 ? 10.828 -15.422 -10.18 1 98.88 118 HIS B C 1
ATOM 2540 O O . HIS B 1 118 ? 11.57 -14.883 -11 1 98.88 118 HIS B O 1
ATOM 2546 N N . ALA B 1 119 ? 11.266 -16.125 -9.188 1 98.56 119 ALA B N 1
ATOM 2547 C CA . ALA B 1 119 ? 12.688 -16.25 -8.883 1 98.56 119 ALA B CA 1
ATOM 2548 C C . ALA B 1 119 ? 13.422 -17.031 -9.977 1 98.56 119 ALA B C 1
ATOM 2550 O O . ALA B 1 119 ? 14.625 -16.844 -10.18 1 98.56 119 ALA B O 1
ATOM 2551 N N . GLN B 1 120 ? 12.727 -17.875 -10.68 1 98.31 120 GLN B N 1
ATOM 2552 C CA . GLN B 1 120 ? 13.352 -18.75 -11.672 1 98.31 120 GLN B CA 1
ATOM 2553 C C . GLN B 1 120 ? 13.312 -18.109 -13.062 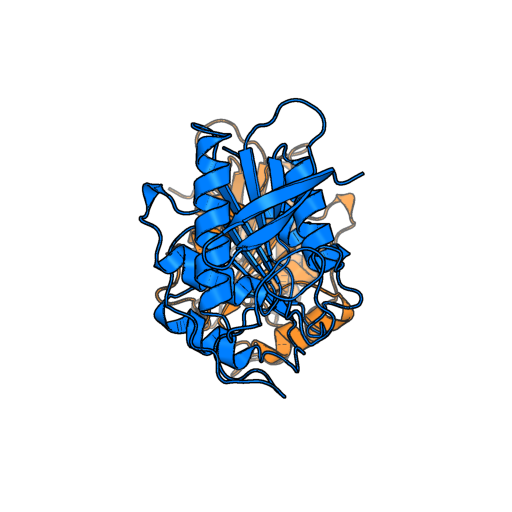1 98.31 120 GLN B C 1
ATOM 2555 O O . GLN B 1 120 ? 14.031 -18.547 -13.969 1 98.31 120 GLN B O 1
ATOM 2560 N N . LEU B 1 121 ? 12.461 -17.172 -13.258 1 98.56 121 LEU B N 1
ATOM 2561 C CA . LEU B 1 121 ? 12.336 -16.5 -14.547 1 98.56 121 LEU B CA 1
ATOM 2562 C C . LEU B 1 121 ? 13.414 -15.438 -14.727 1 98.56 121 LEU B C 1
ATOM 2564 O O . LEU B 1 121 ? 13.742 -14.727 -13.773 1 98.56 121 LEU B O 1
ATOM 2568 N N . SER B 1 122 ? 13.938 -15.359 -15.961 1 97.62 122 SER B N 1
ATOM 2569 C CA . SER B 1 122 ? 14.789 -14.219 -16.266 1 97.62 122 SER B CA 1
ATOM 2570 C C . SER B 1 122 ? 14.016 -12.906 -16.172 1 97.62 122 SER B C 1
ATOM 2572 O O . SER B 1 122 ? 12.797 -12.891 -16.359 1 97.62 122 SER B O 1
ATOM 2574 N N . PRO B 1 123 ? 14.688 -11.82 -15.859 1 96.94 123 PRO B N 1
ATOM 2575 C CA . PRO B 1 123 ? 14.008 -10.539 -15.633 1 96.94 123 PRO B CA 1
ATOM 2576 C C . PRO B 1 123 ? 13.055 -10.172 -16.766 1 96.94 123 PRO B C 1
ATOM 2578 O O . PRO B 1 123 ? 11.961 -9.664 -16.516 1 96.94 123 PRO B O 1
ATOM 2581 N N . GLU B 1 124 ? 13.422 -10.5 -18.016 1 95.56 124 GLU B N 1
ATOM 2582 C CA . GLU B 1 124 ? 12.609 -10.109 -19.156 1 95.56 124 GLU B CA 1
ATOM 2583 C C . GLU B 1 124 ? 11.344 -10.953 -19.25 1 95.56 124 GLU B C 1
ATOM 2585 O O . GLU B 1 124 ? 10.398 -10.586 -19.969 1 95.56 124 GLU B O 1
ATOM 2590 N N . LEU B 1 125 ? 11.312 -12.094 -18.516 1 97.38 125 LEU B N 1
ATOM 2591 C CA . LEU B 1 125 ? 10.172 -13 -18.578 1 97.38 125 LEU B CA 1
ATOM 2592 C C . LEU B 1 125 ? 9.297 -12.859 -17.344 1 97.38 125 LEU B C 1
ATOM 2594 O O . LEU B 1 125 ? 8.219 -13.461 -17.266 1 97.38 125 LEU B O 1
ATOM 2598 N N . GLN B 1 126 ? 9.727 -12.094 -16.328 1 98.44 126 GLN B N 1
ATOM 2599 C CA . GLN B 1 126 ? 8.977 -11.875 -15.102 1 98.44 126 GLN B CA 1
ATOM 2600 C C . GLN B 1 126 ? 7.766 -10.977 -15.344 1 98.44 126 GLN B C 1
ATOM 2602 O O . GLN B 1 126 ? 7.75 -10.188 -16.297 1 98.44 126 GLN B O 1
ATOM 2607 N N . PRO B 1 127 ? 6.75 -11.203 -14.555 1 98.38 127 PRO B N 1
ATOM 2608 C CA . PRO B 1 127 ? 5.617 -10.289 -14.703 1 98.38 127 PRO B CA 1
ATOM 2609 C C . PRO B 1 127 ? 6 -8.836 -14.461 1 98.38 127 PRO B C 1
ATOM 2611 O O . PRO B 1 127 ? 6.848 -8.547 -13.609 1 98.38 127 PRO B O 1
ATOM 2614 N N . VAL B 1 128 ? 5.305 -7.941 -15.172 1 97.56 128 VAL B N 1
ATOM 2615 C CA . VAL B 1 128 ? 5.48 -6.504 -15.008 1 97.56 128 VAL B CA 1
ATOM 2616 C C . VAL B 1 128 ? 5.105 -6.098 -13.578 1 97.56 128 VAL B C 1
ATOM 2618 O O . VAL B 1 128 ? 5.758 -5.242 -12.984 1 97.56 128 VAL B O 1
ATOM 2621 N N . GLN B 1 129 ? 4.074 -6.68 -13.062 1 98.31 129 GLN B N 1
ATOM 2622 C CA . GLN B 1 129 ? 3.613 -6.512 -11.688 1 98.31 129 GLN B CA 1
ATOM 26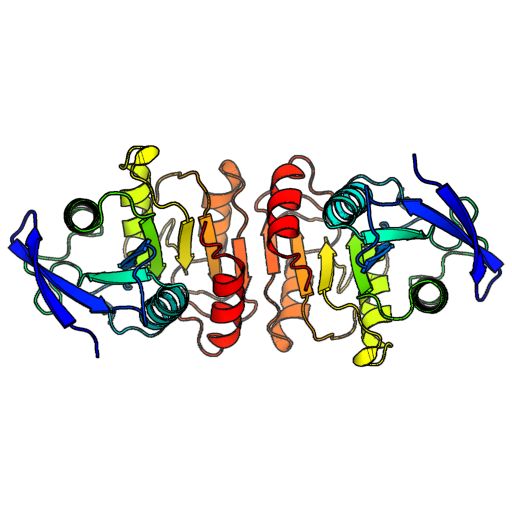23 C C . GLN B 1 129 ? 3.188 -7.848 -11.086 1 98.31 129 GLN B C 1
ATOM 2625 O O . GLN B 1 129 ? 2.574 -8.672 -11.766 1 98.31 129 GLN B O 1
ATOM 2630 N N . LEU B 1 130 ? 3.594 -8.07 -9.859 1 98.81 130 LEU B N 1
ATOM 2631 C CA . LEU B 1 130 ? 3.312 -9.297 -9.117 1 98.81 130 LEU B CA 1
ATOM 2632 C C . LEU B 1 130 ? 2.561 -8.992 -7.828 1 98.81 130 LEU B C 1
ATOM 2634 O O . LEU B 1 130 ? 3.016 -8.18 -7.02 1 98.81 130 LEU B O 1
ATOM 2638 N N . ILE B 1 131 ? 1.347 -9.57 -7.672 1 98.94 131 ILE B N 1
ATOM 2639 C CA . ILE B 1 131 ? 0.523 -9.352 -6.488 1 98.94 131 ILE B CA 1
ATOM 2640 C C . ILE B 1 131 ? 0.474 -10.633 -5.652 1 98.94 131 ILE B C 1
ATOM 2642 O O . ILE B 1 131 ? -0.023 -11.664 -6.109 1 98.94 131 ILE B O 1
ATOM 2646 N N . LEU B 1 132 ? 0.975 -10.594 -4.453 1 98.94 132 LEU B N 1
ATOM 2647 C CA . LEU B 1 132 ? 1.033 -11.758 -3.574 1 98.94 132 LEU B CA 1
ATOM 2648 C C . LEU B 1 132 ? 0.223 -11.516 -2.305 1 98.94 132 LEU B C 1
ATOM 2650 O O . LEU B 1 132 ? 0.605 -10.703 -1.463 1 98.94 132 LEU B O 1
ATOM 2654 N N . CYS B 1 133 ? -0.894 -12.203 -2.184 1 98.88 133 CYS B N 1
ATOM 2655 C CA . CYS B 1 133 ? -1.768 -12.094 -1.02 1 98.88 133 CYS B CA 1
ATOM 2656 C C . CYS B 1 133 ? -1.554 -13.266 -0.067 1 98.88 133 CYS B C 1
ATOM 2658 O O . CYS B 1 133 ? -1.642 -14.422 -0.473 1 98.88 133 CYS B O 1
ATOM 2660 N N . GLY B 1 134 ? -1.304 -12.961 1.193 1 98.31 134 GLY B N 1
ATOM 2661 C CA . GLY B 1 134 ? -1.12 -14.023 2.168 1 98.31 134 GLY B CA 1
ATOM 2662 C C . GLY B 1 134 ? 0.042 -14.938 1.837 1 98.31 134 GLY B C 1
ATOM 2663 O O . GLY B 1 134 ? -0.096 -16.172 1.879 1 98.31 134 GLY B O 1
ATOM 2664 N N . LEU B 1 135 ? 1.192 -14.414 1.509 1 98.25 135 LEU B N 1
ATOM 2665 C CA . LEU B 1 135 ? 2.369 -15.164 1.077 1 98.25 135 LEU B CA 1
ATOM 2666 C C . LEU B 1 135 ? 2.959 -15.961 2.232 1 98.25 135 LEU B C 1
ATOM 2668 O O . LEU B 1 135 ? 3.432 -15.391 3.217 1 98.25 135 LEU B O 1
ATOM 2672 N N . PRO B 1 136 ? 2.928 -17.266 2.117 1 97 136 PRO B N 1
ATOM 2673 C CA . PRO B 1 136 ? 3.695 -18.062 3.08 1 97 136 PRO B CA 1
ATOM 2674 C C . PRO B 1 136 ? 5.203 -17.906 2.898 1 97 136 PRO B C 1
ATOM 2676 O O . PRO B 1 136 ? 5.715 -18.078 1.787 1 97 136 PRO B O 1
ATOM 2679 N N . THR B 1 137 ? 5.871 -17.641 3.988 1 96 137 THR B N 1
ATOM 2680 C CA . THR B 1 137 ? 7.312 -17.438 3.879 1 96 137 THR B CA 1
ATOM 2681 C C . THR B 1 137 ? 8.055 -18.312 4.883 1 96 137 THR B C 1
ATOM 2683 O O . THR B 1 137 ? 9.289 -18.344 4.898 1 96 137 THR B O 1
ATOM 2686 N N . ALA B 1 138 ? 7.41 -18.969 5.691 1 93.19 138 ALA B N 1
ATOM 2687 C CA . ALA B 1 138 ? 7.941 -19.906 6.672 1 93.19 138 ALA B CA 1
ATOM 2688 C C . ALA B 1 138 ? 6.961 -21.062 6.914 1 93.19 138 ALA B C 1
ATOM 2690 O O . ALA B 1 138 ? 6.484 -21.688 5.969 1 93.19 138 ALA B O 1
ATOM 2691 N N . THR B 1 139 ? 6.77 -21.391 8.188 1 85.44 139 THR B N 1
ATOM 2692 C CA . THR B 1 139 ? 5.871 -22.484 8.531 1 85.44 139 THR B CA 1
ATOM 2693 C C . THR B 1 139 ? 4.414 -22.062 8.367 1 85.44 139 THR B C 1
ATOM 2695 O O . THR B 1 139 ? 4.023 -20.984 8.805 1 85.44 139 THR B O 1
ATOM 2698 N N . VAL B 1 140 ? 3.723 -22.828 7.621 1 82.38 140 VAL B N 1
ATOM 2699 C CA . VAL B 1 140 ? 2.271 -22.688 7.547 1 82.38 140 VAL B CA 1
ATOM 2700 C C . VAL B 1 140 ? 1.607 -23.609 8.562 1 82.38 140 VAL B C 1
ATOM 2702 O O . VAL B 1 140 ? 1.853 -24.828 8.57 1 82.38 140 VAL B O 1
ATOM 2705 N N . VAL B 1 141 ? 0.893 -23.078 9.406 1 73.94 141 VAL B N 1
ATOM 2706 C CA . VAL B 1 141 ? 0.275 -23.828 10.5 1 73.94 141 VAL B CA 1
ATOM 2707 C C . VAL B 1 141 ? -0.523 -25 9.945 1 73.94 141 VAL B C 1
ATOM 2709 O O . VAL B 1 141 ? -1.35 -24.828 9.047 1 73.94 141 VAL B O 1
ATOM 2712 N N . GLY B 1 142 ? -0.256 -26.125 10.539 1 67.12 142 GLY B N 1
ATOM 2713 C CA . GLY B 1 142 ? -0.916 -27.359 10.125 1 67.12 142 GLY B CA 1
ATOM 2714 C C . GLY B 1 142 ? -0.289 -27.984 8.891 1 67.12 142 GLY B C 1
ATOM 2715 O O . GLY B 1 142 ? -0.703 -29.062 8.461 1 67.12 142 GLY B O 1
ATOM 2716 N N . LEU B 1 143 ? 0.553 -27.141 8.336 1 67.06 143 LEU B N 1
ATOM 2717 C CA . LEU B 1 143 ? 1.179 -27.641 7.125 1 67.06 143 LEU B CA 1
ATOM 2718 C C . LEU B 1 143 ? 2.699 -27.547 7.215 1 67.06 143 LEU B C 1
ATOM 2720 O O . LEU B 1 143 ? 3.25 -27.375 8.305 1 67.06 143 LEU B O 1
ATOM 2724 N N . ARG B 1 144 ? 3.395 -27.578 6.117 1 67.19 144 ARG B N 1
ATOM 2725 C CA . ARG B 1 144 ? 4.836 -27.672 5.906 1 67.19 144 ARG B CA 1
ATOM 2726 C C . ARG B 1 144 ? 5.496 -26.297 5.988 1 67.19 144 ARG B C 1
ATOM 2728 O O . ARG B 1 144 ? 4.812 -25.266 5.988 1 67.19 144 ARG B O 1
ATOM 2735 N N . HIS B 1 145 ? 6.777 -26.5 6.125 1 79.44 145 HIS B N 1
ATOM 2736 C CA . HIS B 1 145 ? 7.699 -25.375 6.086 1 79.44 14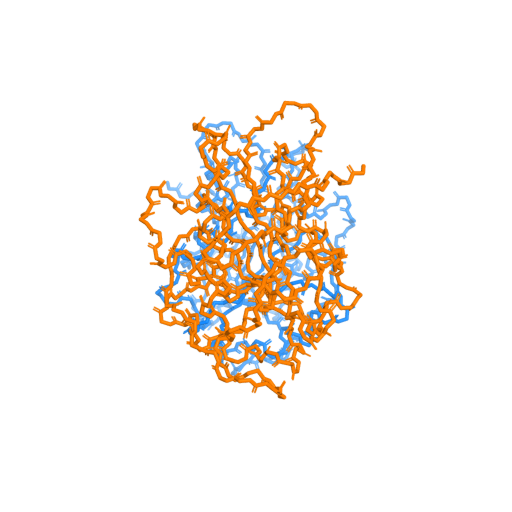5 HIS B CA 1
ATOM 2737 C C . HIS B 1 145 ? 7.992 -24.953 4.648 1 79.44 145 HIS B C 1
ATOM 2739 O O . HIS B 1 145 ? 8.398 -25.766 3.826 1 79.44 145 HIS B O 1
ATOM 2745 N N . TYR B 1 146 ? 7.547 -23.734 4.34 1 83.5 146 TYR B N 1
ATOM 2746 C CA . TYR B 1 146 ? 7.836 -23.156 3.027 1 83.5 146 TYR B CA 1
ATOM 2747 C C . TYR B 1 146 ? 9.055 -22.25 3.082 1 83.5 146 TYR B C 1
ATOM 2749 O O . TYR B 1 146 ? 9.219 -21.469 4.023 1 83.5 146 TYR B O 1
ATOM 2757 N N . LYS B 1 147 ? 9.961 -22.547 2.129 1 90.25 147 LYS B N 1
ATOM 2758 C CA . LYS B 1 147 ? 11.039 -21.594 1.9 1 90.25 147 LYS B CA 1
ATOM 2759 C C . LYS B 1 147 ? 10.766 -20.734 0.667 1 90.25 147 LYS B C 1
ATOM 2761 O O . LYS B 1 147 ? 10.859 -21.219 -0.463 1 90.25 147 LYS B O 1
ATOM 2766 N N . THR B 1 148 ? 10.32 -19.531 0.876 1 96.75 148 THR B N 1
ATOM 2767 C CA . THR B 1 148 ? 10.07 -18.594 -0.212 1 96.75 148 THR B CA 1
ATOM 2768 C C . THR B 1 148 ? 11.352 -17.859 -0.597 1 96.75 148 THR B C 1
ATOM 2770 O O . THR B 1 148 ? 12.031 -17.297 0.264 1 96.75 148 THR B O 1
ATOM 2773 N N . PRO B 1 149 ? 11.703 -17.906 -1.848 1 98 149 PRO B N 1
ATOM 2774 C CA . PRO B 1 149 ? 12.938 -17.234 -2.258 1 98 149 PRO B CA 1
ATOM 2775 C C . PRO B 1 149 ? 12.828 -15.711 -2.174 1 98 149 PRO B C 1
ATOM 2777 O O . PRO B 1 149 ? 11.727 -15.164 -2.174 1 98 149 PRO B O 1
ATOM 2780 N N . GLU B 1 150 ? 14.039 -15.07 -2.012 1 97.88 150 GLU B N 1
ATOM 2781 C CA . GLU B 1 150 ? 14.078 -13.625 -2.221 1 97.88 150 GLU B CA 1
ATOM 2782 C C . GLU B 1 150 ? 13.758 -13.273 -3.67 1 97.88 150 GLU B C 1
ATOM 2784 O O . GLU B 1 150 ? 14.211 -13.945 -4.594 1 97.88 150 GLU B O 1
ATOM 2789 N N . ILE B 1 151 ? 12.938 -12.297 -3.85 1 98.5 151 ILE B N 1
ATOM 2790 C CA . ILE B 1 151 ? 12.562 -11.844 -5.184 1 98.5 151 ILE B CA 1
ATOM 2791 C C . ILE B 1 151 ? 12.617 -10.312 -5.242 1 98.5 151 ILE B C 1
ATOM 2793 O O . ILE B 1 151 ? 12.578 -9.648 -4.207 1 98.5 151 ILE B O 1
ATOM 2797 N N . GLN B 1 152 ? 12.781 -9.781 -6.453 1 97.5 152 GLN B N 1
ATOM 2798 C CA . GLN B 1 152 ? 12.773 -8.344 -6.711 1 97.5 152 GLN B CA 1
ATOM 2799 C C . GLN B 1 152 ? 11.812 -8 -7.848 1 97.5 152 GLN B C 1
ATOM 2801 O O . GLN B 1 152 ? 11.406 -8.875 -8.617 1 97.5 152 GLN B O 1
ATOM 2806 N N . GLY B 1 153 ? 11.477 -6.758 -7.934 1 97.19 153 GLY B N 1
ATOM 2807 C CA . GLY B 1 153 ? 10.562 -6.293 -8.969 1 97.19 153 GLY B CA 1
ATOM 2808 C C . GLY B 1 153 ? 9.453 -5.414 -8.43 1 97.19 153 GLY B C 1
ATOM 2809 O O . GLY B 1 153 ? 9.555 -4.883 -7.316 1 97.19 153 GLY B O 1
ATOM 2810 N N . ASP B 1 154 ? 8.453 -5.164 -9.266 1 97.5 154 ASP B N 1
ATOM 2811 C CA . ASP B 1 154 ? 7.277 -4.402 -8.859 1 97.5 154 ASP B CA 1
ATOM 2812 C C . ASP B 1 154 ? 6.234 -5.312 -8.211 1 97.5 154 ASP B C 1
ATOM 2814 O O . ASP B 1 154 ? 5.395 -5.891 -8.906 1 97.5 154 ASP B O 1
ATOM 2818 N N . ILE B 1 155 ? 6.293 -5.438 -6.875 1 98.62 155 ILE B N 1
ATOM 2819 C CA . ILE B 1 155 ? 5.562 -6.457 -6.125 1 98.62 155 ILE B CA 1
ATOM 2820 C C . ILE B 1 155 ? 4.652 -5.785 -5.098 1 98.62 155 ILE B C 1
ATOM 2822 O O . ILE B 1 155 ? 5.07 -4.863 -4.395 1 98.62 155 ILE B O 1
ATOM 2826 N N . LEU B 1 156 ? 3.434 -6.18 -5.098 1 98.81 156 LEU B N 1
ATOM 2827 C CA . LEU B 1 156 ? 2.498 -5.824 -4.039 1 98.81 156 LEU B CA 1
ATOM 2828 C C . LEU B 1 156 ? 2.297 -6.988 -3.076 1 98.81 156 LEU B C 1
ATOM 2830 O O . LEU B 1 156 ? 1.852 -8.062 -3.482 1 98.81 156 LEU B O 1
ATOM 2834 N N . LEU B 1 157 ? 2.703 -6.809 -1.855 1 98.94 157 LEU B N 1
ATOM 2835 C CA . LEU B 1 157 ? 2.436 -7.766 -0.79 1 98.94 157 LEU B CA 1
ATOM 2836 C C . LEU B 1 157 ? 1.256 -7.316 0.065 1 98.94 157 LEU B C 1
ATOM 2838 O O . LEU B 1 157 ? 1.246 -6.191 0.574 1 98.94 157 LEU B O 1
ATOM 2842 N N . ILE B 1 158 ? 0.24 -8.133 0.194 1 98.94 158 ILE B N 1
ATOM 2843 C CA . ILE B 1 158 ? -0.903 -7.863 1.061 1 98.94 158 ILE B CA 1
ATOM 2844 C C . ILE B 1 158 ? -1.037 -8.977 2.094 1 98.94 158 ILE B C 1
ATOM 2846 O O . ILE B 1 158 ? -0.952 -10.164 1.756 1 98.94 158 ILE B O 1
ATOM 2850 N N . HIS B 1 159 ? -1.253 -8.648 3.33 1 98.94 159 HIS B N 1
ATOM 2851 C CA . HIS B 1 159 ? -1.306 -9.633 4.402 1 98.94 159 HIS B CA 1
ATOM 2852 C C . HIS B 1 159 ? -2.336 -9.25 5.457 1 98.94 159 HIS B C 1
ATOM 2854 O O . HIS B 1 159 ? -2.455 -8.078 5.812 1 98.94 159 HIS B O 1
ATOM 2860 N N . GLY B 1 160 ? -3.158 -10.203 5.902 1 98.88 160 GLY B N 1
ATOM 2861 C CA . GLY B 1 160 ? -4.008 -9.969 7.059 1 98.88 160 GLY B CA 1
ATOM 2862 C C . GLY B 1 160 ? -3.23 -9.875 8.359 1 98.88 160 GLY B C 1
ATOM 2863 O O . GLY B 1 160 ? -2.379 -10.719 8.641 1 98.88 160 GLY B O 1
ATOM 2864 N N . GLU B 1 161 ? -3.543 -8.844 9.086 1 98.81 161 GLU B N 1
ATOM 2865 C CA . GLU B 1 161 ? -2.824 -8.641 10.344 1 98.81 161 GLU B CA 1
ATOM 2866 C C . GLU B 1 161 ? -3.098 -9.781 11.32 1 98.81 161 GLU B C 1
ATOM 2868 O O . GLU B 1 161 ? -2.207 -10.188 12.07 1 98.81 161 GLU B O 1
ATOM 2873 N N . GLN B 1 162 ? -4.262 -10.352 11.336 1 98.44 162 GLN B N 1
ATOM 2874 C CA . GLN B 1 162 ? -4.625 -11.438 12.242 1 98.44 162 GLN B CA 1
ATOM 2875 C C . GLN B 1 162 ? -4.645 -12.781 11.508 1 98.44 162 GLN B C 1
ATOM 2877 O O . GLN B 1 162 ? -5.496 -13.625 11.773 1 98.44 162 GLN B O 1
ATOM 2882 N N . ASP B 1 163 ? -3.812 -12.93 10.492 1 98.19 163 ASP B N 1
ATOM 2883 C CA . ASP B 1 163 ? -3.625 -14.203 9.797 1 98.19 163 ASP B CA 1
ATOM 2884 C C . ASP B 1 163 ? -3.004 -15.25 10.727 1 98.19 163 ASP B C 1
ATOM 2886 O O . ASP B 1 163 ? -1.838 -15.125 11.109 1 98.19 163 ASP B O 1
ATOM 2890 N N . ASP B 1 164 ? -3.727 -16.281 11.07 1 95.81 164 ASP B N 1
ATOM 2891 C CA . ASP B 1 164 ? -3.246 -17.297 12 1 95.81 164 ASP B CA 1
ATOM 2892 C C . ASP B 1 164 ? -2.758 -18.531 11.25 1 95.81 164 ASP B C 1
ATOM 2894 O O . ASP B 1 164 ? -2.391 -19.531 11.875 1 95.81 164 ASP B O 1
ATOM 2898 N N . ILE B 1 165 ? -2.783 -18.5 9.93 1 94.88 165 ILE B N 1
ATOM 2899 C CA . ILE B 1 165 ? -2.326 -19.609 9.086 1 94.88 165 ILE B CA 1
ATOM 2900 C C . ILE B 1 165 ? -0.921 -19.312 8.57 1 94.88 165 ILE B C 1
ATOM 2902 O O . ILE B 1 165 ? -0.019 -20.141 8.688 1 94.88 165 ILE B O 1
ATOM 2906 N N . THR B 1 166 ? -0.747 -18.203 7.926 1 95.94 166 THR B N 1
ATOM 2907 C CA . THR B 1 166 ? 0.543 -17.625 7.551 1 95.94 166 THR B CA 1
ATOM 2908 C C . THR B 1 166 ? 0.828 -16.359 8.344 1 95.94 166 THR B C 1
ATOM 2910 O O . THR B 1 166 ? 0.238 -15.305 8.07 1 95.94 166 THR B O 1
ATOM 2913 N N . LEU B 1 167 ? 1.755 -16.406 9.172 1 96.56 167 LEU B N 1
ATOM 2914 C CA . LEU B 1 167 ? 1.925 -15.336 10.148 1 96.56 167 LEU B CA 1
ATOM 2915 C C . LEU B 1 167 ? 2.496 -14.086 9.492 1 96.56 167 LEU B C 1
ATOM 2917 O O . LEU B 1 167 ? 3.449 -14.172 8.711 1 96.56 167 LEU B O 1
ATOM 2921 N N . LEU B 1 168 ? 1.934 -12.969 9.82 1 98.12 168 LEU B N 1
ATOM 2922 C CA . LEU B 1 168 ? 2.457 -11.688 9.359 1 98.12 168 LEU B CA 1
ATOM 2923 C C . LEU B 1 168 ? 3.914 -11.516 9.773 1 98.12 168 LEU B C 1
ATOM 2925 O O . LEU B 1 168 ? 4.723 -10.977 9.008 1 98.12 168 LEU B O 1
ATOM 2929 N N . SER B 1 169 ? 4.297 -11.922 11.016 1 97.56 169 SER B N 1
ATOM 2930 C CA . SER B 1 169 ? 5.668 -11.805 11.5 1 97.56 169 SER B CA 1
ATOM 2931 C C . SER B 1 169 ? 6.648 -12.492 10.562 1 97.56 169 SER B C 1
ATOM 2933 O O . SER B 1 169 ? 7.758 -12 10.344 1 97.56 169 SER B O 1
ATOM 2935 N N . ASP B 1 170 ? 6.27 -13.68 10.016 1 97.31 170 ASP B N 1
ATOM 2936 C CA . ASP B 1 170 ? 7.117 -14.398 9.07 1 97.31 170 ASP B CA 1
ATOM 2937 C C . ASP B 1 170 ? 7.305 -13.609 7.781 1 97.31 170 ASP B C 1
ATOM 2939 O O . ASP B 1 170 ? 8.414 -13.531 7.25 1 97.31 170 ASP B O 1
ATOM 2943 N N . ALA B 1 171 ? 6.188 -13.055 7.277 1 98.25 171 ALA B N 1
ATOM 2944 C CA . ALA B 1 171 ? 6.258 -12.227 6.07 1 98.25 171 ALA B CA 1
ATOM 2945 C C . ALA B 1 171 ? 7.172 -11.023 6.285 1 98.25 171 ALA B C 1
ATOM 2947 O O . ALA B 1 171 ? 7.949 -10.664 5.398 1 98.25 171 ALA B O 1
ATOM 2948 N N . ILE B 1 172 ? 7.07 -10.375 7.453 1 98.69 172 ILE B N 1
ATOM 2949 C CA . ILE B 1 172 ? 7.895 -9.219 7.793 1 98.69 172 ILE B CA 1
ATOM 2950 C C . ILE B 1 172 ? 9.367 -9.617 7.793 1 98.69 172 ILE B C 1
ATOM 2952 O O . ILE B 1 172 ? 10.203 -8.93 7.203 1 98.69 172 ILE B O 1
ATOM 2956 N N . GLU B 1 173 ? 9.695 -10.719 8.445 1 98.12 173 GLU B N 1
ATOM 2957 C CA . GLU B 1 173 ? 11.078 -11.195 8.5 1 98.12 173 GLU B CA 1
ATOM 2958 C C . GLU B 1 173 ? 11.617 -11.469 7.102 1 98.12 173 GLU B C 1
ATOM 2960 O O . GLU B 1 173 ? 12.766 -11.133 6.797 1 98.12 173 GLU B O 1
ATOM 2965 N N . TRP B 1 174 ? 10.812 -12.07 6.277 1 98.19 174 TRP B N 1
ATOM 2966 C CA . TRP B 1 174 ? 11.203 -12.383 4.906 1 98.19 174 TRP B CA 1
ATOM 2967 C C . TRP B 1 174 ? 11.406 -11.102 4.094 1 98.19 174 TRP B C 1
ATOM 2969 O O . TRP B 1 174 ? 12.336 -11.008 3.293 1 98.19 174 TRP B O 1
ATOM 2979 N N . ALA B 1 175 ? 10.562 -10.141 4.293 1 98.62 175 ALA B N 1
ATOM 2980 C CA . ALA B 1 175 ? 10.539 -8.93 3.48 1 98.62 175 ALA B CA 1
ATOM 2981 C C . ALA B 1 175 ? 11.648 -7.969 3.895 1 98.62 175 ALA B C 1
ATOM 2983 O O . ALA B 1 175 ? 12.141 -7.18 3.078 1 98.62 175 ALA B O 1
ATOM 2984 N N . LYS B 1 176 ? 12.047 -8.055 5.145 1 98.25 176 LYS B N 1
ATOM 2985 C CA . LYS B 1 176 ? 12.906 -7.062 5.785 1 98.25 176 LYS B CA 1
ATOM 2986 C C . LYS B 1 176 ? 14.219 -6.895 5.023 1 98.25 176 LYS B C 1
ATOM 2988 O O . LYS B 1 176 ? 14.562 -5.785 4.602 1 98.25 176 LYS B O 1
ATOM 2993 N N . PRO B 1 177 ? 15 -7.98 4.711 1 97.94 177 PRO B N 1
ATOM 2994 C CA . PRO B 1 177 ? 16.281 -7.805 4.02 1 97.94 177 PRO B CA 1
ATOM 2995 C C . PRO B 1 177 ? 16.109 -7.281 2.594 1 97.94 177 PRO B C 1
ATOM 2997 O O . PRO B 1 177 ? 17.047 -6.727 2.023 1 97.94 177 PRO B O 1
ATOM 3000 N N . GLN B 1 178 ? 14.93 -7.465 2 1 98 178 GLN B N 1
ATOM 3001 C CA . GLN B 1 178 ? 14.656 -7.039 0.632 1 98 178 GLN B CA 1
ATOM 3002 C C . GLN B 1 178 ? 14.023 -5.652 0.605 1 98 178 GLN B C 1
ATOM 3004 O O . GLN B 1 178 ? 13.844 -5.066 -0.465 1 98 178 GLN B O 1
ATOM 3009 N N . LYS B 1 179 ? 13.594 -5.133 1.818 1 98.31 179 LYS B N 1
ATOM 3010 C CA . LYS B 1 179 ? 12.953 -3.838 2.027 1 98.31 179 LYS B CA 1
ATOM 3011 C C . LYS B 1 179 ? 11.641 -3.742 1.253 1 98.31 179 LYS B C 1
ATOM 3013 O O . LYS B 1 179 ? 11.328 -2.695 0.681 1 98.31 179 LYS B O 1
ATOM 3018 N N . HIS B 1 180 ? 10.945 -4.902 1.133 1 98.62 180 HIS B N 1
ATOM 3019 C CA . HIS B 1 180 ? 9.609 -4.895 0.546 1 98.62 180 HIS B CA 1
ATOM 3020 C C . HIS B 1 180 ? 8.602 -4.254 1.49 1 98.62 180 HIS B C 1
ATOM 3022 O O . HIS B 1 180 ? 8.484 -4.66 2.648 1 98.62 180 HIS B O 1
ATOM 3028 N N . PRO B 1 181 ? 7.895 -3.229 1.006 1 98.81 181 PRO B N 1
ATOM 3029 C CA . PRO B 1 181 ? 6.715 -2.838 1.786 1 98.81 181 PRO B CA 1
ATOM 3030 C C . PRO B 1 181 ? 5.656 -3.938 1.849 1 98.81 181 PRO B C 1
ATOM 3032 O O . PRO B 1 181 ? 5.578 -4.773 0.947 1 98.81 181 PRO B O 1
ATOM 3035 N N . ILE B 1 182 ? 4.93 -3.996 2.91 1 98.94 182 ILE B N 1
ATOM 3036 C CA . ILE B 1 182 ? 3.779 -4.879 3.053 1 98.94 182 ILE B CA 1
ATOM 3037 C C . ILE B 1 182 ? 2.539 -4.059 3.402 1 98.94 182 ILE B C 1
ATOM 3039 O O . ILE B 1 182 ? 2.553 -3.281 4.359 1 98.94 182 ILE B O 1
ATOM 3043 N N . THR B 1 183 ? 1.49 -4.148 2.605 1 98.94 183 THR B N 1
ATOM 3044 C CA . THR B 1 183 ? 0.205 -3.586 3.004 1 98.94 183 THR B CA 1
ATOM 3045 C C . THR B 1 183 ? -0.558 -4.559 3.896 1 98.94 183 THR B C 1
ATOM 3047 O O . THR B 1 183 ? -0.89 -5.668 3.473 1 98.94 183 THR B O 1
ATOM 3050 N N . ILE B 1 184 ? -0.811 -4.133 5.098 1 98.94 184 ILE B N 1
ATOM 3051 C CA . ILE B 1 184 ? -1.514 -5.02 6.02 1 98.94 184 ILE B CA 1
ATOM 3052 C C . ILE B 1 184 ? -2.955 -4.551 6.191 1 98.94 184 ILE B C 1
ATOM 3054 O O . ILE B 1 184 ? -3.246 -3.359 6.051 1 98.94 184 ILE B O 1
ATOM 3058 N N . LEU B 1 185 ? -3.818 -5.465 6.43 1 98.94 185 LEU B N 1
ATOM 3059 C CA . LEU B 1 185 ? -5.211 -5.199 6.77 1 98.94 185 LEU B CA 1
ATOM 3060 C C . LEU B 1 185 ? -5.48 -5.512 8.242 1 98.94 185 LEU B C 1
ATOM 3062 O O . LEU B 1 185 ? -5.695 -6.668 8.602 1 98.94 185 LEU B O 1
ATOM 3066 N N . PRO B 1 186 ? -5.492 -4.469 9.109 1 98.88 186 PRO B N 1
ATOM 3067 C CA . PRO B 1 186 ? -5.734 -4.664 10.539 1 98.88 186 PRO B CA 1
ATOM 3068 C C . PRO B 1 186 ? -7.039 -5.406 10.82 1 98.88 186 PRO B C 1
ATOM 3070 O O . PRO B 1 186 ? -8.102 -4.98 10.375 1 98.88 186 PRO B O 1
ATOM 3073 N N . GLY B 1 187 ? -6.957 -6.52 11.508 1 98.75 187 GLY B N 1
ATOM 3074 C CA . GLY B 1 187 ? -8.133 -7.281 11.906 1 98.75 187 GLY B CA 1
ATOM 3075 C C . GLY B 1 187 ? -8.469 -8.398 10.938 1 98.75 187 GLY B C 1
ATOM 3076 O O . GLY B 1 187 ? -9.266 -9.281 11.25 1 98.75 187 GLY B O 1
ATOM 3077 N N . ALA B 1 188 ? -7.836 -8.445 9.758 1 98.81 188 ALA B N 1
ATOM 3078 C CA . ALA B 1 188 ? -8.18 -9.445 8.75 1 98.81 188 ALA B CA 1
ATOM 3079 C C . ALA B 1 188 ? -7.52 -10.789 9.055 1 98.81 188 ALA B C 1
ATOM 3081 O O . ALA B 1 188 ? -6.355 -10.836 9.469 1 98.81 188 ALA B O 1
ATOM 3082 N N . ASN B 1 189 ? -8.242 -11.852 8.828 1 98.5 189 ASN B N 1
ATOM 3083 C CA . ASN B 1 189 ? -7.707 -13.211 8.914 1 98.5 189 ASN B CA 1
ATOM 3084 C C . ASN B 1 189 ? -7.086 -13.648 7.594 1 98.5 189 ASN B C 1
ATOM 3086 O O . ASN B 1 189 ? -6.977 -12.852 6.656 1 98.5 189 ASN B O 1
ATOM 3090 N N . HIS B 1 190 ? -6.668 -14.891 7.512 1 97.69 190 HIS B N 1
ATOM 3091 C CA . HIS B 1 190 ? -5.965 -15.43 6.355 1 97.69 190 HIS B CA 1
ATOM 3092 C C . HIS B 1 190 ? -6.812 -15.32 5.094 1 97.69 190 HIS B C 1
ATOM 3094 O O . HIS B 1 190 ? -6.281 -15.133 3.996 1 97.69 190 HIS B O 1
ATOM 3100 N N . PHE B 1 191 ? -8.07 -15.383 5.215 1 98 191 PHE B N 1
ATOM 3101 C CA . PHE B 1 191 ? -8.961 -15.453 4.062 1 98 191 PHE B CA 1
ATOM 3102 C C . PHE B 1 191 ? -9.531 -14.078 3.732 1 98 191 PHE B C 1
ATOM 3104 O O . PHE B 1 191 ? -10.352 -13.945 2.822 1 98 191 PHE B O 1
ATOM 3111 N N . PHE B 1 192 ? -9.18 -13.055 4.488 1 98.56 192 PHE B N 1
ATOM 3112 C CA . PHE B 1 192 ? -9.625 -11.68 4.297 1 98.56 192 PHE B CA 1
ATOM 3113 C C . PHE B 1 192 ? -11.141 -11.578 4.426 1 98.56 192 PHE B C 1
ATOM 3115 O O . PHE B 1 192 ? -11.789 -10.836 3.686 1 98.56 192 PHE B O 1
ATOM 3122 N N . THR B 1 193 ? -11.68 -12.422 5.301 1 98.25 193 THR B N 1
ATOM 3123 C CA . THR B 1 193 ? -13.117 -12.375 5.535 1 98.25 193 THR B CA 1
ATOM 3124 C C . THR B 1 193 ? -13.555 -10.969 5.938 1 98.25 193 THR B C 1
ATOM 3126 O O . THR B 1 193 ? -13.016 -10.391 6.883 1 98.25 193 THR B O 1
ATOM 3129 N N . GLY B 1 194 ? -14.508 -10.352 5.152 1 98 194 GLY B N 1
ATOM 3130 C CA . GLY B 1 194 ? -15.039 -9.023 5.445 1 98 194 GLY B CA 1
ATOM 3131 C C . GLY B 1 194 ? -14.172 -7.902 4.902 1 98 194 GLY B C 1
ATOM 3132 O O . GLY B 1 194 ? -14.453 -6.727 5.141 1 98 194 GLY B O 1
ATOM 3133 N N . TYR B 1 195 ? -13.133 -8.234 4.117 1 98.5 195 TYR B N 1
ATOM 3134 C CA . TYR B 1 195 ? -12.188 -7.207 3.693 1 98.5 195 TYR B CA 1
ATOM 3135 C C . TYR B 1 195 ? -12.023 -7.211 2.178 1 98.5 195 TYR B C 1
ATOM 3137 O O . TYR B 1 195 ? -11.023 -6.711 1.653 1 98.5 195 TYR B O 1
ATOM 3145 N N . LEU B 1 196 ? -12.922 -7.801 1.451 1 98 196 LEU B N 1
ATOM 3146 C CA . LEU B 1 196 ? -12.758 -7.895 0.004 1 98 196 LEU B CA 1
ATOM 3147 C C . LEU B 1 196 ? -12.805 -6.512 -0.637 1 98 196 LEU B C 1
ATOM 3149 O O . LEU B 1 196 ? -12.133 -6.262 -1.637 1 98 196 LEU B O 1
ATOM 3153 N N . LYS B 1 197 ? -13.602 -5.617 -0.038 1 97.69 197 LYS B N 1
ATOM 3154 C CA . LYS B 1 197 ? -13.648 -4.25 -0.553 1 97.69 197 LYS B CA 1
ATOM 3155 C C . LYS B 1 197 ? -12.281 -3.57 -0.427 1 97.69 197 LYS B C 1
ATOM 3157 O O . LYS B 1 197 ? -11.812 -2.93 -1.37 1 97.69 197 LYS B O 1
ATOM 3162 N N . GLN B 1 198 ? -11.648 -3.691 0.739 1 98.38 198 GLN B N 1
ATOM 3163 C CA . GLN B 1 198 ? -10.32 -3.129 0.957 1 98.38 198 GLN B CA 1
ATOM 3164 C C . GLN B 1 198 ? -9.289 -3.77 0.03 1 98.38 198 GLN B C 1
ATOM 3166 O O . GLN B 1 198 ? -8.438 -3.08 -0.536 1 98.38 198 GLN B O 1
ATOM 3171 N N . LEU B 1 199 ? -9.398 -5.066 -0.144 1 98.56 199 LEU B N 1
ATOM 3172 C CA . LEU B 1 199 ? -8.5 -5.777 -1.051 1 98.56 199 LEU B CA 1
ATOM 3173 C C . LEU B 1 199 ? -8.609 -5.219 -2.467 1 98.56 199 LEU B C 1
ATOM 3175 O O . LEU B 1 199 ? -7.598 -4.934 -3.105 1 98.56 199 LEU B O 1
ATOM 3179 N N . ARG B 1 200 ? -9.828 -5.07 -2.947 1 98.25 200 ARG B N 1
ATOM 3180 C CA . ARG B 1 200 ? -10.047 -4.539 -4.289 1 98.25 200 ARG B CA 1
ATOM 3181 C C . ARG B 1 200 ? -9.43 -3.154 -4.441 1 98.25 200 ARG B C 1
ATOM 3183 O O . ARG B 1 200 ? -8.75 -2.877 -5.434 1 98.25 200 ARG B O 1
ATOM 3190 N N . GLN B 1 201 ? -9.625 -2.336 -3.445 1 96.94 201 GLN B N 1
ATOM 3191 C CA . GLN B 1 201 ? -9.109 -0.971 -3.5 1 96.94 201 GLN B CA 1
ATOM 3192 C C . GLN B 1 201 ? -7.586 -0.958 -3.584 1 96.94 201 GLN B C 1
ATOM 3194 O O . GLN B 1 201 ? -7.012 -0.235 -4.398 1 96.94 201 GLN B O 1
ATOM 3199 N N . ILE B 1 202 ? -6.918 -1.755 -2.77 1 98.12 202 ILE B N 1
ATOM 3200 C CA . ILE B 1 202 ? -5.461 -1.812 -2.713 1 98.12 202 ILE B CA 1
ATOM 3201 C C . ILE B 1 202 ? -4.914 -2.311 -4.051 1 98.12 202 ILE B C 1
ATOM 3203 O O . ILE B 1 202 ? -3.992 -1.714 -4.609 1 98.12 202 ILE B O 1
ATOM 3207 N N . ILE B 1 203 ? -5.523 -3.361 -4.582 1 98.25 203 ILE B N 1
ATOM 3208 C CA . ILE B 1 203 ? -5.02 -4.004 -5.789 1 98.25 203 ILE B CA 1
ATOM 3209 C C . ILE B 1 203 ? -5.262 -3.094 -6.996 1 98.25 203 ILE B C 1
ATOM 3211 O O . ILE B 1 203 ? -4.383 -2.936 -7.848 1 98.25 203 ILE B O 1
ATOM 3215 N N . THR B 1 204 ? -6.43 -2.504 -7.086 1 96.44 204 THR B N 1
ATOM 3216 C CA . THR B 1 204 ? -6.77 -1.622 -8.195 1 96.44 204 THR B CA 1
ATOM 3217 C C . THR B 1 204 ? -5.809 -0.438 -8.266 1 96.44 204 THR B C 1
ATOM 3219 O O . THR B 1 204 ? -5.422 -0.004 -9.352 1 96.44 204 THR B O 1
ATOM 3222 N N . ARG B 1 205 ? -5.41 0.036 -7.148 1 94.38 205 ARG B N 1
ATOM 3223 C CA . ARG B 1 205 ? -4.492 1.168 -7.102 1 94.38 205 ARG B CA 1
ATOM 3224 C C . ARG B 1 205 ? -3.092 0.756 -7.551 1 94.38 205 ARG B C 1
ATOM 3226 O O . ARG B 1 205 ? -2.338 1.574 -8.078 1 94.38 205 ARG B O 1
ATOM 3233 N N . PHE B 1 206 ? -2.744 -0.407 -7.34 1 96.75 206 PHE B N 1
ATOM 3234 C CA . PHE B 1 206 ? -1.403 -0.897 -7.633 1 96.75 206 PHE B CA 1
ATOM 3235 C C . PHE B 1 206 ? -1.232 -1.143 -9.125 1 96.75 206 PHE B C 1
ATOM 3237 O O . PHE B 1 206 ? -0.167 -0.874 -9.688 1 96.75 206 PHE B O 1
ATOM 3244 N N . ILE B 1 207 ? -2.299 -1.638 -9.719 1 94.12 207 ILE B N 1
ATOM 3245 C CA . ILE B 1 207 ? -2.182 -2.062 -11.109 1 94.12 207 ILE B CA 1
ATOM 3246 C C . ILE B 1 207 ? -2.141 -0.837 -12.023 1 94.12 207 ILE B C 1
ATOM 3248 O O . ILE B 1 207 ? -3.031 0.014 -11.969 1 94.12 207 ILE B O 1
ATOM 3252 N N . ILE B 1 208 ? -1.095 -0.629 -12.688 1 82.69 208 ILE B N 1
ATOM 3253 C CA . ILE B 1 208 ? -0.913 0.402 -13.703 1 82.69 208 ILE B CA 1
ATOM 3254 C C . ILE B 1 208 ? -0.63 -0.25 -15.055 1 82.69 208 ILE B C 1
ATOM 3256 O O . ILE B 1 208 ? 0.384 -0.933 -15.219 1 82.69 208 ILE B O 1
ATOM 3260 N N . MET B 1 209 ? -1.507 -0.282 -15.875 1 72.25 209 MET B N 1
ATOM 3261 C CA . MET B 1 209 ? -1.22 -0.897 -17.172 1 72.25 209 MET B CA 1
ATOM 3262 C C . MET B 1 209 ? -0.526 0.091 -18.094 1 72.25 209 MET B C 1
ATOM 3264 O O . MET B 1 209 ? -0.934 1.25 -18.188 1 72.25 209 MET B O 1
ATOM 3268 N N . LYS B 1 210 ? 0.629 -0.21 -18.328 1 60.44 210 LYS B N 1
ATOM 3269 C CA . LYS B 1 210 ? 1.451 0.534 -19.266 1 60.44 210 LYS B CA 1
ATOM 3270 C C . LYS B 1 210 ? 0.947 0.344 -20.703 1 60.44 210 LYS B C 1
ATOM 3272 O O . LYS B 1 210 ? 0.529 -0.752 -21.078 1 60.44 210 LYS B O 1
#

Foldseek 3Di:
DWDWDWDAFPFGIKIKTKDFADDAAQAAEEEEWADQVVPIDCPAPLNVLVCVLCSPVRYIYIYIDFDPDDPHHDDDDQLPRSLRRVLVVLVVVCVVVPPHAYEYEYAHSGLQSLLVNQVPDDPVSHGQEYEYELYACADFVVDDGRHRDDHDHHYAAEYECAAPGRHPVNVCVNCVVVVDDYHYDYPAYRSRVPCSVVVSVSVNVSDDRD/DWDWDWDAFPFGIKIKTKDFADDAAQAAEEEEWADQVVPIDCPQPVNVLVCVLCSVVRYIYIYIDFDPPDPHHDDDDQLPRSLRRVLVVLVVVCVVVPPHAYEYEYAHSGLQSLLVNQVVDDPVSHGQEYEYELYACADFVVDDGRHRDDHDHHYAAEYECAAPGRHPVNVCVNCVVVVDDYHYDYPAYRSRVPCSVVVSVSVSVSDDRD

Organism: Acinetobacter baumannii (strain ATCC 19606 / DSM 30007 / JCM 6841 / CCUG 19606 / CIP 70.34 / NBRC 109757 / NCIMB 12457 / NCTC 12156 / 81) (NCBI:txid575584)

Secondary structure (DSSP, 8-state):
-PEEEEEEETTEEEEEEEEPPSSS--EEEEEE-S-GGGT--TTSHHHHHHHHHHHHTTEEEEEEPPTTSTT--S---TTHHHHHHHHHHHHHHHHHTTTSPEEEEEETHHHHHHHHHHHHS-GGGS-SEEEEES---SBPTTS-B--PPP--SSEEEEEETT-SSS-HHHHHHHHGGGT--EEEETT--TT-TT-HHHHHHHHHHH----/-PEEEEEEETTEEEEEEEEPPSSS--EEEEEE-S-GGGT--TTSHHHHHHHHHHHHTTEEEEEEPPTTSTT--S---TTHHHHHHHHHHHHHHHHHTTTSPEEEEEETHHHHHHHHHHHHS-GGGS-SEEEEES---SBPTTS-B--PPP--SSEEEEEETT-SSS-HHHHHHHHGGGT--EEEETT--TT-TT-HHHHHHHHHHH----

Nearest PDB structures (foldseek):
  3trd-assembly1_A  TM=8.901E-01  e=2.997E-21  Coxiella burnetii
  2fuk-assembly1_A-2  TM=8.906E-01  e=4.621E-21  Xanthomonas campestris
  2i3d-assembly1_A  TM=8.776E-01  e=8.781E-18  Agrobacterium fabrum str. C58
  2yh2-assembly1_D  TM=7.456E-01  e=2.867E-08  Pyrobaculum calidifontis
  3zwq-assembly1_B-2  TM=7.651E-01  e=8.209E-08  Pyrobaculum calidifontis JCM 11548